Protein AF-A0A8J4EH40-F1 (afdb_monomer)

Foldseek 3Di:
DDPPPDDQVLLVVLQWAWAAAQARQEIEIEHADEDDPSSLVSVLVVLVVSVVLVHLEYEYECQRYQDLPLPCQVSQQVSQVSQCVFVVRYQYAYAYAPPHSNVVVLVVVPPVRPHHYDPDPVVVVVVSVVVRPFADKDKDKDALDLCRLVVLLVSLCVQCPPPVQASVLVSLLSSLVSPCCSPPPRFIKMWMWGDTDFWIKIKIKGQDLDFDDDLVPSPDSSVSQVLQFPDWGKHAHPVSRIIMTMGTGGRCSNVVSLVVLLVQVLVCLLDPDDLVRSCVVSVHDSVVSVVSVVVQCVVLVHDDSVSSNVVSVDDDDDDDDDDDDDDDDDDDDDDDDDDDDDDDDDDDDDDDPPDDDDDDDDDDDDDDDDD

Organism: NCBI:txid65505

Solvent-accessible surface area (backbone atoms only — not comparable to full-atom values): 21618 Å² total; per-residue (Å²): 133,82,85,73,80,78,59,74,69,69,32,57,78,51,38,34,46,64,25,20,46,77,58,54,40,40,36,35,41,40,35,44,46,73,65,45,73,67,37,51,51,48,52,52,51,52,50,54,49,50,57,73,71,59,30,58,26,40,37,39,33,38,60,54,39,51,37,76,82,40,75,61,53,63,59,51,51,50,52,32,53,54,22,60,70,38,65,66,54,24,46,44,37,38,22,40,39,82,92,34,56,37,52,55,48,57,64,72,58,46,86,85,64,80,61,50,74,28,75,40,64,71,60,44,49,58,56,50,64,74,67,57,81,66,50,61,69,48,72,48,79,38,61,51,48,86,64,37,33,61,55,52,33,50,54,37,47,64,50,30,69,92,39,69,82,29,28,60,58,43,29,52,40,52,29,38,57,44,45,48,38,40,76,74,59,59,38,63,28,33,41,24,33,31,46,45,74,62,28,42,38,39,25,40,21,38,57,46,69,77,74,86,69,60,45,86,73,68,45,74,52,41,46,51,34,63,57,48,28,75,46,69,53,71,39,38,27,75,86,60,60,14,25,32,41,36,35,32,24,38,59,68,40,49,59,52,44,52,48,50,51,49,50,54,49,56,68,47,45,69,46,92,64,49,73,62,53,50,13,60,74,70,70,43,58,54,69,58,42,53,52,50,48,56,53,50,28,62,74,70,75,37,91,47,64,68,56,49,26,51,57,70,74,59,80,81,88,74,88,74,89,78,82,89,87,84,83,89,76,90,78,90,84,83,86,82,83,90,80,87,84,84,84,82,91,79,87,78,88,84,81,86,88,84,84,86,89,86,84,80,91,84,87,88,76,90,87,88,85,90,133

Structure (mmCIF, N/CA/C/O backbone):
data_AF-A0A8J4EH40-F1
#
_entry.id   AF-A0A8J4EH40-F1
#
loop_
_atom_site.group_PDB
_atom_site.id
_atom_site.type_symbol
_atom_site.label_atom_id
_atom_site.label_alt_id
_atom_site.label_comp_id
_atom_site.label_asym_id
_atom_site.label_entity_id
_atom_site.label_seq_id
_atom_site.pdbx_PDB_ins_code
_atom_site.Cartn_x
_atom_site.Cartn_y
_atom_site.Cartn_z
_atom_site.occupancy
_atom_site.B_iso_or_equiv
_atom_site.auth_seq_id
_atom_site.auth_comp_id
_atom_site.auth_asym_id
_atom_site.auth_atom_id
_atom_site.pdbx_PDB_model_num
ATOM 1 N N . MET A 1 1 ? -0.091 -20.679 9.225 1.00 25.03 1 MET A N 1
ATOM 2 C CA . MET A 1 1 ? 0.359 -19.834 8.099 1.00 25.03 1 MET A CA 1
ATOM 3 C C . MET A 1 1 ? 0.991 -18.594 8.694 1.00 25.03 1 MET A C 1
ATOM 5 O O . MET A 1 1 ? 0.280 -17.742 9.206 1.00 25.03 1 MET A O 1
ATOM 9 N N . HIS A 1 2 ? 2.320 -18.575 8.760 1.00 21.17 2 HIS A N 1
ATOM 10 C CA . HIS A 1 2 ? 3.074 -17.463 9.323 1.00 21.17 2 HIS A CA 1
ATOM 11 C C . HIS A 1 2 ? 2.819 -16.200 8.497 1.00 21.17 2 HIS A C 1
ATOM 13 O O . HIS A 1 2 ? 3.101 -16.175 7.300 1.00 21.17 2 HIS A O 1
ATOM 19 N N . THR A 1 3 ? 2.305 -15.155 9.137 1.00 27.30 3 THR A N 1
ATOM 20 C CA . THR A 1 3 ? 2.382 -13.775 8.658 1.00 27.30 3 THR A CA 1
ATOM 21 C C . THR A 1 3 ? 3.849 -13.351 8.706 1.00 27.30 3 THR A C 1
ATOM 23 O O . THR A 1 3 ? 4.312 -12.697 9.635 1.00 27.30 3 THR A O 1
ATOM 26 N N . GLY A 1 4 ? 4.622 -13.817 7.723 1.00 26.84 4 GLY A N 1
ATOM 27 C CA . GLY A 1 4 ? 5.998 -13.394 7.505 1.00 26.84 4 GLY A CA 1
ATOM 28 C C . GLY A 1 4 ? 5.996 -11.914 7.160 1.00 26.84 4 GLY A C 1
ATOM 29 O O . GLY A 1 4 ? 5.714 -11.532 6.026 1.00 26.84 4 GLY A O 1
ATOM 30 N N . GLN A 1 5 ? 6.252 -11.082 8.163 1.00 36.56 5 GLN A N 1
ATOM 31 C CA . GLN A 1 5 ? 6.414 -9.646 8.020 1.00 36.56 5 GLN A CA 1
ATOM 32 C C . GLN A 1 5 ? 7.671 -9.397 7.175 1.00 36.56 5 GLN A C 1
ATOM 34 O O . GLN A 1 5 ? 8.796 -9.442 7.666 1.00 36.56 5 GLN A O 1
ATOM 39 N N . TRP A 1 6 ? 7.466 -9.231 5.867 1.00 39.91 6 TRP A N 1
ATOM 40 C CA . TRP A 1 6 ? 8.521 -9.019 4.881 1.00 39.91 6 TRP A CA 1
ATOM 41 C C . TRP A 1 6 ? 9.133 -7.628 5.066 1.00 39.91 6 TRP A C 1
ATOM 43 O O . TRP A 1 6 ? 8.431 -6.613 4.970 1.00 39.91 6 TRP A O 1
ATOM 53 N N . ARG A 1 7 ? 10.433 -7.599 5.371 1.00 45.16 7 ARG A N 1
ATOM 54 C CA . ARG A 1 7 ? 11.225 -6.387 5.596 1.00 45.16 7 ARG A CA 1
ATOM 55 C C . ARG A 1 7 ? 11.507 -5.729 4.244 1.00 45.16 7 ARG A C 1
ATOM 57 O O . ARG A 1 7 ? 11.937 -6.404 3.318 1.00 45.16 7 ARG A O 1
ATOM 64 N N . GLY A 1 8 ? 11.270 -4.420 4.123 1.00 40.84 8 GLY A N 1
ATOM 65 C CA . GLY A 1 8 ? 11.606 -3.664 2.903 1.00 40.84 8 GLY A CA 1
ATOM 66 C C . GLY A 1 8 ? 13.090 -3.758 2.517 1.00 40.84 8 GLY A C 1
ATOM 67 O O . GLY A 1 8 ? 13.416 -3.665 1.337 1.00 40.84 8 GLY A O 1
ATOM 68 N N . ASP A 1 9 ? 13.953 -4.042 3.496 1.00 41.09 9 ASP A N 1
ATOM 69 C CA . ASP A 1 9 ? 15.407 -4.146 3.346 1.00 41.09 9 ASP A CA 1
ATOM 70 C C . ASP A 1 9 ? 15.851 -5.345 2.470 1.00 41.09 9 ASP A C 1
ATOM 72 O O . ASP A 1 9 ? 16.856 -5.249 1.766 1.00 41.09 9 ASP A O 1
ATOM 76 N N . ASP A 1 10 ? 15.088 -6.450 2.427 1.00 41.81 10 ASP A N 1
ATOM 77 C CA . ASP A 1 10 ? 15.443 -7.644 1.627 1.00 41.81 10 ASP A CA 1
ATOM 78 C C . ASP A 1 10 ? 15.234 -7.419 0.109 1.00 41.81 10 ASP A C 1
ATOM 80 O O . ASP A 1 10 ? 15.834 -8.093 -0.737 1.00 41.81 10 ASP A O 1
ATOM 84 N N . ALA A 1 11 ? 14.378 -6.454 -0.250 1.00 50.25 11 ALA A N 1
ATOM 85 C CA . ALA A 1 11 ? 14.052 -6.092 -1.630 1.00 50.25 11 ALA A CA 1
ATOM 86 C C . ALA A 1 11 ? 15.127 -5.202 -2.264 1.00 50.25 11 ALA A C 1
ATOM 88 O O . ALA A 1 11 ? 15.559 -5.456 -3.392 1.00 50.25 11 ALA A O 1
ATOM 89 N N . GLU A 1 12 ? 15.586 -4.192 -1.515 1.00 51.72 12 GLU A N 1
ATOM 90 C CA . GLU A 1 12 ? 16.602 -3.236 -1.971 1.00 51.72 12 GLU A CA 1
ATOM 91 C C . GLU A 1 12 ? 17.937 -3.932 -2.254 1.00 51.72 12 GLU A C 1
ATOM 93 O O . GLU A 1 12 ? 18.564 -3.656 -3.277 1.00 51.72 12 GLU A O 1
ATOM 98 N N . ALA A 1 13 ? 18.312 -4.921 -1.436 1.00 54.06 13 ALA A N 1
ATOM 99 C CA . ALA A 1 13 ? 19.499 -5.749 -1.659 1.00 54.06 13 ALA A CA 1
ATOM 100 C C . ALA A 1 13 ? 19.432 -6.599 -2.947 1.00 54.06 13 ALA A C 1
ATOM 102 O O . ALA A 1 13 ? 20.464 -7.026 -3.462 1.00 54.06 13 ALA A O 1
ATOM 103 N N . SER A 1 14 ? 18.229 -6.832 -3.482 1.00 65.31 14 SER A N 1
ATOM 104 C CA . SER A 1 14 ? 17.983 -7.643 -4.682 1.00 65.31 14 SER A CA 1
ATOM 105 C C . SER A 1 14 ? 17.760 -6.801 -5.950 1.00 65.31 14 SER A C 1
ATOM 107 O O . SER A 1 14 ? 17.337 -7.345 -6.967 1.00 65.31 14 SER A O 1
ATOM 109 N N . GLY A 1 15 ? 17.984 -5.480 -5.903 1.00 80.31 15 GLY A N 1
ATOM 110 C CA . GLY A 1 15 ? 17.746 -4.579 -7.042 1.00 80.31 15 GLY A CA 1
ATOM 111 C C . GLY A 1 15 ? 16.264 -4.299 -7.329 1.00 80.31 15 GLY A C 1
ATOM 112 O O . GLY A 1 15 ? 15.929 -3.815 -8.412 1.00 80.31 15 GLY A O 1
ATOM 113 N N . VAL A 1 16 ? 15.367 -4.596 -6.379 1.00 88.81 16 VAL A N 1
ATOM 114 C CA . VAL A 1 16 ? 13.917 -4.395 -6.510 1.00 88.81 16 VAL A CA 1
ATOM 115 C C . VAL A 1 16 ? 13.450 -3.346 -5.509 1.00 88.81 16 VAL A C 1
ATOM 117 O O . VAL A 1 16 ? 13.620 -3.499 -4.305 1.00 88.81 16 VAL A O 1
ATOM 120 N N . THR A 1 17 ? 12.800 -2.287 -5.986 1.00 90.69 17 THR A N 1
ATOM 121 C CA . THR A 1 17 ? 12.267 -1.231 -5.111 1.00 90.69 17 THR A CA 1
ATOM 122 C C . THR A 1 17 ? 10.789 -0.996 -5.357 1.00 90.69 17 THR A C 1
ATOM 124 O O . THR A 1 17 ? 10.328 -1.031 -6.496 1.00 90.69 17 THR A O 1
ATOM 127 N N . VAL A 1 18 ? 10.034 -0.745 -4.287 1.00 90.38 18 VAL A N 1
ATOM 128 C CA . VAL A 1 18 ? 8.609 -0.413 -4.367 1.00 90.38 18 VAL A CA 1
ATOM 129 C C . VAL A 1 18 ? 8.425 1.036 -3.950 1.00 90.38 18 VAL A C 1
ATOM 131 O O . VAL A 1 18 ? 8.953 1.469 -2.932 1.00 90.38 18 VAL A O 1
ATOM 134 N N . THR A 1 19 ? 7.696 1.793 -4.759 1.00 90.19 19 THR A N 1
ATOM 135 C CA . THR A 1 19 ? 7.309 3.178 -4.468 1.00 90.19 19 THR A CA 1
ATOM 136 C C . THR A 1 19 ? 5.816 3.337 -4.720 1.00 90.19 19 THR A C 1
ATOM 138 O O . THR A 1 19 ? 5.244 2.560 -5.489 1.00 90.19 19 THR A O 1
ATOM 141 N N . SER A 1 20 ? 5.189 4.340 -4.116 1.00 88.00 20 SER A N 1
ATOM 142 C CA . SER A 1 20 ? 3.776 4.656 -4.341 1.00 88.00 20 SER A CA 1
ATOM 143 C C . SER A 1 20 ? 3.562 6.119 -4.709 1.00 88.00 20 SER A C 1
ATOM 145 O O . SER A 1 20 ? 4.426 6.976 -4.483 1.00 88.00 20 SER A O 1
ATOM 147 N N . ASP A 1 21 ? 2.405 6.393 -5.301 1.00 84.50 21 ASP A N 1
ATOM 148 C CA . ASP A 1 21 ? 1.917 7.741 -5.532 1.00 84.50 21 ASP A CA 1
ATOM 149 C C . ASP A 1 21 ? 1.389 8.335 -4.231 1.00 84.50 21 ASP A C 1
ATOM 151 O O . ASP A 1 21 ? 1.428 7.708 -3.168 1.00 84.50 21 ASP A O 1
ATOM 155 N N . ASP A 1 22 ? 0.951 9.586 -4.312 1.00 73.81 22 ASP A N 1
ATOM 156 C CA . ASP A 1 22 ? 0.637 10.373 -3.129 1.00 73.81 22 ASP A CA 1
ATOM 157 C C . ASP A 1 22 ? -0.560 9.831 -2.342 1.00 73.81 22 ASP A C 1
ATOM 159 O O . ASP A 1 22 ? -0.642 10.057 -1.135 1.00 73.81 22 ASP A O 1
ATOM 163 N N . ASP A 1 23 ? -1.476 9.126 -3.008 1.00 73.81 23 ASP A N 1
ATOM 164 C CA . ASP A 1 23 ? -2.658 8.514 -2.403 1.00 73.81 23 ASP A CA 1
ATOM 165 C C . ASP A 1 23 ? -2.515 6.995 -2.176 1.00 73.81 23 ASP A C 1
ATOM 167 O O . ASP A 1 23 ? -3.420 6.379 -1.603 1.00 73.81 23 ASP A O 1
ATOM 171 N N . GLY A 1 24 ? -1.391 6.388 -2.578 1.00 76.38 24 GLY A N 1
ATOM 172 C CA . GLY A 1 24 ? -1.154 4.945 -2.496 1.00 76.38 24 GLY A CA 1
ATOM 173 C C . GLY A 1 24 ? -2.044 4.114 -3.431 1.00 76.38 24 GLY A C 1
ATOM 174 O O . GLY A 1 24 ? -2.232 2.914 -3.197 1.00 76.38 24 GLY A O 1
ATOM 175 N N . SER A 1 25 ? -2.648 4.732 -4.449 1.00 80.56 25 SER A N 1
ATOM 176 C CA . SER A 1 25 ? -3.501 4.066 -5.431 1.00 80.56 25 SER A CA 1
ATOM 177 C C . SER A 1 25 ? -2.708 3.405 -6.558 1.00 80.56 25 SER A C 1
ATOM 179 O O . SER A 1 25 ? -3.196 2.431 -7.136 1.00 80.56 25 SER A O 1
ATOM 181 N N . GLN A 1 26 ? -1.485 3.859 -6.830 1.00 88.31 26 GLN A N 1
ATOM 182 C CA . GLN A 1 26 ? -0.591 3.292 -7.834 1.00 88.31 26 GLN A CA 1
ATOM 183 C C . GLN A 1 26 ? 0.740 2.892 -7.203 1.00 88.31 26 GLN A C 1
ATOM 185 O O . GLN A 1 26 ? 1.521 3.723 -6.738 1.00 88.31 26 GLN A O 1
ATOM 190 N N . LEU A 1 27 ? 1.035 1.594 -7.241 1.00 91.06 27 LEU A N 1
ATOM 191 C CA . LEU A 1 27 ? 2.310 1.050 -6.785 1.00 91.06 27 LEU A CA 1
ATOM 192 C C . LEU A 1 27 ? 3.235 0.823 -7.977 1.00 91.06 27 LEU A C 1
ATOM 194 O O . LEU A 1 27 ? 2.836 0.246 -8.986 1.00 91.06 27 LEU A O 1
ATOM 198 N N . ARG A 1 28 ? 4.494 1.240 -7.854 1.00 94.81 28 ARG A N 1
ATOM 199 C CA . ARG A 1 28 ? 5.547 0.994 -8.844 1.00 94.81 28 ARG A CA 1
ATOM 200 C C . ARG A 1 28 ? 6.586 0.051 -8.259 1.00 94.81 28 ARG A C 1
ATOM 202 O O . ARG A 1 28 ? 7.258 0.414 -7.296 1.00 94.81 28 ARG A O 1
ATOM 209 N N . VAL A 1 29 ? 6.766 -1.100 -8.898 1.00 95.62 29 VAL A N 1
ATOM 210 C CA . VAL A 1 29 ? 7.857 -2.044 -8.636 1.00 95.62 29 VAL A CA 1
ATOM 211 C C . VAL A 1 29 ? 8.950 -1.790 -9.669 1.00 95.62 29 VAL A C 1
ATOM 213 O O . VAL A 1 29 ? 8.765 -2.101 -10.839 1.00 95.62 29 VAL A O 1
ATOM 216 N N . THR A 1 30 ? 10.068 -1.197 -9.261 1.00 95.62 30 THR A N 1
ATOM 217 C CA . THR A 1 30 ? 11.219 -0.934 -10.140 1.00 95.62 30 THR A CA 1
ATOM 218 C C . THR A 1 30 ? 12.231 -2.054 -10.000 1.00 95.62 30 THR A C 1
ATOM 220 O O . THR A 1 30 ? 12.596 -2.403 -8.877 1.00 95.62 30 THR A O 1
ATOM 223 N N . VAL A 1 31 ? 12.693 -2.584 -11.129 1.00 94.88 31 VAL A N 1
ATOM 224 C CA . VAL A 1 31 ? 13.673 -3.668 -11.196 1.00 94.88 31 VAL A CA 1
ATOM 225 C C . VAL A 1 31 ? 14.911 -3.171 -11.930 1.00 94.88 31 VAL A C 1
ATOM 227 O O . VAL A 1 31 ? 14.809 -2.651 -13.042 1.00 94.88 31 VAL A O 1
ATOM 230 N N . GLY A 1 32 ? 16.074 -3.319 -11.301 1.00 91.44 32 GLY A N 1
ATOM 231 C CA . GLY A 1 32 ? 17.364 -2.951 -11.872 1.00 91.44 32 GLY A CA 1
ATOM 232 C C . GLY A 1 32 ? 18.329 -4.131 -11.935 1.00 91.44 32 GLY A C 1
ATOM 233 O O . GLY A 1 32 ? 18.309 -5.007 -11.073 1.00 91.44 32 GLY A O 1
ATOM 234 N N . GLY A 1 33 ? 19.210 -4.119 -12.934 1.00 90.12 33 GLY A N 1
ATOM 235 C CA . GLY A 1 33 ? 20.303 -5.081 -13.063 1.00 90.12 33 GLY A CA 1
ATOM 236 C C . GLY A 1 33 ? 19.921 -6.366 -13.796 1.00 90.12 33 GLY A C 1
ATOM 237 O O . GLY A 1 33 ? 18.904 -6.445 -14.484 1.00 90.12 33 GLY A O 1
ATOM 238 N N . ARG A 1 34 ? 20.784 -7.380 -13.689 1.00 91.94 34 ARG A N 1
ATOM 239 C CA . ARG A 1 34 ? 20.641 -8.644 -14.421 1.00 91.94 34 ARG A CA 1
ATOM 240 C C . ARG A 1 34 ? 19.467 -9.463 -13.897 1.00 91.94 34 ARG A C 1
ATOM 242 O O . ARG A 1 34 ? 19.381 -9.732 -12.702 1.00 91.94 34 ARG A O 1
ATOM 249 N N . TRP A 1 35 ? 18.613 -9.936 -14.800 1.00 91.25 35 TRP A N 1
ATOM 250 C CA . TRP A 1 35 ? 17.513 -10.821 -14.444 1.00 91.25 35 TRP A CA 1
ATOM 251 C C . TRP A 1 35 ? 18.018 -12.239 -14.144 1.00 91.25 35 TRP A C 1
ATOM 253 O O . TRP A 1 35 ? 18.417 -12.986 -15.042 1.00 91.25 35 TRP A O 1
ATOM 263 N N . ASP A 1 36 ? 17.972 -12.626 -12.871 1.00 89.62 36 ASP A N 1
ATOM 264 C CA . ASP A 1 36 ? 18.243 -13.982 -12.396 1.00 89.62 36 ASP A CA 1
ATOM 265 C C . ASP A 1 36 ? 17.085 -14.521 -11.531 1.00 89.62 36 ASP A C 1
ATOM 267 O O . ASP A 1 36 ? 16.033 -13.894 -11.380 1.00 89.62 36 ASP A O 1
ATOM 271 N N . TRP A 1 37 ? 17.248 -15.722 -10.973 1.00 86.88 37 TRP A N 1
ATOM 272 C CA . TRP A 1 37 ? 16.207 -16.347 -10.155 1.00 86.88 37 TRP A CA 1
ATOM 273 C C . TRP A 1 37 ? 15.937 -15.600 -8.836 1.00 86.88 37 TRP A C 1
ATOM 275 O O . TRP A 1 37 ? 14.812 -15.664 -8.332 1.00 86.88 37 TRP A O 1
ATOM 285 N N . ARG A 1 38 ? 16.930 -14.891 -8.275 1.00 88.00 38 ARG A N 1
ATOM 286 C CA . ARG A 1 38 ? 16.782 -14.114 -7.034 1.00 88.00 38 ARG A CA 1
ATOM 287 C C . ARG A 1 38 ? 15.953 -12.870 -7.301 1.00 88.00 38 ARG A C 1
ATOM 289 O O . ARG A 1 38 ? 14.978 -12.635 -6.590 1.00 88.00 38 ARG A O 1
ATOM 296 N N . VAL A 1 39 ? 16.271 -12.150 -8.378 1.00 89.31 39 VAL A N 1
ATOM 297 C CA . VAL A 1 39 ? 15.475 -11.012 -8.853 1.00 89.31 39 VAL A CA 1
ATOM 298 C C . VAL A 1 39 ? 14.053 -11.468 -9.175 1.00 89.31 39 VAL A C 1
ATOM 300 O O . VAL A 1 39 ? 13.097 -10.867 -8.694 1.00 89.31 39 VAL A O 1
ATOM 303 N N . ALA A 1 40 ? 13.877 -12.586 -9.887 1.00 86.38 40 ALA A N 1
ATOM 304 C CA . ALA A 1 40 ? 12.549 -13.121 -10.192 1.00 86.38 40 ALA A CA 1
ATOM 305 C C . ALA A 1 40 ? 11.727 -13.438 -8.925 1.00 86.38 40 ALA A C 1
ATOM 307 O O . ALA A 1 40 ? 10.534 -13.129 -8.862 1.00 86.38 40 ALA A O 1
ATOM 308 N N . LEU A 1 41 ? 12.350 -14.021 -7.893 1.00 85.44 41 LEU A N 1
ATOM 309 C CA . LEU A 1 41 ? 11.697 -14.289 -6.611 1.00 85.44 41 LEU A CA 1
ATOM 310 C C . LEU A 1 41 ? 11.340 -12.995 -5.864 1.00 85.44 41 LEU A C 1
ATOM 312 O O . LEU A 1 41 ? 10.231 -12.889 -5.328 1.00 85.44 41 LEU A O 1
ATOM 316 N N . ALA A 1 42 ? 12.246 -12.015 -5.852 1.00 85.56 42 ALA A N 1
ATOM 317 C CA . ALA A 1 42 ? 12.030 -10.714 -5.229 1.00 85.56 42 ALA A CA 1
ATOM 318 C C . ALA A 1 42 ? 10.886 -9.954 -5.916 1.00 85.56 42 ALA A C 1
ATOM 320 O O . ALA A 1 42 ? 9.961 -9.503 -5.240 1.00 85.56 42 ALA A O 1
ATOM 321 N N . VAL A 1 43 ? 10.867 -9.912 -7.253 1.00 90.69 43 VAL A N 1
ATOM 322 C CA . VAL A 1 43 ? 9.784 -9.302 -8.042 1.00 90.69 43 VAL A CA 1
ATOM 323 C C . VAL A 1 43 ? 8.462 -10.017 -7.792 1.00 90.69 43 VAL A C 1
ATOM 325 O O . VAL A 1 43 ? 7.456 -9.358 -7.543 1.00 90.69 43 VAL A O 1
ATOM 328 N N . ARG A 1 44 ? 8.437 -11.357 -7.783 1.00 87.19 44 ARG A N 1
ATOM 329 C CA . ARG A 1 44 ? 7.209 -12.123 -7.500 1.00 87.19 44 ARG A CA 1
ATOM 330 C C . ARG A 1 44 ? 6.649 -11.775 -6.126 1.00 87.19 44 ARG A C 1
ATOM 332 O O . ARG A 1 44 ? 5.447 -11.573 -5.981 1.00 87.19 44 ARG A O 1
ATOM 339 N N . THR A 1 45 ? 7.520 -11.707 -5.126 1.00 83.06 45 THR A N 1
ATOM 340 C CA . THR A 1 45 ? 7.146 -11.380 -3.747 1.00 83.06 45 THR A CA 1
ATOM 341 C C . THR A 1 45 ? 6.626 -9.948 -3.648 1.00 83.06 45 THR A C 1
ATOM 343 O O . THR A 1 45 ? 5.541 -9.734 -3.108 1.00 83.06 45 THR A O 1
ATOM 346 N N . ALA A 1 46 ? 7.339 -8.985 -4.240 1.00 85.62 46 ALA A N 1
ATOM 347 C CA . ALA A 1 46 ? 6.944 -7.581 -4.266 1.00 85.62 46 ALA A CA 1
ATOM 348 C C . ALA A 1 46 ? 5.599 -7.376 -4.978 1.00 85.62 46 ALA A C 1
ATOM 350 O O . ALA A 1 46 ? 4.718 -6.714 -4.438 1.00 85.62 46 ALA A O 1
ATOM 351 N N . VAL A 1 47 ? 5.403 -7.987 -6.150 1.00 88.44 47 VAL A N 1
ATOM 352 C CA . VAL A 1 47 ? 4.154 -7.890 -6.918 1.00 88.44 47 VAL A CA 1
ATOM 353 C C . VAL A 1 47 ? 2.995 -8.550 -6.176 1.00 88.44 47 VAL A C 1
ATOM 355 O O . VAL A 1 47 ? 1.930 -7.950 -6.080 1.00 88.44 47 VAL A O 1
ATOM 358 N N . ASN A 1 48 ? 3.184 -9.737 -5.594 1.00 84.75 48 ASN A N 1
ATOM 359 C CA . ASN A 1 48 ? 2.137 -10.387 -4.800 1.00 84.75 48 ASN A CA 1
ATOM 360 C C . ASN A 1 48 ? 1.747 -9.555 -3.578 1.00 84.75 48 ASN A C 1
ATOM 362 O O . ASN A 1 48 ? 0.562 -9.450 -3.269 1.00 84.75 48 ASN A O 1
ATOM 366 N N . LYS A 1 49 ? 2.729 -8.938 -2.909 1.00 78.31 49 LYS A N 1
ATOM 367 C CA . LYS A 1 49 ? 2.471 -7.997 -1.820 1.00 78.31 49 LYS A CA 1
ATOM 368 C C . LYS A 1 49 ? 1.650 -6.818 -2.333 1.00 78.31 49 LYS A C 1
ATOM 370 O O . LYS A 1 49 ? 0.560 -6.613 -1.824 1.00 78.31 49 LYS A O 1
ATOM 375 N N . CYS A 1 50 ? 2.105 -6.142 -3.390 1.00 87.62 50 CYS A N 1
ATOM 376 C CA . CYS A 1 50 ? 1.384 -5.027 -4.007 1.00 87.62 50 CYS A CA 1
ATOM 377 C C . CYS A 1 50 ? -0.061 -5.412 -4.358 1.00 87.62 50 CYS A C 1
ATOM 379 O O . CYS A 1 50 ? -0.988 -4.701 -4.003 1.00 87.62 50 CYS A O 1
ATOM 381 N N . LEU A 1 51 ? -0.283 -6.566 -4.989 1.00 83.31 51 LEU A N 1
ATOM 382 C CA . LEU A 1 51 ? -1.626 -7.052 -5.316 1.00 83.31 51 LEU A CA 1
ATOM 383 C C . LEU A 1 51 ? -2.479 -7.309 -4.063 1.00 83.31 51 LEU A C 1
ATOM 385 O O . LEU A 1 51 ? -3.665 -6.993 -4.068 1.00 83.31 51 LEU A O 1
ATOM 389 N N . ALA A 1 52 ? -1.892 -7.830 -2.982 1.00 77.25 52 ALA A N 1
ATOM 390 C CA . ALA A 1 52 ? -2.585 -8.036 -1.708 1.00 77.25 52 ALA A CA 1
ATOM 391 C C . ALA A 1 52 ? -2.978 -6.719 -1.011 1.00 77.25 52 ALA A C 1
ATOM 393 O O . ALA A 1 52 ? -3.952 -6.699 -0.253 1.00 77.25 52 ALA A O 1
ATOM 394 N N . GLU A 1 53 ? -2.264 -5.622 -1.292 1.00 75.31 53 GLU A N 1
ATOM 395 C CA . GLU A 1 53 ? -2.658 -4.269 -0.879 1.00 75.31 53 GLU A CA 1
ATOM 396 C C . GLU A 1 53 ? -3.936 -3.822 -1.611 1.00 75.31 53 GLU A C 1
ATOM 398 O O . GLU A 1 53 ? -4.683 -3.013 -1.070 1.00 75.31 53 GLU A O 1
ATOM 403 N N . HIS A 1 54 ? -4.258 -4.413 -2.772 1.00 75.62 54 HIS A N 1
ATOM 404 C CA . HIS A 1 54 ? -5.374 -4.078 -3.672 1.00 75.62 54 HIS A CA 1
ATOM 405 C C . HIS A 1 54 ? -5.359 -2.639 -4.239 1.00 75.62 54 HIS A C 1
ATOM 407 O O . HIS A 1 54 ? -6.396 -1.974 -4.203 1.00 75.62 54 HIS A O 1
ATOM 413 N N . PRO A 1 55 ? -4.224 -2.110 -4.737 1.00 83.19 55 PRO A N 1
ATOM 414 C CA . PRO A 1 55 ? -4.157 -0.761 -5.298 1.00 83.19 55 PRO A CA 1
ATOM 415 C C . PRO A 1 55 ? -5.055 -0.625 -6.535 1.00 83.19 55 PRO A C 1
ATOM 417 O O . PRO A 1 55 ? -5.490 -1.619 -7.113 1.00 83.19 55 PRO A O 1
ATOM 420 N N . GLY A 1 56 ? -5.305 0.606 -6.980 1.00 82.12 56 GLY A N 1
ATOM 421 C CA . GLY A 1 56 ? -5.932 0.839 -8.283 1.00 82.12 56 GLY A CA 1
ATOM 422 C C . GLY A 1 56 ? -5.060 0.310 -9.425 1.00 82.12 56 GLY A C 1
ATOM 423 O O . GLY A 1 56 ? -5.575 -0.281 -10.375 1.00 82.12 56 GLY A O 1
ATOM 424 N N . ALA A 1 57 ? -3.733 0.438 -9.293 1.00 90.00 57 ALA A N 1
ATOM 425 C CA . ALA A 1 57 ? -2.792 -0.115 -10.255 1.00 90.00 57 ALA A CA 1
ATOM 426 C C . ALA A 1 57 ? -1.449 -0.578 -9.662 1.00 90.00 57 ALA A C 1
ATOM 428 O O . ALA A 1 57 ? -0.963 -0.054 -8.659 1.00 90.00 57 ALA A O 1
ATOM 429 N N . VAL A 1 58 ? -0.819 -1.536 -10.347 1.00 93.31 58 VAL A N 1
ATOM 430 C CA . VAL A 1 58 ? 0.572 -1.962 -10.148 1.00 93.31 58 VAL A CA 1
ATOM 431 C C . VAL A 1 58 ? 1.335 -1.805 -11.463 1.00 93.31 58 VAL A C 1
ATOM 433 O O . VAL A 1 58 ? 1.009 -2.443 -12.464 1.00 93.31 58 VAL A O 1
ATOM 436 N N . ILE A 1 59 ? 2.376 -0.978 -11.458 1.00 95.75 59 ILE A N 1
ATOM 437 C CA . ILE A 1 59 ? 3.285 -0.769 -12.587 1.00 95.75 59 ILE A CA 1
ATOM 438 C C . ILE A 1 59 ? 4.590 -1.508 -12.293 1.00 95.75 59 ILE A C 1
ATOM 440 O O . ILE A 1 59 ? 5.288 -1.180 -11.334 1.00 95.75 59 ILE A O 1
ATOM 444 N N . VAL A 1 60 ? 4.942 -2.488 -13.122 1.00 96.19 60 VAL A N 1
ATOM 445 C CA . VAL A 1 60 ? 6.245 -3.162 -13.056 1.00 96.19 60 VAL A CA 1
ATOM 446 C C . VAL A 1 60 ? 7.190 -2.487 -14.044 1.00 96.19 60 VAL A C 1
ATOM 448 O O . VAL A 1 60 ? 7.016 -2.604 -15.254 1.00 96.19 60 VAL A O 1
ATOM 451 N N . ASP A 1 61 ? 8.166 -1.744 -13.535 1.00 95.81 61 ASP A N 1
ATOM 452 C CA . ASP A 1 61 ? 9.167 -1.048 -14.336 1.00 95.81 61 ASP A CA 1
ATOM 453 C C . ASP A 1 61 ? 10.419 -1.910 -14.513 1.00 95.81 61 ASP A C 1
ATOM 455 O O . ASP A 1 61 ? 11.206 -2.091 -13.581 1.00 95.81 61 ASP A O 1
ATOM 459 N N . LEU A 1 62 ? 10.571 -2.438 -15.728 1.00 94.56 62 LEU A N 1
ATOM 460 C CA . LEU A 1 62 ? 11.699 -3.243 -16.184 1.00 94.56 62 LEU A CA 1
ATOM 461 C C . LEU A 1 62 ? 12.666 -2.440 -17.064 1.00 94.56 62 LEU A C 1
ATOM 463 O O . LEU A 1 62 ? 13.534 -3.030 -17.699 1.00 94.56 62 LEU A O 1
ATOM 467 N N . GLY A 1 63 ? 12.545 -1.108 -17.124 1.00 90.69 63 GLY A N 1
ATOM 468 C CA . GLY A 1 63 ? 13.414 -0.268 -17.953 1.00 90.69 63 GLY A CA 1
ATOM 469 C C . GLY A 1 63 ? 14.903 -0.376 -17.600 1.00 90.69 63 GLY A C 1
ATOM 470 O O . GLY A 1 63 ? 15.746 -0.193 -18.472 1.00 90.69 63 GLY A O 1
ATOM 471 N N . GLY A 1 64 ? 15.225 -0.710 -16.346 1.00 89.62 64 GLY A N 1
ATOM 472 C CA . GLY A 1 64 ? 16.593 -0.940 -15.870 1.00 89.62 64 GLY A CA 1
ATOM 473 C C . GLY A 1 64 ? 16.999 -2.413 -15.750 1.00 89.62 64 GLY A C 1
ATOM 474 O O . GLY A 1 64 ? 18.078 -2.686 -15.221 1.00 89.62 64 GLY A O 1
ATOM 475 N N . ALA A 1 65 ? 16.152 -3.356 -16.175 1.00 91.75 65 ALA A N 1
ATOM 476 C CA . ALA A 1 65 ? 16.393 -4.789 -16.030 1.00 91.75 65 ALA A CA 1
ATOM 477 C C . ALA A 1 65 ? 16.969 -5.405 -17.317 1.00 91.75 65 ALA A C 1
ATOM 479 O O . ALA A 1 65 ? 16.431 -5.218 -18.407 1.00 91.75 65 ALA A O 1
ATOM 480 N N . ASP A 1 66 ? 18.027 -6.204 -17.182 1.00 91.19 66 ASP A N 1
ATOM 481 C CA . ASP A 1 66 ? 18.610 -6.984 -18.277 1.00 91.19 66 ASP A CA 1
ATOM 482 C C . ASP A 1 66 ? 18.028 -8.410 -18.288 1.00 91.19 66 ASP A C 1
ATOM 484 O O . ASP A 1 66 ? 18.506 -9.306 -17.588 1.00 91.19 66 ASP A O 1
ATOM 488 N N . ASP A 1 67 ? 16.956 -8.608 -19.064 1.00 90.69 67 ASP A N 1
ATOM 489 C CA . ASP A 1 67 ? 16.269 -9.895 -19.269 1.00 90.69 67 ASP A CA 1
ATOM 490 C C . ASP A 1 67 ? 16.264 -10.304 -20.757 1.00 90.69 67 ASP A C 1
ATOM 492 O O . ASP A 1 67 ? 15.231 -10.242 -21.434 1.00 90.69 67 ASP A O 1
ATOM 496 N N . PRO A 1 68 ? 17.403 -10.757 -21.314 1.00 87.88 68 PRO A N 1
ATOM 497 C CA . PRO A 1 68 ? 17.504 -11.063 -22.739 1.00 87.88 68 PRO A CA 1
ATOM 498 C C . PRO A 1 68 ? 16.707 -12.305 -23.153 1.00 87.88 68 PRO A C 1
ATOM 500 O O . PRO A 1 68 ? 16.421 -12.513 -24.336 1.00 87.88 68 PRO A O 1
ATOM 503 N N . ARG A 1 69 ? 16.350 -13.148 -22.177 1.00 87.81 69 ARG A N 1
ATOM 504 C CA . ARG A 1 69 ? 15.609 -14.395 -22.387 1.00 87.81 69 ARG A CA 1
ATOM 505 C C . ARG A 1 69 ? 14.097 -14.226 -22.234 1.00 87.81 69 ARG A C 1
ATOM 507 O O . ARG A 1 69 ? 13.374 -15.150 -22.588 1.00 87.81 69 ARG A O 1
ATOM 514 N N . GLY A 1 70 ? 13.615 -13.084 -21.741 1.00 87.38 70 GLY A N 1
ATOM 515 C CA . GLY A 1 70 ? 12.193 -12.886 -21.459 1.00 87.38 70 GLY A CA 1
ATOM 516 C C . GLY A 1 70 ? 11.681 -13.760 -20.311 1.00 87.38 70 GLY A C 1
ATOM 517 O O . GLY A 1 70 ? 10.528 -14.188 -20.322 1.00 87.38 70 GLY A O 1
ATOM 518 N N . SER A 1 71 ? 12.526 -14.061 -19.326 1.00 88.94 71 SER A N 1
ATOM 519 C CA . SER A 1 71 ? 12.165 -14.930 -18.196 1.00 88.94 71 SER A CA 1
ATOM 520 C C . SER A 1 71 ? 11.128 -14.276 -17.271 1.00 88.94 71 SER A C 1
ATOM 522 O O . SER A 1 71 ? 10.391 -14.969 -16.568 1.00 88.94 71 SER A O 1
ATOM 524 N N . SER A 1 72 ? 11.034 -12.944 -17.283 1.00 89.06 72 SER A N 1
ATOM 525 C CA . SER A 1 72 ? 10.041 -12.157 -16.542 1.00 89.06 72 SER A CA 1
ATOM 526 C C . SER A 1 72 ? 8.609 -12.313 -17.069 1.00 89.06 72 SER A C 1
ATOM 528 O O . SER A 1 72 ? 7.644 -12.174 -16.316 1.00 89.06 72 SER A O 1
ATOM 530 N N . VAL A 1 73 ? 8.445 -12.658 -18.348 1.00 89.12 73 VAL A N 1
ATOM 531 C CA . VAL A 1 73 ? 7.168 -12.601 -19.078 1.00 89.12 73 VAL A CA 1
ATOM 532 C C . VAL A 1 73 ? 6.070 -13.453 -18.434 1.00 89.12 73 VAL A C 1
ATOM 534 O O . VAL A 1 73 ? 4.920 -13.011 -18.331 1.00 89.12 73 VAL A O 1
ATOM 537 N N . ALA A 1 74 ? 6.414 -14.656 -17.965 1.00 85.12 74 ALA A N 1
ATOM 538 C CA . ALA A 1 74 ? 5.468 -15.558 -17.309 1.00 85.12 74 ALA A CA 1
ATOM 539 C C . ALA A 1 74 ? 4.955 -14.987 -15.976 1.00 85.12 74 ALA A C 1
ATOM 541 O O . ALA A 1 74 ? 3.755 -15.033 -15.703 1.00 85.12 74 ALA A O 1
ATOM 542 N N . LEU A 1 75 ? 5.844 -14.392 -15.173 1.00 88.44 75 LEU A N 1
ATOM 543 C CA . LEU A 1 75 ? 5.489 -13.735 -13.913 1.00 88.44 75 LEU A CA 1
ATOM 544 C C . LEU A 1 75 ? 4.527 -12.571 -14.163 1.00 88.44 75 LEU A C 1
ATOM 546 O O . LEU A 1 75 ? 3.501 -12.466 -13.490 1.00 88.44 75 LEU A O 1
ATOM 550 N N . LEU A 1 76 ? 4.826 -11.733 -15.158 1.00 90.62 76 LEU A N 1
ATOM 551 C CA . LEU A 1 76 ? 3.997 -10.584 -15.525 1.00 90.62 76 LEU A CA 1
ATOM 552 C C . LEU A 1 76 ? 2.603 -11.014 -15.997 1.00 90.62 76 LEU A C 1
ATOM 554 O O . LEU A 1 76 ? 1.600 -10.430 -15.589 1.00 90.62 76 LEU A O 1
ATOM 558 N N . ALA A 1 77 ? 2.525 -12.070 -16.813 1.00 87.25 77 ALA A N 1
ATOM 559 C CA . ALA A 1 77 ? 1.255 -12.618 -17.281 1.00 87.25 77 ALA A CA 1
ATOM 560 C C . ALA A 1 77 ? 0.391 -13.133 -16.120 1.00 87.25 77 ALA A C 1
ATOM 562 O O . ALA A 1 77 ? -0.817 -12.889 -16.091 1.00 87.25 77 ALA A O 1
ATOM 563 N N . VAL A 1 78 ? 1.002 -13.825 -15.152 1.00 87.31 78 VAL A N 1
ATOM 564 C CA . VAL A 1 78 ? 0.306 -14.295 -13.946 1.00 87.31 78 VAL A CA 1
ATOM 565 C C . VAL A 1 78 ? -0.194 -13.112 -13.120 1.00 87.31 78 VAL A C 1
ATOM 567 O O . VAL A 1 78 ? -1.379 -13.075 -12.794 1.00 87.31 78 VAL A O 1
ATOM 570 N N . ALA A 1 79 ? 0.660 -12.123 -12.842 1.00 90.06 79 ALA A N 1
ATOM 571 C CA . ALA A 1 79 ? 0.282 -10.931 -12.084 1.00 90.06 79 ALA A CA 1
ATOM 572 C C . ALA A 1 79 ? -0.903 -10.190 -12.723 1.00 90.06 79 ALA A C 1
ATOM 574 O O . ALA A 1 79 ? -1.871 -9.860 -12.041 1.00 90.06 79 ALA A O 1
ATOM 575 N N . TYR A 1 80 ? -0.872 -10.006 -14.045 1.00 91.19 80 TYR A N 1
ATOM 576 C CA . TYR A 1 80 ? -1.960 -9.388 -14.799 1.00 91.19 80 TYR A CA 1
ATOM 577 C C . TYR A 1 80 ? -3.274 -10.171 -14.715 1.00 91.19 80 TYR A C 1
ATOM 579 O O . TYR A 1 80 ? -4.330 -9.585 -14.468 1.00 91.19 80 TYR A O 1
ATOM 587 N N . ARG A 1 81 ? -3.234 -11.501 -14.875 1.00 88.44 81 ARG A N 1
ATOM 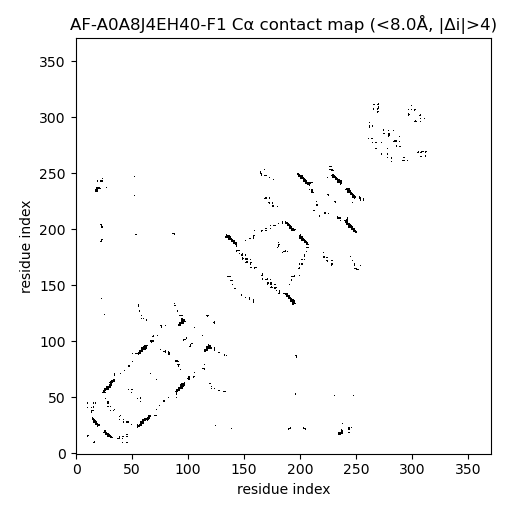588 C CA . ARG A 1 81 ? -4.435 -12.346 -14.745 1.00 88.44 81 ARG A CA 1
ATOM 589 C C . ARG A 1 81 ? -5.021 -12.275 -13.338 1.00 88.44 81 ARG A C 1
ATOM 591 O O . ARG A 1 81 ? -6.234 -12.131 -13.202 1.00 88.44 81 ARG A O 1
ATOM 598 N N . VAL A 1 82 ? -4.168 -12.334 -12.314 1.00 87.00 82 VAL A N 1
ATOM 599 C CA . VAL A 1 82 ? -4.578 -12.204 -10.910 1.00 87.00 82 VAL A CA 1
ATOM 600 C C . VAL A 1 82 ? -5.236 -10.842 -10.677 1.00 87.00 82 VAL A C 1
ATOM 602 O O . VAL A 1 82 ? -6.373 -10.803 -10.214 1.00 87.00 82 VAL A O 1
ATOM 605 N N . GLY A 1 83 ? -4.594 -9.740 -11.076 1.00 87.00 83 GLY A N 1
ATOM 606 C CA . GLY A 1 83 ? -5.148 -8.389 -10.928 1.00 87.00 83 GLY A CA 1
ATOM 607 C C . GLY A 1 83 ? -6.502 -8.205 -11.627 1.00 87.00 83 GLY A C 1
ATOM 608 O O . GLY A 1 83 ? -7.435 -7.645 -11.048 1.00 87.00 83 GLY A O 1
ATOM 609 N N . ARG A 1 84 ? -6.679 -8.773 -12.829 1.00 87.19 84 ARG A N 1
ATOM 610 C CA . ARG A 1 84 ? -7.967 -8.756 -13.552 1.00 87.19 84 ARG A CA 1
ATOM 611 C C . ARG A 1 84 ? -9.067 -9.600 -12.910 1.00 87.19 84 ARG A C 1
ATOM 613 O O . ARG A 1 84 ? -10.252 -9.282 -13.068 1.00 87.19 84 ARG A O 1
ATOM 620 N N . ALA A 1 85 ? -8.693 -10.686 -12.239 1.00 84.94 85 ALA A N 1
ATOM 621 C CA . ALA A 1 85 ? -9.625 -11.546 -11.520 1.00 84.94 85 ALA A CA 1
ATOM 622 C C . ALA A 1 85 ? -10.082 -10.919 -10.192 1.00 84.94 85 ALA A C 1
ATOM 624 O O . ALA A 1 85 ? -11.184 -11.218 -9.732 1.00 84.94 85 ALA A O 1
ATOM 625 N N . MET 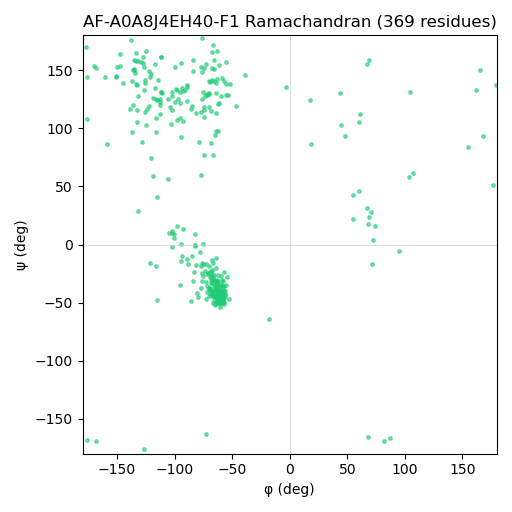A 1 86 ? -9.287 -10.013 -9.610 1.00 80.62 86 MET A N 1
ATOM 626 C CA . MET A 1 86 ? -9.660 -9.288 -8.396 1.00 80.62 86 MET A CA 1
ATOM 627 C C . MET A 1 86 ? -10.915 -8.419 -8.598 1.00 80.62 86 MET A C 1
ATOM 629 O O . MET A 1 86 ? -11.290 -8.013 -9.708 1.00 80.62 86 MET A O 1
ATOM 633 N N . ARG A 1 87 ? -11.615 -8.170 -7.488 1.00 70.31 87 ARG A N 1
ATOM 634 C CA . ARG A 1 87 ? -12.808 -7.322 -7.415 1.00 70.31 87 ARG A CA 1
ATOM 635 C C . ARG A 1 87 ? -12.658 -6.359 -6.235 1.00 70.31 87 ARG A C 1
ATOM 637 O O . ARG A 1 87 ? -12.638 -6.846 -5.114 1.00 70.31 87 ARG A O 1
ATOM 644 N N . PRO A 1 88 ? -12.587 -5.032 -6.439 1.00 74.88 88 PRO A N 1
ATOM 645 C CA . PRO A 1 88 ? -12.378 -4.344 -7.716 1.00 74.88 88 PRO A CA 1
ATOM 646 C C . PRO A 1 88 ? -11.107 -4.826 -8.426 1.00 74.88 88 PRO A C 1
ATOM 648 O O . PRO A 1 88 ? -10.217 -5.403 -7.798 1.00 74.88 88 PRO A O 1
ATOM 651 N N . ARG A 1 89 ? -11.057 -4.639 -9.746 1.00 82.00 89 ARG A N 1
ATOM 652 C CA . ARG A 1 89 ? -9.898 -5.047 -10.549 1.00 82.00 89 ARG A CA 1
ATOM 653 C C . ARG A 1 89 ? -8.686 -4.208 -10.150 1.00 82.00 89 ARG A C 1
ATOM 655 O O . ARG A 1 89 ? -8.829 -3.011 -9.936 1.00 82.00 89 ARG A O 1
ATOM 662 N N . VAL A 1 90 ? -7.519 -4.844 -10.093 1.00 86.31 90 VAL A N 1
ATOM 663 C CA . VAL A 1 90 ? -6.229 -4.158 -9.962 1.00 86.31 90 VAL A CA 1
ATOM 664 C C . VAL A 1 90 ? -5.581 -4.143 -11.339 1.00 86.31 90 VAL A C 1
ATOM 666 O O . VAL A 1 90 ? -5.275 -5.207 -11.888 1.00 86.31 90 VAL A O 1
ATOM 669 N N . SER A 1 91 ? -5.393 -2.958 -11.916 1.00 90.44 91 SER A N 1
ATOM 670 C CA . SER A 1 91 ? -4.765 -2.832 -13.231 1.00 90.44 91 SER A CA 1
ATOM 671 C C . SER A 1 91 ? -3.267 -3.103 -13.123 1.00 90.44 91 SER A C 1
ATOM 673 O O . SER A 1 91 ? -2.581 -2.522 -12.289 1.00 90.44 91 SER A O 1
ATOM 675 N N . VAL A 1 92 ? -2.740 -4.002 -13.951 1.00 92.38 92 VAL A N 1
ATOM 676 C CA . VAL A 1 92 ? -1.307 -4.330 -13.967 1.00 92.38 92 VAL A CA 1
ATOM 677 C C . VAL A 1 92 ? -0.729 -3.928 -15.313 1.00 92.38 92 VAL A C 1
ATOM 679 O O . VAL A 1 92 ? -1.226 -4.373 -16.346 1.00 92.38 92 VAL A O 1
ATOM 682 N N . ALA A 1 93 ? 0.318 -3.110 -15.289 1.00 93.69 93 ALA A N 1
ATOM 683 C CA . ALA A 1 93 ? 1.015 -2.613 -16.470 1.00 93.69 93 ALA A CA 1
ATOM 684 C C . ALA A 1 93 ? 2.524 -2.832 -16.348 1.00 93.69 93 ALA A C 1
ATOM 686 O O . ALA A 1 93 ? 3.060 -2.946 -15.244 1.00 93.69 93 ALA A O 1
ATOM 687 N N . VAL A 1 94 ? 3.216 -2.866 -17.486 1.00 94.62 94 VAL A N 1
ATOM 688 C CA . VAL A 1 94 ? 4.666 -3.088 -17.539 1.00 94.62 94 VAL A CA 1
ATOM 689 C C . VAL A 1 94 ? 5.332 -1.973 -18.331 1.00 94.62 94 VAL A C 1
ATOM 691 O O . VAL A 1 94 ? 4.878 -1.631 -19.422 1.00 94.62 94 VAL A O 1
ATOM 694 N N . CYS A 1 95 ? 6.410 -1.411 -17.787 1.00 94.75 95 CYS A N 1
ATOM 695 C CA . CYS A 1 95 ? 7.275 -0.478 -18.504 1.00 94.75 95 CYS A CA 1
ATOM 696 C C . CYS A 1 95 ? 8.540 -1.198 -18.958 1.00 94.75 95 CYS A C 1
ATOM 698 O O . CYS A 1 95 ? 9.163 -1.906 -18.167 1.00 94.75 95 CYS A O 1
ATOM 700 N N . ILE A 1 96 ? 8.896 -1.043 -20.230 1.00 92.38 96 ILE A N 1
ATOM 701 C CA . ILE A 1 96 ? 10.034 -1.727 -20.850 1.00 92.38 96 ILE A CA 1
ATOM 702 C C . ILE A 1 96 ? 10.781 -0.718 -21.715 1.00 92.38 96 ILE A C 1
ATOM 704 O O . ILE A 1 96 ? 10.158 0.101 -22.391 1.00 92.38 96 ILE A O 1
ATOM 708 N N . ALA A 1 97 ? 12.113 -0.787 -21.703 1.00 90.06 97 ALA A N 1
ATOM 709 C CA . ALA A 1 97 ? 12.942 0.055 -22.553 1.00 90.06 97 ALA A CA 1
ATOM 710 C C . ALA A 1 97 ? 12.707 -0.267 -24.049 1.00 90.06 97 ALA A C 1
ATOM 712 O O . ALA A 1 97 ? 12.777 -1.449 -24.426 1.00 90.06 97 ALA A O 1
ATOM 713 N N . PRO A 1 98 ? 12.470 0.750 -24.903 1.00 88.25 98 PRO A N 1
ATOM 714 C CA . PRO A 1 98 ? 12.359 0.566 -26.349 1.00 88.25 98 PRO A CA 1
ATOM 715 C C . PRO A 1 98 ? 13.619 -0.075 -26.939 1.00 88.25 98 PRO A C 1
ATOM 717 O O . PRO A 1 98 ? 14.738 0.233 -26.532 1.00 88.25 98 PRO A O 1
ATOM 720 N N . GLY A 1 99 ? 13.452 -0.975 -27.902 1.00 86.44 99 GLY A N 1
ATOM 721 C CA . GLY A 1 99 ? 14.537 -1.697 -28.560 1.00 86.44 99 GLY A CA 1
ATOM 722 C C . GLY A 1 99 ? 15.214 -2.763 -27.693 1.00 86.44 99 GLY A C 1
ATOM 723 O O . GLY A 1 99 ? 16.174 -3.395 -28.148 1.00 86.44 99 GLY A O 1
ATOM 724 N N . SER A 1 100 ? 14.738 -3.012 -26.470 1.00 88.94 100 SER A N 1
ATOM 725 C CA . SER A 1 100 ? 15.305 -4.054 -25.613 1.00 88.94 100 SER A CA 1
ATOM 726 C C . SER A 1 100 ? 15.042 -5.462 -26.177 1.00 88.94 100 SER A C 1
ATOM 728 O O . SER A 1 100 ? 14.034 -5.701 -26.855 1.00 88.94 100 SER A O 1
ATOM 730 N N . PRO A 1 101 ? 15.918 -6.446 -25.895 1.00 87.88 101 PRO A N 1
ATOM 731 C CA . PRO A 1 101 ? 15.645 -7.841 -26.240 1.00 87.88 101 PRO A CA 1
ATOM 732 C C . PRO A 1 101 ? 14.317 -8.348 -25.657 1.00 87.88 101 PRO A C 1
ATOM 734 O O . PRO A 1 101 ? 13.619 -9.121 -26.314 1.00 87.88 101 PRO A O 1
ATOM 737 N N . LEU A 1 102 ? 13.955 -7.873 -24.459 1.00 87.75 102 LEU A N 1
ATOM 738 C CA . LEU A 1 102 ? 12.696 -8.180 -23.791 1.00 87.75 102 LEU A CA 1
ATOM 739 C C . LEU A 1 102 ? 11.490 -7.689 -24.607 1.00 87.75 102 LEU A C 1
ATOM 741 O O . LEU A 1 102 ? 10.577 -8.473 -24.858 1.00 87.75 102 LEU A O 1
ATOM 745 N N . GLU A 1 103 ? 11.510 -6.444 -25.098 1.00 87.50 103 GLU A N 1
ATOM 746 C CA . GLU A 1 103 ? 10.437 -5.908 -25.948 1.00 87.50 103 GLU A CA 1
ATOM 747 C C . GLU A 1 103 ? 10.239 -6.758 -27.214 1.00 87.50 103 GLU A C 1
ATOM 749 O O . GLU A 1 103 ? 9.116 -7.173 -27.514 1.00 87.50 103 GLU A O 1
ATOM 754 N N . ARG A 1 104 ? 11.329 -7.099 -27.920 1.00 86.38 104 ARG A N 1
ATOM 755 C CA . ARG A 1 104 ? 11.268 -7.951 -29.123 1.00 86.38 104 ARG A CA 1
ATOM 756 C C . ARG A 1 104 ? 10.688 -9.331 -28.822 1.00 86.38 104 ARG A C 1
ATOM 758 O O . ARG A 1 104 ? 9.827 -9.818 -29.556 1.00 86.38 104 ARG A O 1
ATOM 765 N N . ARG A 1 105 ? 11.134 -9.959 -27.730 1.00 83.06 105 ARG A N 1
ATOM 766 C CA . ARG A 1 105 ? 10.621 -11.263 -27.286 1.00 83.06 105 ARG A CA 1
ATOM 767 C C . ARG A 1 105 ? 9.131 -11.194 -26.994 1.00 83.06 105 ARG A C 1
ATOM 769 O O . ARG A 1 105 ? 8.385 -12.060 -27.438 1.00 83.06 105 ARG A O 1
ATOM 776 N N . MET A 1 106 ? 8.684 -10.149 -26.316 1.00 81.25 106 MET A N 1
ATOM 777 C CA . MET A 1 106 ? 7.278 -9.979 -25.965 1.00 81.25 106 MET A CA 1
ATOM 778 C C . MET A 1 106 ? 6.402 -9.709 -27.188 1.00 81.25 106 MET A C 1
ATOM 780 O O . MET A 1 106 ? 5.287 -10.218 -27.247 1.00 81.25 106 MET A O 1
ATOM 784 N N . GLY A 1 107 ? 6.927 -9.017 -28.203 1.00 78.31 107 GLY A N 1
ATOM 785 C CA . GLY A 1 107 ? 6.280 -8.898 -29.511 1.00 78.31 107 GLY A CA 1
ATOM 786 C C . GLY A 1 107 ? 6.131 -10.241 -30.242 1.00 78.31 107 GLY A C 1
ATOM 787 O O . GLY A 1 107 ? 5.105 -10.484 -30.870 1.00 78.31 107 GLY A O 1
ATOM 788 N N . SER A 1 108 ? 7.114 -11.141 -30.111 1.00 77.25 108 SER A N 1
ATOM 789 C CA . SER A 1 108 ? 7.103 -12.462 -30.767 1.00 77.25 108 SER A CA 1
ATOM 790 C C . SER A 1 108 ? 6.162 -13.495 -30.132 1.00 77.25 108 SER A C 1
ATOM 792 O O . SER A 1 108 ? 5.825 -14.488 -30.769 1.00 77.25 108 SER A O 1
ATOM 794 N N . LEU A 1 109 ? 5.710 -13.269 -28.893 1.00 72.19 109 LEU A N 1
ATOM 795 C CA . LEU A 1 109 ? 4.837 -14.197 -28.156 1.00 72.19 109 LEU A CA 1
ATOM 796 C C . LEU A 1 109 ? 3.342 -14.056 -28.519 1.00 72.19 109 LEU A C 1
ATOM 798 O O . LEU A 1 109 ? 2.507 -14.804 -28.007 1.00 72.19 109 LEU A O 1
ATOM 802 N N . GLY A 1 110 ? 3.008 -13.136 -29.433 1.00 63.66 110 GLY A N 1
ATOM 803 C CA . GLY A 1 110 ? 1.680 -12.990 -30.034 1.00 63.66 110 GLY A CA 1
ATOM 804 C C . GLY A 1 110 ? 0.581 -12.511 -29.076 1.00 63.66 110 GLY A C 1
ATOM 805 O O . GLY A 1 110 ? 0.837 -12.041 -27.968 1.00 63.66 110 GLY A O 1
ATOM 806 N N . ALA A 1 111 ? -0.680 -12.650 -29.506 1.00 50.47 111 ALA A N 1
ATOM 807 C CA . ALA A 1 111 ? -1.863 -12.216 -28.752 1.00 50.47 111 ALA A CA 1
ATOM 808 C C . ALA A 1 111 ? -2.070 -12.968 -27.420 1.00 50.47 111 ALA A C 1
ATOM 810 O O . ALA A 1 111 ? -2.867 -12.540 -26.600 1.00 50.47 111 ALA A O 1
ATOM 811 N N . ALA A 1 112 ? -1.350 -14.065 -27.160 1.00 48.38 112 ALA A N 1
ATOM 812 C CA . ALA A 1 112 ? -1.451 -14.831 -25.914 1.00 48.38 112 ALA A CA 1
ATOM 813 C C . ALA A 1 112 ? -0.925 -14.071 -24.674 1.00 48.38 112 ALA A C 1
ATOM 815 O O . ALA A 1 112 ? -1.186 -14.477 -23.534 1.00 48.38 112 ALA A O 1
ATOM 816 N N . TRP A 1 113 ? -0.205 -12.964 -24.879 1.00 61.03 113 TRP A N 1
ATOM 817 C CA . TRP A 1 113 ? 0.365 -12.136 -23.824 1.00 61.03 113 TRP A CA 1
ATOM 818 C C . TRP A 1 113 ? -0.264 -10.726 -23.832 1.00 61.03 113 TRP A C 1
ATOM 820 O O . TRP A 1 113 ? 0.123 -9.849 -24.596 1.00 61.03 113 TRP A O 1
ATOM 830 N N . PHE A 1 114 ? -1.277 -10.522 -22.979 1.00 71.88 114 PHE A N 1
ATOM 831 C CA . PHE A 1 114 ? -2.159 -9.338 -22.961 1.00 71.88 114 PHE A CA 1
ATOM 832 C C . PHE A 1 114 ? -1.789 -8.257 -21.930 1.00 71.88 114 PHE A C 1
ATOM 834 O O . PHE A 1 114 ? -2.634 -7.423 -21.601 1.00 71.88 114 PHE A O 1
ATOM 841 N N . VAL A 1 115 ? -0.582 -8.264 -21.359 1.00 84.31 115 VAL A N 1
ATOM 842 C CA . VAL A 1 115 ? -0.260 -7.252 -20.339 1.00 84.31 115 VAL A CA 1
ATOM 843 C C . VAL A 1 115 ? 0.010 -5.903 -21.026 1.00 84.31 115 VAL A C 1
ATOM 845 O O . VAL A 1 115 ? 0.859 -5.849 -21.920 1.00 84.31 115 VAL A O 1
ATOM 848 N N . PRO A 1 116 ? -0.687 -4.814 -20.643 1.00 89.31 116 PRO A N 1
ATOM 849 C CA . PRO A 1 116 ? -0.432 -3.477 -21.168 1.00 89.31 116 PRO A CA 1
ATOM 850 C C . PRO A 1 116 ? 1.036 -3.083 -21.004 1.00 89.31 116 PRO A C 1
ATOM 852 O O . PRO A 1 116 ? 1.597 -3.185 -19.908 1.00 89.31 116 PRO A O 1
ATOM 855 N N . ARG A 1 117 ? 1.647 -2.632 -22.103 1.00 90.00 117 ARG A N 1
ATOM 856 C CA . ARG A 1 117 ? 3.054 -2.233 -22.162 1.00 90.00 117 ARG A CA 1
ATOM 857 C C . ARG A 1 117 ? 3.182 -0.745 -22.435 1.00 90.00 117 ARG A C 1
ATOM 859 O O . ARG A 1 117 ? 2.453 -0.202 -23.261 1.00 90.00 117 ARG A O 1
ATOM 866 N N . PHE A 1 118 ? 4.148 -0.122 -21.783 1.00 92.62 118 PHE A N 1
ATOM 867 C CA . PHE A 1 118 ? 4.453 1.290 -21.945 1.00 92.62 118 PHE A CA 1
ATOM 868 C C . PHE A 1 118 ? 5.960 1.486 -22.074 1.00 92.62 118 PHE A C 1
ATOM 870 O O . PHE A 1 118 ? 6.753 0.726 -21.521 1.00 92.62 118 PHE A O 1
ATOM 877 N N . THR A 1 119 ? 6.355 2.524 -22.801 1.00 92.06 119 THR A N 1
ATOM 878 C CA . THR A 1 119 ? 7.767 2.891 -22.982 1.00 92.06 119 THR A CA 1
ATOM 879 C C . THR A 1 119 ? 8.312 3.693 -21.804 1.00 92.06 119 THR A C 1
ATOM 881 O O . THR A 1 119 ? 9.523 3.805 -21.636 1.00 92.06 119 THR A O 1
ATOM 884 N N . SER A 1 120 ? 7.433 4.259 -20.971 1.00 92.75 120 SER A N 1
ATOM 885 C CA . SER A 1 120 ? 7.815 5.015 -19.784 1.00 92.75 120 SER A CA 1
ATOM 886 C C . SER A 1 120 ? 6.760 4.922 -18.684 1.00 92.75 120 SER A C 1
ATOM 888 O O . SER A 1 120 ? 5.561 4.774 -18.938 1.00 92.75 120 SER A O 1
ATOM 890 N N . VAL A 1 121 ? 7.214 5.059 -17.437 1.00 92.38 121 VAL A N 1
ATOM 891 C CA . VAL A 1 121 ? 6.334 5.082 -16.263 1.00 92.38 121 VAL A CA 1
ATOM 892 C C . VAL A 1 121 ? 5.333 6.246 -16.301 1.00 92.38 121 VAL A C 1
ATOM 894 O O . VAL A 1 121 ? 4.170 5.995 -15.997 1.00 92.38 121 VAL A O 1
ATOM 897 N N . PRO A 1 122 ? 5.702 7.491 -16.672 1.00 91.88 122 PRO A N 1
ATOM 898 C CA . PRO A 1 122 ? 4.728 8.579 -16.784 1.00 91.88 122 PRO A CA 1
ATOM 899 C C . PRO A 1 122 ? 3.570 8.272 -17.743 1.00 91.88 122 PRO A C 1
ATOM 901 O O . PRO A 1 122 ? 2.421 8.551 -17.408 1.00 91.88 122 PRO A O 1
ATOM 904 N N . LEU A 1 123 ? 3.846 7.634 -18.888 1.00 91.69 123 LEU A N 1
ATOM 905 C CA . LEU A 1 123 ? 2.804 7.224 -19.835 1.00 91.69 123 LEU A CA 1
ATOM 906 C C . LEU A 1 123 ? 1.905 6.126 -19.259 1.00 91.69 123 LEU A C 1
ATOM 908 O O . LEU A 1 123 ? 0.685 6.210 -19.387 1.00 91.69 123 LEU A O 1
ATOM 912 N N . ALA A 1 124 ? 2.494 5.131 -18.586 1.00 91.88 124 ALA A N 1
ATOM 913 C CA . ALA A 1 124 ? 1.728 4.082 -17.916 1.00 91.88 124 ALA A CA 1
ATOM 914 C C . ALA A 1 124 ? 0.766 4.664 -16.873 1.00 91.88 124 ALA A C 1
ATOM 916 O O . ALA A 1 124 ? -0.405 4.302 -16.852 1.00 91.88 124 ALA A O 1
ATOM 917 N N . ARG A 1 125 ? 1.232 5.605 -16.042 1.00 89.75 125 ARG A N 1
ATOM 918 C CA . ARG A 1 125 ? 0.384 6.277 -15.045 1.00 89.75 125 ARG A CA 1
ATOM 919 C C . ARG A 1 125 ? -0.782 7.004 -15.683 1.00 89.75 125 ARG A C 1
ATOM 921 O O . ARG A 1 125 ? -1.911 6.790 -15.271 1.00 89.75 125 ARG A O 1
ATOM 928 N N . ALA A 1 126 ? -0.509 7.832 -16.693 1.00 88.44 126 ALA A N 1
ATOM 929 C CA . ALA A 1 126 ? -1.541 8.618 -17.359 1.00 88.44 126 ALA A CA 1
ATOM 930 C C . ALA A 1 126 ? -2.641 7.724 -17.955 1.00 88.44 126 ALA A C 1
ATOM 932 O O . ALA A 1 126 ? -3.822 8.021 -17.803 1.00 88.44 126 ALA A O 1
ATOM 933 N N . ALA A 1 127 ? -2.264 6.597 -18.568 1.00 87.81 127 ALA A N 1
ATOM 934 C CA . ALA A 1 127 ? -3.221 5.634 -19.107 1.00 87.81 127 ALA A CA 1
ATOM 935 C C . ALA A 1 127 ? -4.033 4.920 -18.010 1.00 87.81 127 ALA A C 1
ATOM 937 O O . ALA A 1 127 ? -5.232 4.700 -18.165 1.00 87.81 127 ALA A O 1
ATOM 938 N N . LEU A 1 128 ? -3.400 4.570 -16.886 1.00 85.44 128 LEU A N 1
ATOM 939 C CA . LEU A 1 128 ? -4.063 3.886 -15.769 1.00 85.44 128 LEU A CA 1
ATOM 940 C C . LEU A 1 128 ? -4.957 4.822 -14.942 1.00 85.44 128 LEU A C 1
ATOM 942 O O . LEU A 1 128 ? -5.943 4.365 -14.371 1.00 85.44 128 LEU A O 1
ATOM 946 N N . GLU A 1 129 ? -4.653 6.120 -14.912 1.00 78.69 129 GLU A N 1
ATOM 947 C CA . GLU A 1 129 ? -5.507 7.153 -14.313 1.00 78.69 129 GLU A CA 1
ATOM 948 C C . GLU A 1 129 ? -6.837 7.300 -15.069 1.00 78.69 129 GLU A C 1
ATOM 950 O O . GLU A 1 129 ? -7.867 7.597 -14.471 1.00 78.69 129 GLU A O 1
ATOM 955 N N . GLN A 1 130 ? -6.838 7.066 -16.385 1.00 70.81 130 GLN A N 1
ATOM 956 C CA . GLN A 1 130 ? -8.051 7.114 -17.209 1.00 70.81 130 GLN A CA 1
ATOM 957 C C . GLN A 1 130 ? -8.937 5.876 -17.022 1.00 70.81 130 GLN A C 1
ATOM 959 O O . GLN A 1 130 ? -10.158 5.978 -17.094 1.00 70.81 130 GLN A O 1
ATOM 964 N N . ASP A 1 131 ? -8.334 4.718 -16.740 1.00 64.12 131 ASP A N 1
ATOM 965 C CA . ASP A 1 131 ? -9.029 3.439 -16.515 1.00 64.12 131 ASP A CA 1
ATOM 966 C C . ASP A 1 131 ? -9.340 3.192 -15.022 1.00 64.12 131 ASP A C 1
ATOM 968 O O . ASP A 1 131 ? -9.660 2.079 -14.590 1.00 64.12 131 ASP A O 1
ATOM 972 N N . ARG A 1 132 ? -9.211 4.239 -14.196 1.00 64.00 132 ARG A N 1
ATOM 973 C CA . ARG A 1 132 ? -9.403 4.201 -12.744 1.00 64.00 132 ARG A CA 1
ATOM 974 C C . ARG A 1 132 ? -10.887 3.958 -12.442 1.00 64.00 132 ARG A C 1
ATOM 976 O O . ARG A 1 132 ? -11.664 4.880 -12.211 1.00 64.00 132 ARG A O 1
ATOM 983 N N . VAL A 1 133 ? -11.296 2.690 -12.389 1.00 56.53 133 VAL A N 1
ATOM 984 C CA . VAL A 1 133 ? -12.586 2.287 -11.805 1.00 56.53 133 VAL A CA 1
ATOM 985 C C . VAL A 1 133 ? -12.449 2.390 -10.292 1.00 56.53 133 VAL A C 1
ATOM 987 O O . VAL A 1 133 ? -12.207 1.401 -9.601 1.00 56.53 133 VAL A O 1
ATOM 990 N N . VAL A 1 134 ? -12.513 3.611 -9.769 1.00 55.81 134 VAL A N 1
ATOM 991 C CA . VAL A 1 134 ? -12.353 3.847 -8.338 1.00 55.81 134 VAL A CA 1
ATOM 992 C C . VAL A 1 134 ? -13.692 3.658 -7.643 1.00 55.81 134 VAL A C 1
ATOM 994 O O . VAL A 1 134 ? -14.622 4.423 -7.898 1.00 55.81 134 VAL A O 1
ATOM 997 N N . PRO A 1 135 ? -13.822 2.716 -6.703 1.00 54.88 135 PRO A N 1
ATOM 998 C CA . PRO A 1 135 ? -14.887 2.806 -5.723 1.00 54.88 135 PRO A CA 1
ATOM 999 C C . PRO A 1 135 ? -14.566 4.013 -4.829 1.00 54.88 135 PRO A C 1
ATOM 1001 O O . PRO A 1 135 ? -13.532 4.006 -4.165 1.00 54.88 135 PRO A O 1
ATOM 1004 N N . SER A 1 136 ? -15.405 5.056 -4.870 1.00 66.56 136 SER A N 1
ATOM 1005 C CA . SER A 1 136 ? -15.406 6.247 -3.991 1.00 66.56 136 SER A CA 1
ATOM 1006 C C . SER A 1 136 ? -14.084 6.497 -3.238 1.00 66.56 136 SER A C 1
ATOM 1008 O O . SER A 1 136 ? -13.904 6.025 -2.110 1.00 66.56 136 SER A O 1
ATOM 1010 N N . HIS A 1 137 ? -13.151 7.199 -3.886 1.00 77.25 137 HIS A N 1
ATOM 1011 C CA . HIS A 1 137 ? -11.889 7.633 -3.289 1.00 77.25 137 HIS A CA 1
ATOM 1012 C C . HIS A 1 137 ? -11.996 9.085 -2.859 1.00 77.25 137 HIS A C 1
ATOM 1014 O O . HIS A 1 137 ? -12.276 9.955 -3.681 1.00 77.25 137 HIS A O 1
ATOM 1020 N N . LEU A 1 138 ? -11.750 9.326 -1.577 1.00 86.69 138 LEU A N 1
ATOM 1021 C CA . LEU A 1 138 ? -11.740 10.656 -0.992 1.00 86.69 138 LEU A CA 1
ATOM 1022 C C . LEU A 1 138 ? -10.339 10.948 -0.468 1.00 86.69 138 LEU A C 1
ATOM 1024 O O . LEU A 1 138 ? -9.737 10.109 0.203 1.00 86.69 138 LEU A O 1
ATOM 1028 N N . SER A 1 139 ? -9.830 12.142 -0.749 1.00 89.88 139 SER A N 1
ATOM 1029 C CA . SER A 1 139 ? -8.518 12.588 -0.282 1.00 89.88 139 SER A CA 1
ATOM 1030 C C . SER A 1 139 ? -8.571 14.003 0.272 1.00 89.88 139 SER A C 1
ATOM 1032 O O . SER A 1 139 ? -9.326 14.836 -0.226 1.00 89.88 139 SER A O 1
ATOM 1034 N N . MET A 1 140 ? -7.734 14.293 1.263 1.00 92.62 140 MET A N 1
ATOM 1035 C CA . MET A 1 140 ? -7.642 15.599 1.908 1.00 92.62 140 MET A CA 1
ATOM 1036 C C . MET A 1 140 ? -6.197 15.906 2.298 1.00 92.62 140 MET A C 1
ATOM 1038 O O . MET A 1 140 ? -5.501 15.042 2.826 1.00 92.62 140 MET A O 1
ATOM 1042 N N . ARG A 1 141 ? -5.767 17.156 2.097 1.00 95.56 141 ARG A N 1
ATOM 1043 C CA . ARG A 1 141 ? -4.504 17.667 2.649 1.00 95.56 141 ARG A CA 1
ATOM 1044 C C . ARG A 1 141 ? -4.734 18.261 4.032 1.00 95.56 141 ARG A C 1
ATOM 1046 O O . ARG A 1 141 ? -5.723 18.959 4.247 1.00 95.56 141 ARG A O 1
ATOM 1053 N N . LEU A 1 142 ? -3.830 17.972 4.961 1.00 95.69 142 LEU A N 1
ATOM 1054 C CA . LEU A 1 142 ? -3.919 18.364 6.362 1.00 95.69 142 LEU A CA 1
ATOM 1055 C C . LEU A 1 142 ? -2.589 18.947 6.841 1.00 95.69 142 LEU A C 1
ATOM 1057 O O . LEU A 1 142 ? -1.519 18.403 6.580 1.00 95.69 142 LEU A O 1
ATOM 1061 N N . GLN A 1 143 ? -2.673 20.029 7.607 1.00 96.94 143 GLN A N 1
ATOM 1062 C CA . GLN A 1 143 ? -1.535 20.580 8.340 1.00 96.94 143 GLN A CA 1
ATOM 1063 C C . GLN A 1 143 ? -1.253 19.733 9.598 1.00 96.94 143 GLN A C 1
ATOM 1065 O O . GLN A 1 143 ? -2.189 19.128 10.133 1.00 96.94 143 GLN A O 1
ATOM 1070 N N . PRO A 1 144 ? -0.007 19.681 10.110 1.00 94.94 144 PRO A N 1
ATOM 1071 C CA . PRO A 1 144 ? 0.381 18.856 11.259 1.00 94.94 144 PRO A CA 1
ATOM 1072 C C . PRO A 1 144 ? -0.076 19.461 12.596 1.00 94.94 144 PRO A C 1
ATOM 1074 O O . PRO A 1 144 ? 0.715 19.758 13.485 1.00 94.94 144 PRO A O 1
ATOM 1077 N N . VAL A 1 145 ? -1.385 19.643 12.748 1.00 95.31 145 VAL A N 1
ATOM 1078 C CA . VAL A 1 145 ? -2.023 20.243 13.924 1.00 95.31 145 VAL A CA 1
ATOM 1079 C C . VAL A 1 145 ? -2.940 19.235 14.625 1.00 95.31 145 VAL A C 1
ATOM 1081 O O . VAL A 1 145 ? -3.467 18.331 13.973 1.00 95.31 145 VAL A O 1
ATOM 1084 N N . PRO A 1 146 ? -3.219 19.383 15.937 1.00 89.69 146 PRO A N 1
ATOM 1085 C CA . PRO A 1 146 ? -4.028 18.417 16.691 1.00 89.69 146 PRO A CA 1
ATOM 1086 C C . PRO A 1 146 ? -5.419 18.119 16.098 1.00 89.69 146 PRO A C 1
ATOM 1088 O O . PRO A 1 146 ? -5.949 17.019 16.263 1.00 89.69 146 PRO A O 1
ATOM 1091 N N . VAL A 1 147 ? -6.022 19.074 15.377 1.00 94.19 147 VAL A N 1
ATOM 1092 C CA . VAL A 1 147 ? -7.338 18.900 14.736 1.00 94.19 147 VAL A CA 1
ATOM 1093 C C . VAL A 1 147 ? -7.307 17.984 13.499 1.00 94.19 147 VAL A C 1
ATOM 1095 O O . VAL A 1 147 ? -8.354 17.446 13.126 1.00 94.19 147 VAL A O 1
ATOM 1098 N N . ALA A 1 148 ? -6.132 17.717 12.916 1.00 95.06 148 ALA A N 1
ATOM 1099 C CA . ALA A 1 148 ? -5.979 16.903 11.708 1.00 95.06 148 ALA A CA 1
ATOM 1100 C C . ALA A 1 148 ? -6.594 15.501 11.861 1.00 95.06 148 ALA A C 1
ATOM 1102 O O . ALA A 1 148 ? -7.334 15.041 10.991 1.00 95.06 148 ALA A O 1
ATOM 1103 N N . ALA A 1 149 ? -6.400 14.844 13.011 1.00 93.75 149 ALA A N 1
ATOM 1104 C CA . ALA A 1 149 ? -6.963 13.513 13.257 1.00 93.75 149 ALA A CA 1
ATOM 1105 C C . ALA A 1 149 ? -8.503 13.514 13.219 1.00 93.75 149 ALA A C 1
ATOM 1107 O O . ALA A 1 149 ? -9.128 12.568 12.741 1.00 93.75 149 ALA A O 1
ATOM 1108 N N . ARG A 1 150 ? -9.146 14.595 13.684 1.00 95.44 150 ARG A N 1
ATOM 1109 C CA . ARG A 1 150 ? -10.608 14.744 13.615 1.00 95.44 150 ARG A CA 1
ATOM 1110 C C . ARG A 1 150 ? -11.086 14.922 12.173 1.00 95.44 150 ARG A C 1
ATOM 1112 O O . ARG A 1 150 ? -12.125 14.363 11.827 1.00 95.44 150 ARG A O 1
ATOM 1119 N N . GLN A 1 151 ? -10.357 15.676 11.352 1.00 96.88 151 GLN A N 1
ATOM 1120 C CA . GLN A 1 151 ? -10.675 15.850 9.930 1.00 96.88 151 GLN A CA 1
ATOM 1121 C C . GLN A 1 151 ? -10.525 14.525 9.168 1.00 96.88 151 GLN A C 1
ATOM 1123 O O . GLN A 1 151 ? -11.449 14.118 8.468 1.00 96.88 151 GLN A O 1
ATOM 1128 N N . ALA A 1 152 ? -9.446 13.781 9.416 1.00 96.06 152 ALA A N 1
ATOM 1129 C CA . ALA A 1 152 ? -9.235 12.457 8.834 1.00 96.06 152 ALA A CA 1
ATOM 1130 C C . ALA A 1 152 ? -10.341 11.449 9.208 1.00 96.06 152 ALA A C 1
ATOM 1132 O O . ALA A 1 152 ? -10.825 10.707 8.356 1.00 96.06 152 ALA A O 1
ATOM 1133 N N . ARG A 1 153 ? -10.826 11.452 10.459 1.00 96.62 153 ARG A N 1
ATOM 1134 C CA . ARG A 1 153 ? -11.963 10.599 10.862 1.00 96.62 153 ARG A CA 1
ATOM 1135 C C . ARG A 1 153 ? -13.265 10.925 10.129 1.00 96.62 153 ARG A C 1
ATOM 1137 O O . ARG A 1 153 ? -14.061 10.013 9.902 1.00 96.62 153 ARG A O 1
ATOM 1144 N N . ARG A 1 154 ? -13.500 12.198 9.791 1.00 95.88 154 ARG A N 1
ATOM 1145 C CA . ARG A 1 154 ? -14.669 12.614 8.996 1.00 95.88 154 ARG A CA 1
ATOM 1146 C C . ARG A 1 154 ? -14.569 12.085 7.570 1.00 95.88 154 ARG A C 1
ATOM 1148 O O . ARG A 1 154 ? -15.536 11.497 7.102 1.00 95.88 154 ARG A O 1
ATOM 1155 N N . LEU A 1 155 ? -13.386 12.184 6.959 1.00 94.50 155 LEU A N 1
ATOM 1156 C CA . LEU A 1 155 ? -13.107 11.606 5.641 1.00 94.50 155 LEU A CA 1
ATOM 1157 C C . LEU A 1 155 ? -13.390 10.094 5.614 1.00 94.50 155 LEU A C 1
ATOM 1159 O O . LEU A 1 155 ? -14.033 9.600 4.695 1.00 94.50 155 LEU A O 1
ATOM 1163 N N . VAL A 1 156 ? -12.977 9.362 6.656 1.00 94.75 156 VAL A N 1
ATOM 1164 C CA . VAL A 1 156 ? -13.275 7.924 6.797 1.00 94.75 156 VAL A CA 1
ATOM 1165 C C . VAL A 1 156 ? -14.773 7.650 6.955 1.00 94.75 156 VAL A C 1
ATOM 1167 O O . VAL A 1 156 ? -15.267 6.684 6.381 1.00 94.75 156 VAL A O 1
ATOM 1170 N N . ALA A 1 157 ? -15.503 8.466 7.722 1.00 92.38 157 ALA A N 1
ATOM 1171 C CA . ALA A 1 157 ? -16.948 8.292 7.894 1.00 92.38 157 ALA A CA 1
ATOM 1172 C C . ALA A 1 157 ? -17.703 8.476 6.572 1.00 92.38 157 ALA A C 1
ATOM 1174 O O . ALA A 1 157 ? -18.577 7.680 6.243 1.00 92.38 157 ALA A O 1
ATOM 1175 N N . GLU A 1 158 ? -17.328 9.496 5.804 1.00 91.94 158 GLU A N 1
ATOM 1176 C CA . GLU A 1 158 ? -17.897 9.773 4.487 1.00 91.94 158 GLU A CA 1
ATOM 1177 C C . GLU A 1 158 ? -17.559 8.648 3.500 1.00 91.94 158 GLU A C 1
ATOM 1179 O O . GLU A 1 158 ? -18.446 8.014 2.921 1.00 91.94 158 GLU A O 1
ATOM 1184 N N . ALA A 1 159 ? -16.273 8.302 3.398 1.00 89.25 159 ALA A N 1
ATOM 1185 C CA . ALA A 1 159 ? -15.811 7.232 2.527 1.00 89.25 159 ALA A CA 1
ATOM 1186 C C . ALA A 1 159 ? -16.380 5.867 2.917 1.00 89.25 159 ALA A C 1
ATOM 1188 O O . ALA A 1 159 ? -16.491 5.015 2.051 1.00 89.25 159 ALA A O 1
ATOM 1189 N N . GLY A 1 160 ? -16.748 5.633 4.176 1.00 88.75 160 GLY A N 1
ATOM 1190 C CA . GLY A 1 160 ? -17.298 4.370 4.667 1.00 88.75 160 GLY A CA 1
ATOM 1191 C C . GLY A 1 160 ? -18.811 4.355 4.880 1.00 88.75 160 GLY A C 1
ATOM 1192 O O . GLY A 1 160 ? -19.307 3.396 5.460 1.00 88.75 160 GLY A O 1
ATOM 1193 N N . TYR A 1 161 ? -19.552 5.374 4.430 1.00 87.06 161 TYR A N 1
ATOM 1194 C CA . TYR A 1 161 ? -21.015 5.426 4.544 1.00 87.06 161 TYR A CA 1
ATOM 1195 C C . TYR A 1 161 ? -21.693 4.105 4.118 1.00 87.06 161 TYR A C 1
ATOM 1197 O O . TYR A 1 161 ? -21.561 3.669 2.969 1.00 87.06 161 TYR A O 1
ATOM 1205 N N . GLY A 1 162 ? -22.409 3.468 5.047 1.00 83.94 162 GLY A N 1
ATOM 1206 C CA . GLY A 1 162 ? -23.052 2.163 4.857 1.00 83.94 162 GLY A CA 1
ATOM 1207 C C . GLY A 1 162 ? -22.237 0.949 5.327 1.00 83.94 162 GLY A C 1
ATOM 1208 O O . GLY A 1 162 ? -22.770 -0.156 5.300 1.00 83.94 162 GLY A O 1
ATOM 1209 N N . TRP A 1 163 ? -20.982 1.120 5.769 1.00 87.00 163 TRP A N 1
ATOM 1210 C CA . TRP A 1 163 ? -20.098 0.072 6.320 1.00 87.00 163 TRP A CA 1
ATOM 1211 C C . TRP A 1 163 ? -19.709 0.376 7.778 1.00 87.00 163 TRP A C 1
ATOM 1213 O O . TRP A 1 163 ? -18.531 0.539 8.114 1.00 87.00 163 TRP A O 1
ATOM 1223 N N . ASP A 1 164 ? -20.706 0.489 8.659 1.00 81.69 164 ASP A N 1
ATOM 1224 C CA . ASP A 1 164 ? -20.523 0.940 10.050 1.00 81.69 164 ASP A CA 1
ATOM 1225 C C . ASP A 1 164 ? -19.533 0.085 10.860 1.00 81.69 164 ASP A C 1
ATOM 1227 O O . ASP A 1 164 ? -18.818 0.596 11.730 1.00 81.69 164 ASP A O 1
ATOM 1231 N N . ASP A 1 165 ? -19.455 -1.210 10.552 1.00 83.19 165 ASP A N 1
ATOM 1232 C CA . ASP A 1 165 ? -18.546 -2.171 11.175 1.00 83.19 165 ASP A CA 1
ATOM 1233 C C . ASP A 1 165 ? -17.070 -1.936 10.804 1.00 83.19 165 ASP A C 1
ATOM 1235 O O . ASP A 1 165 ? -16.178 -2.275 11.584 1.00 83.19 165 ASP A O 1
ATOM 1239 N N . VAL A 1 166 ? -16.805 -1.291 9.663 1.00 89.19 166 VAL A N 1
ATOM 1240 C CA . VAL A 1 166 ? -15.461 -0.913 9.191 1.00 89.19 166 VAL A CA 1
ATOM 1241 C C . VAL A 1 166 ? -15.103 0.519 9.572 1.00 89.19 166 VAL A C 1
ATOM 1243 O O . VAL A 1 166 ? -13.943 0.795 9.883 1.00 89.19 166 VAL A O 1
ATOM 1246 N N . VAL A 1 167 ? -16.080 1.434 9.581 1.00 91.50 167 VAL A N 1
ATOM 1247 C CA . VAL A 1 167 ? -15.847 2.867 9.822 1.00 91.50 167 VAL A CA 1
ATOM 1248 C C . VAL A 1 167 ? -15.189 3.107 11.175 1.00 91.50 167 VAL A C 1
ATOM 1250 O O . VAL A 1 167 ? -14.169 3.791 11.238 1.00 91.50 167 VAL A O 1
ATOM 1253 N N . ARG A 1 168 ? -15.723 2.537 12.265 1.00 89.38 168 ARG A N 1
ATOM 1254 C CA . ARG A 1 168 ? -15.165 2.783 13.607 1.00 89.38 168 ARG A CA 1
ATOM 1255 C C . ARG A 1 168 ? -13.719 2.279 13.743 1.00 89.38 168 ARG A C 1
ATOM 1257 O O . ARG A 1 168 ? -12.874 3.068 14.169 1.00 89.38 168 ARG A O 1
ATOM 1264 N N . PRO A 1 169 ? -13.379 1.028 13.367 1.00 91.25 169 PRO A N 1
ATOM 1265 C CA . PRO A 1 169 ? -11.988 0.584 13.397 1.00 91.25 169 PRO A CA 1
ATOM 1266 C C . PRO A 1 169 ? -11.077 1.387 12.451 1.00 91.25 169 PRO A C 1
ATOM 1268 O O . PRO A 1 169 ? -9.964 1.743 12.834 1.00 91.25 169 PRO A O 1
ATOM 1271 N N . ALA A 1 170 ? -11.551 1.756 11.257 1.00 92.81 170 ALA A N 1
ATOM 1272 C CA . ALA A 1 170 ? -10.792 2.587 10.321 1.00 92.81 170 ALA A CA 1
ATOM 1273 C C . ALA A 1 170 ? -10.516 4.001 10.860 1.00 92.81 170 ALA A C 1
ATOM 1275 O O . ALA A 1 170 ? -9.425 4.536 10.670 1.00 92.81 170 ALA A O 1
ATOM 1276 N N . GLN A 1 171 ? -11.463 4.594 11.590 1.00 94.88 171 GLN A N 1
ATOM 1277 C CA . GLN A 1 171 ? -11.280 5.884 12.255 1.00 94.88 171 GLN A CA 1
ATOM 1278 C C . GLN A 1 171 ? -10.200 5.838 13.341 1.00 94.88 171 GLN A C 1
ATOM 1280 O O . GLN A 1 171 ? -9.486 6.827 13.526 1.00 94.88 171 GLN A O 1
ATOM 1285 N N . LEU A 1 172 ? -10.069 4.715 14.053 1.00 91.75 172 LEU A N 1
ATOM 1286 C CA . LEU A 1 172 ? -8.980 4.515 15.011 1.00 91.75 172 LEU A CA 1
ATOM 1287 C C . LEU A 1 172 ? -7.639 4.438 14.283 1.00 91.75 172 LEU A C 1
ATOM 1289 O O . LEU A 1 172 ? -6.735 5.204 14.602 1.00 91.75 172 LEU A O 1
ATOM 1293 N N . VAL A 1 173 ? -7.546 3.595 13.251 1.00 92.44 173 VAL A N 1
ATOM 1294 C CA . VAL A 1 173 ? -6.321 3.440 12.454 1.00 92.44 173 VAL A CA 1
ATOM 1295 C C . VAL A 1 173 ? -5.874 4.777 11.863 1.00 92.44 173 VAL A C 1
ATOM 1297 O O . VAL A 1 173 ? -4.737 5.183 12.083 1.00 92.44 173 VAL A O 1
ATOM 1300 N N . VAL A 1 174 ? -6.762 5.510 11.180 1.00 94.81 174 VAL A N 1
ATOM 1301 C CA . VAL A 1 174 ? -6.387 6.796 10.568 1.00 94.81 174 VAL A CA 1
ATOM 1302 C C . VAL A 1 174 ? -5.977 7.833 11.618 1.00 94.81 174 VAL A C 1
ATOM 1304 O O . VAL A 1 174 ? -5.096 8.649 11.359 1.00 94.81 174 VAL A O 1
ATOM 1307 N N . SER A 1 175 ? -6.577 7.796 12.815 1.00 92.75 175 SER A N 1
ATOM 1308 C CA . SER A 1 175 ? -6.218 8.716 13.899 1.00 92.75 175 SER A CA 1
ATOM 1309 C C . SER A 1 175 ? -4.800 8.469 14.390 1.00 92.75 175 SER A C 1
ATOM 1311 O O . SER A 1 175 ? -4.067 9.436 14.578 1.00 92.75 175 SER A O 1
ATOM 1313 N N . GLU A 1 176 ? -4.400 7.209 14.562 1.00 92.12 176 GLU A N 1
ATOM 1314 C CA . GLU A 1 176 ? -3.031 6.867 14.957 1.00 92.12 176 GLU A CA 1
ATOM 1315 C C . GLU A 1 176 ? -2.027 7.247 13.869 1.00 92.12 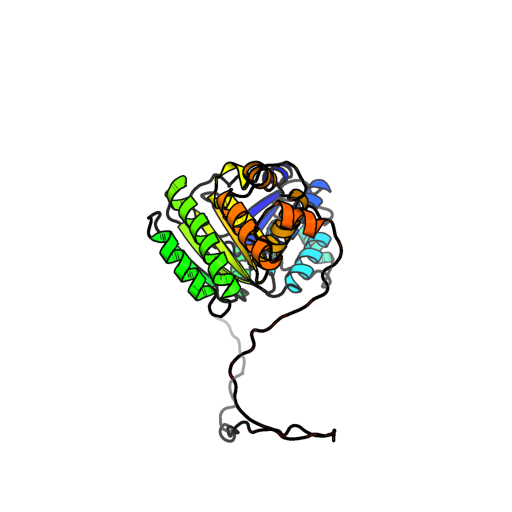176 GLU A C 1
ATOM 1317 O O . GLU A 1 176 ? -1.012 7.872 14.166 1.00 92.12 176 GLU A O 1
ATOM 1322 N N . LEU A 1 177 ? -2.328 6.951 12.600 1.00 92.19 177 LEU A N 1
ATOM 1323 C CA . LEU A 1 177 ? -1.442 7.305 11.488 1.00 92.19 177 LEU A CA 1
ATOM 1324 C C . LEU A 1 177 ? -1.230 8.823 11.390 1.00 92.19 177 LEU A C 1
ATOM 1326 O O . LEU A 1 177 ? -0.092 9.280 11.337 1.00 92.19 177 LEU A O 1
ATOM 1330 N N . VAL A 1 178 ? -2.305 9.613 11.444 1.00 93.88 178 VAL A N 1
ATOM 1331 C CA . VAL A 1 178 ? -2.220 11.084 11.425 1.00 93.88 178 VAL A CA 1
ATOM 1332 C C . VAL A 1 178 ? -1.526 11.620 12.675 1.00 93.88 178 VAL A C 1
ATOM 1334 O O . VAL A 1 178 ? -0.698 12.522 12.583 1.00 93.88 178 VAL A O 1
ATOM 1337 N N . THR A 1 179 ? -1.807 11.052 13.849 1.00 89.88 179 THR A N 1
ATOM 1338 C CA . THR A 1 179 ? -1.152 11.463 15.099 1.00 89.88 179 THR A CA 1
ATOM 1339 C C . THR A 1 179 ? 0.347 11.186 15.058 1.00 89.88 179 THR A C 1
ATOM 1341 O O . THR A 1 179 ? 1.120 12.011 15.542 1.00 89.88 179 THR A O 1
ATOM 1344 N N . ASN A 1 180 ? 0.775 10.089 14.430 1.00 89.88 180 ASN A N 1
ATOM 1345 C CA . ASN A 1 180 ? 2.191 9.808 14.221 1.00 89.88 180 ASN A CA 1
ATOM 1346 C C . ASN A 1 180 ? 2.853 10.883 13.355 1.00 89.88 180 ASN A C 1
ATOM 1348 O O . ASN A 1 180 ? 3.949 11.328 13.685 1.00 89.88 180 ASN A O 1
ATOM 1352 N N . VAL A 1 181 ? 2.183 11.353 12.298 1.00 90.56 181 VAL A N 1
ATOM 1353 C CA . VAL A 1 181 ? 2.700 12.466 11.489 1.00 90.56 181 VAL A CA 1
ATOM 1354 C C . VAL A 1 181 ? 2.797 13.744 12.320 1.00 90.56 181 VAL A C 1
ATOM 1356 O O . VAL A 1 181 ? 3.860 14.357 12.357 1.00 90.56 181 VAL A O 1
ATOM 1359 N N . VAL A 1 182 ? 1.736 14.114 13.046 1.00 90.81 182 VAL A N 1
ATOM 1360 C CA . VAL A 1 182 ? 1.711 15.321 13.896 1.00 90.81 182 VAL A CA 1
ATOM 1361 C C . VAL A 1 182 ? 2.812 15.291 14.963 1.00 90.81 182 VAL A C 1
ATOM 1363 O O . VAL A 1 182 ? 3.474 16.298 15.181 1.00 90.81 182 VAL A O 1
ATOM 1366 N N . ARG A 1 183 ? 3.019 14.151 15.634 1.00 86.94 183 ARG A N 1
ATOM 1367 C CA . ARG A 1 183 ? 3.952 14.037 16.769 1.00 86.94 183 ARG A CA 1
ATOM 1368 C C . ARG A 1 183 ? 5.402 13.793 16.372 1.00 86.94 183 ARG A C 1
ATOM 1370 O O . ARG A 1 183 ? 6.290 14.178 17.124 1.00 86.94 183 ARG A O 1
ATOM 1377 N N . HIS A 1 184 ? 5.642 13.100 15.261 1.00 84.06 184 HIS A N 1
ATOM 1378 C CA . HIS A 1 184 ? 6.973 12.576 14.939 1.00 84.06 184 HIS A CA 1
ATOM 1379 C C . HIS A 1 184 ? 7.538 13.072 13.609 1.00 84.06 184 HIS A C 1
ATOM 1381 O O . HIS A 1 184 ? 8.735 12.916 13.390 1.00 84.06 184 HIS A O 1
ATOM 1387 N N . VAL A 1 185 ? 6.717 13.644 12.723 1.00 88.69 185 VAL A N 1
ATOM 1388 C CA . VAL A 1 185 ? 7.176 14.124 11.409 1.00 88.69 185 VAL A CA 1
ATOM 1389 C C . VAL A 1 185 ? 7.035 15.640 11.279 1.00 88.69 185 VAL A C 1
ATOM 1391 O O . VAL A 1 185 ? 7.979 16.294 10.856 1.00 88.69 185 VAL A O 1
ATOM 1394 N N . GLY A 1 186 ? 5.879 16.208 11.631 1.00 90.06 186 GLY A N 1
ATOM 1395 C CA . GLY A 1 186 ? 5.660 17.658 11.618 1.00 90.06 186 GLY A CA 1
ATOM 1396 C C . GLY A 1 186 ? 5.572 18.292 10.223 1.00 90.06 186 GLY A C 1
ATOM 1397 O O . GLY A 1 186 ? 5.897 19.465 10.076 1.00 90.06 186 GLY A O 1
ATOM 1398 N N . THR A 1 187 ? 5.142 17.546 9.199 1.00 92.38 187 THR A N 1
ATOM 1399 C CA . THR A 1 187 ? 4.983 18.051 7.817 1.00 92.38 187 THR A CA 1
ATOM 1400 C C . THR A 1 187 ? 3.514 18.111 7.394 1.00 92.38 187 THR A C 1
ATOM 1402 O O . THR A 1 187 ? 2.662 17.462 8.006 1.00 92.38 187 THR A O 1
ATOM 1405 N N . GLU A 1 188 ? 3.207 18.887 6.345 1.00 93.75 188 GLU A N 1
ATOM 1406 C CA . GLU A 1 188 ? 1.921 18.753 5.649 1.00 93.75 188 GLU A CA 1
ATOM 1407 C C . GLU A 1 188 ? 1.745 17.299 5.188 1.00 93.75 188 GLU A C 1
ATOM 1409 O O . GLU A 1 188 ? 2.686 16.661 4.709 1.00 93.75 188 GLU A O 1
ATOM 1414 N N . MET A 1 189 ? 0.533 16.777 5.348 1.00 94.25 189 MET A N 1
ATOM 1415 C CA . MET A 1 189 ? 0.207 15.394 5.033 1.00 94.25 189 MET A CA 1
ATOM 1416 C C . MET A 1 189 ? -0.985 15.301 4.089 1.00 94.25 189 MET A C 1
ATOM 1418 O O . MET A 1 189 ? -1.869 16.157 4.091 1.00 94.25 189 MET A O 1
ATOM 1422 N N . SER A 1 190 ? -1.036 14.225 3.312 1.00 93.62 190 SER A N 1
ATOM 1423 C CA . SER A 1 190 ? -2.215 13.855 2.526 1.00 93.62 190 SER A CA 1
ATOM 1424 C C . SER A 1 190 ? -2.828 12.598 3.123 1.00 93.62 190 SER A C 1
ATOM 1426 O O . SER A 1 190 ? -2.115 11.628 3.368 1.00 93.62 190 SER A O 1
ATOM 1428 N N . VAL A 1 191 ? -4.136 12.609 3.360 1.00 94.12 191 VAL A N 1
ATOM 1429 C CA . VAL A 1 191 ? -4.899 11.443 3.811 1.00 94.12 191 VAL A CA 1
ATOM 1430 C C . VAL A 1 191 ? -5.841 11.032 2.695 1.00 94.12 191 VAL A C 1
ATOM 1432 O O . VAL A 1 191 ? -6.644 11.848 2.246 1.00 94.12 191 VAL A O 1
ATOM 1435 N N . SER A 1 192 ? -5.774 9.773 2.277 1.00 91.44 192 SER A N 1
ATOM 1436 C CA . SER A 1 192 ? -6.675 9.175 1.296 1.00 91.44 192 SER A CA 1
ATOM 1437 C C . SER A 1 192 ? -7.413 7.974 1.880 1.00 91.44 192 SER A C 1
ATOM 1439 O O . SER A 1 192 ? -6.885 7.199 2.684 1.00 91.44 192 SER A O 1
ATOM 1441 N N . VAL A 1 193 ? -8.670 7.823 1.469 1.00 90.88 193 VAL A N 1
ATOM 1442 C CA . VAL A 1 193 ? -9.526 6.691 1.812 1.00 90.88 193 VAL A CA 1
ATOM 1443 C C . VAL A 1 193 ? -10.174 6.181 0.536 1.00 90.88 193 VAL A C 1
ATOM 1445 O O . VAL A 1 193 ? -10.790 6.947 -0.200 1.00 90.88 193 VAL A O 1
ATOM 1448 N N . SER A 1 194 ? -10.061 4.882 0.277 1.00 85.94 194 SER A N 1
ATOM 1449 C CA . SER A 1 194 ? -10.771 4.218 -0.822 1.00 85.94 194 SER A CA 1
ATOM 1450 C C . SER A 1 194 ? -11.572 3.035 -0.303 1.00 85.94 194 SER A C 1
ATOM 1452 O O . SER A 1 194 ? -11.090 2.264 0.534 1.00 85.94 194 SER A O 1
ATOM 1454 N N . ARG A 1 195 ? -12.793 2.863 -0.818 1.00 82.69 195 ARG A N 1
ATOM 1455 C CA . ARG A 1 195 ? -13.519 1.602 -0.637 1.00 82.69 195 ARG A CA 1
ATOM 1456 C C . ARG A 1 195 ? -12.850 0.539 -1.498 1.00 82.69 195 ARG A C 1
ATOM 1458 O O . ARG A 1 195 ? -12.634 0.732 -2.688 1.00 82.69 195 ARG A O 1
ATOM 1465 N N . ARG A 1 196 ? -12.523 -0.600 -0.902 1.00 76.94 196 ARG A N 1
ATOM 1466 C CA . ARG A 1 196 ? -12.034 -1.802 -1.591 1.00 76.94 196 ARG A CA 1
ATOM 1467 C C . ARG A 1 196 ? -12.934 -2.977 -1.214 1.00 76.94 196 ARG A C 1
ATOM 1469 O O . ARG A 1 196 ? -13.729 -2.858 -0.292 1.00 76.94 196 ARG A O 1
ATOM 1476 N N . HIS A 1 197 ? -12.821 -4.091 -1.938 1.00 70.38 197 HIS A N 1
ATOM 1477 C CA . HIS A 1 197 ? -13.716 -5.265 -1.911 1.00 70.38 197 HIS A CA 1
ATOM 1478 C C . HIS A 1 197 ? -14.645 -5.411 -0.688 1.00 70.38 197 HIS A C 1
ATOM 1480 O O . HIS A 1 197 ? -15.859 -5.345 -0.839 1.00 70.38 197 HIS A O 1
ATOM 1486 N N . SER A 1 198 ? -14.067 -5.593 0.501 1.00 74.06 198 SER A N 1
ATOM 1487 C CA . SER A 1 198 ? -14.770 -5.790 1.773 1.00 74.06 198 SER A CA 1
ATOM 1488 C C . SER A 1 198 ? -14.224 -4.889 2.888 1.00 74.06 198 SER A C 1
ATOM 1490 O O . SER A 1 198 ? -14.213 -5.272 4.057 1.00 74.06 198 SER A O 1
ATOM 1492 N N . GLY A 1 199 ? -13.679 -3.717 2.548 1.00 86.50 199 GLY A N 1
ATOM 1493 C CA . GLY A 1 199 ? -12.993 -2.886 3.531 1.00 86.50 199 GLY A CA 1
ATOM 1494 C C . GLY A 1 199 ? -12.481 -1.545 3.027 1.00 86.50 199 GLY A C 1
ATOM 1495 O O . GLY A 1 199 ? -12.454 -1.269 1.831 1.00 86.50 199 GLY A O 1
ATOM 1496 N N . LEU A 1 200 ? -12.045 -0.703 3.956 1.00 89.31 200 LEU A N 1
ATOM 1497 C CA . LEU A 1 200 ? -11.446 0.590 3.649 1.00 89.31 200 LEU A CA 1
ATOM 1498 C C . LEU A 1 200 ? -9.929 0.451 3.551 1.00 89.31 200 LEU A C 1
ATOM 1500 O O . LEU A 1 200 ? -9.295 -0.129 4.433 1.00 89.31 200 LEU A O 1
ATOM 1504 N N . PHE A 1 201 ? -9.353 1.005 2.490 1.00 88.38 201 PHE A N 1
ATOM 1505 C CA . PHE A 1 201 ? -7.920 1.255 2.409 1.00 88.38 201 PHE A CA 1
ATOM 1506 C C . PHE A 1 201 ? -7.651 2.701 2.787 1.00 88.38 201 PHE A C 1
ATOM 1508 O O . PHE A 1 201 ? -8.235 3.620 2.210 1.00 88.38 201 PHE A O 1
ATOM 1515 N N . LEU A 1 202 ? -6.771 2.867 3.761 1.00 90.81 202 LEU A N 1
ATOM 1516 C CA . LEU A 1 202 ? -6.350 4.132 4.332 1.00 90.81 202 LEU A CA 1
ATOM 1517 C C . LEU A 1 202 ? -4.899 4.353 3.932 1.00 90.81 202 LEU A C 1
ATOM 1519 O O . LEU A 1 202 ? -4.085 3.454 4.136 1.00 90.81 202 LEU A O 1
ATOM 1523 N N . ALA A 1 203 ? -4.565 5.531 3.425 1.00 91.38 203 ALA A N 1
ATOM 1524 C CA . ALA A 1 203 ? -3.184 5.929 3.192 1.00 91.38 203 ALA A CA 1
ATOM 1525 C C . ALA A 1 203 ? -2.936 7.337 3.736 1.00 91.38 203 ALA A C 1
ATOM 1527 O O . ALA A 1 203 ? -3.767 8.235 3.615 1.00 91.38 203 ALA A O 1
ATOM 1528 N N . VAL A 1 204 ? -1.788 7.500 4.388 1.00 92.56 204 VAL A N 1
ATOM 1529 C CA . VAL A 1 204 ? -1.302 8.770 4.921 1.00 92.56 204 VAL A CA 1
ATOM 1530 C C . VAL A 1 204 ? 0.091 9.003 4.362 1.00 92.56 204 VAL A C 1
ATOM 1532 O O . VAL A 1 204 ? 1.020 8.249 4.661 1.00 92.56 204 VAL A O 1
ATOM 1535 N N . ARG A 1 205 ? 0.223 10.040 3.538 1.00 92.56 205 ARG A N 1
ATOM 1536 C CA . ARG A 1 205 ? 1.501 10.520 3.018 1.00 92.56 205 ARG A CA 1
ATOM 1537 C C . ARG A 1 205 ? 2.037 11.632 3.901 1.00 92.56 205 ARG A C 1
ATOM 1539 O O . ARG A 1 205 ? 1.306 12.577 4.184 1.00 92.56 205 ARG A O 1
ATOM 1546 N N . ASP A 1 206 ? 3.320 11.570 4.227 1.00 90.88 206 ASP A N 1
ATOM 1547 C CA . ASP A 1 206 ? 4.054 12.637 4.905 1.00 90.88 206 ASP A CA 1
ATOM 1548 C C . ASP A 1 206 ? 5.410 12.915 4.228 1.00 90.88 206 ASP A C 1
ATOM 1550 O O . ASP A 1 206 ? 5.882 12.123 3.407 1.00 90.88 206 ASP A O 1
ATOM 1554 N N . GLY A 1 207 ? 6.031 14.052 4.556 1.00 87.81 207 GLY A N 1
ATOM 1555 C CA . GLY A 1 207 ? 7.334 14.478 4.022 1.00 87.81 207 GLY A CA 1
ATOM 1556 C C . GLY A 1 207 ? 8.555 13.868 4.726 1.00 87.81 207 GLY A C 1
ATOM 1557 O O . GLY A 1 207 ? 9.677 14.316 4.514 1.00 87.81 207 GLY A O 1
ATOM 1558 N N . GLY A 1 208 ? 8.367 12.884 5.606 1.00 82.56 208 GLY A N 1
ATOM 1559 C CA . GLY A 1 208 ? 9.442 12.239 6.352 1.00 82.56 208 GLY A CA 1
ATOM 1560 C C . GLY A 1 208 ? 10.019 11.030 5.603 1.00 82.56 208 GLY A C 1
ATOM 1561 O O . GLY A 1 208 ? 9.280 10.078 5.346 1.00 82.56 208 GLY A O 1
ATOM 1562 N N . PRO A 1 209 ? 11.336 10.976 5.331 1.00 72.69 209 PRO A N 1
ATOM 1563 C CA . PRO A 1 209 ? 11.939 9.912 4.521 1.00 72.69 209 PRO A CA 1
ATOM 1564 C C . PRO A 1 209 ? 12.098 8.577 5.268 1.00 72.69 209 PRO A C 1
ATOM 1566 O O . PRO A 1 209 ? 12.324 7.536 4.655 1.00 72.69 209 PRO A O 1
ATOM 1569 N N . VAL A 1 210 ? 11.997 8.583 6.601 1.00 77.50 210 VAL A N 1
ATOM 1570 C CA . VAL A 1 210 ? 12.226 7.391 7.427 1.00 77.50 210 VAL A CA 1
ATOM 1571 C C . VAL A 1 210 ? 10.982 6.507 7.446 1.00 77.50 210 VAL A C 1
ATOM 1573 O O . VAL A 1 210 ? 9.953 6.882 8.017 1.00 77.50 210 VAL A O 1
ATOM 1576 N N . LEU A 1 211 ? 11.092 5.314 6.857 1.00 69.25 211 LEU A N 1
ATOM 1577 C CA . LEU A 1 211 ? 10.041 4.298 6.891 1.00 69.25 211 LEU A CA 1
ATOM 1578 C C . LEU A 1 211 ? 9.892 3.689 8.295 1.00 69.25 211 LEU A C 1
ATOM 1580 O O . LEU A 1 211 ? 10.901 3.418 8.955 1.00 69.25 211 LEU A O 1
ATOM 1584 N N . PRO A 1 212 ? 8.655 3.425 8.757 1.00 65.44 212 PRO A N 1
ATOM 1585 C CA . PRO A 1 212 ? 8.428 2.756 10.025 1.00 65.44 212 PRO A CA 1
ATOM 1586 C C . PRO A 1 212 ? 8.972 1.317 10.035 1.00 65.44 212 PRO A C 1
ATOM 1588 O O . PRO A 1 212 ? 8.467 0.426 9.356 1.00 65.44 212 PRO A O 1
ATOM 1591 N N . ARG A 1 213 ? 9.999 1.068 10.851 1.00 58.69 213 ARG A N 1
ATOM 1592 C CA . ARG A 1 213 ? 10.543 -0.269 11.154 1.00 58.69 213 ARG A CA 1
ATOM 1593 C C . ARG A 1 213 ? 9.698 -1.026 12.188 1.00 58.69 213 ARG A C 1
ATOM 1595 O O . ARG A 1 213 ? 10.015 -0.995 13.374 1.00 58.69 213 ARG A O 1
ATOM 1602 N N . GLY A 1 214 ? 8.688 -1.763 11.724 1.00 53.38 214 GLY A N 1
ATOM 1603 C CA . GLY A 1 214 ? 7.900 -2.709 12.534 1.00 53.38 214 GLY A CA 1
ATOM 1604 C C . GLY A 1 214 ? 7.028 -2.060 13.623 1.00 53.38 214 GLY A C 1
ATOM 1605 O O . GLY A 1 214 ? 7.310 -0.966 14.105 1.00 53.38 214 GLY A O 1
ATOM 1606 N N . ALA A 1 215 ? 5.953 -2.737 14.042 1.00 50.59 215 ALA A N 1
ATOM 1607 C CA . ALA A 1 215 ? 5.044 -2.207 15.072 1.00 50.59 215 ALA A CA 1
ATOM 1608 C C . ALA A 1 215 ? 5.736 -2.010 16.437 1.00 50.59 215 ALA A C 1
ATOM 1610 O O . ALA A 1 215 ? 5.389 -1.098 17.182 1.00 50.59 215 ALA A O 1
ATOM 1611 N N . GLU A 1 216 ? 6.737 -2.841 16.750 1.00 43.53 216 GLU A N 1
ATOM 1612 C CA . GLU A 1 216 ? 7.396 -2.897 18.064 1.00 43.53 216 GLU A CA 1
ATOM 1613 C C . GLU A 1 216 ? 8.245 -1.656 18.395 1.00 43.53 216 GLU A C 1
ATOM 1615 O O . GLU A 1 216 ? 8.395 -1.323 19.568 1.00 43.53 216 GLU A O 1
ATOM 1620 N N . ARG A 1 217 ? 8.794 -0.946 17.395 1.00 48.44 217 ARG A N 1
ATOM 1621 C CA . ARG A 1 217 ? 9.714 0.190 17.625 1.00 48.44 217 ARG A CA 1
ATOM 1622 C C . ARG A 1 217 ? 9.056 1.571 17.641 1.00 48.44 217 ARG A C 1
ATOM 1624 O O . ARG A 1 217 ? 9.699 2.520 18.072 1.00 48.44 217 ARG A O 1
ATOM 1631 N N . TYR A 1 218 ? 7.810 1.702 17.186 1.00 52.56 218 TYR A N 1
ATOM 1632 C CA . TYR A 1 218 ? 7.141 3.007 17.018 1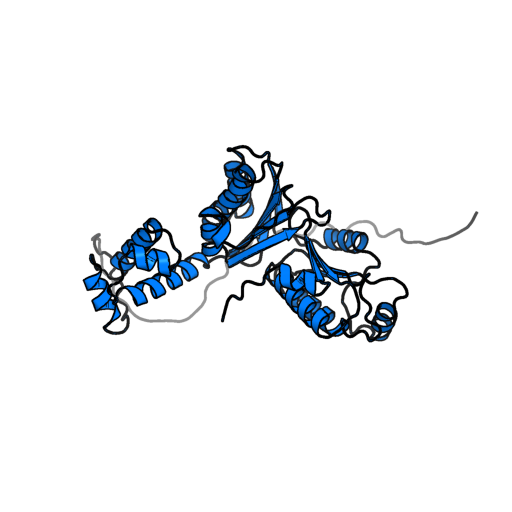.00 52.56 218 TYR A CA 1
ATOM 1633 C C . TYR A 1 218 ? 6.101 3.301 18.107 1.00 52.56 218 TYR A C 1
ATOM 1635 O O . TYR A 1 218 ? 5.354 4.273 18.017 1.00 52.56 218 TYR A O 1
ATOM 1643 N N . GLY A 1 219 ? 6.066 2.480 19.159 1.00 56.72 219 GLY A N 1
ATOM 1644 C CA . GLY A 1 219 ? 5.203 2.682 20.318 1.00 56.72 219 GLY A CA 1
ATOM 1645 C C . GLY A 1 219 ? 3.765 2.193 20.126 1.00 56.72 219 GLY A C 1
ATOM 1646 O O . GLY A 1 219 ? 3.425 1.478 19.182 1.00 56.72 219 GLY A O 1
ATOM 1647 N N . LEU A 1 220 ? 2.904 2.569 21.076 1.00 60.31 220 LEU A N 1
ATOM 1648 C CA . LEU A 1 220 ? 1.541 2.042 21.224 1.00 60.31 220 LEU A CA 1
ATOM 1649 C C . LEU A 1 220 ? 0.652 2.259 19.983 1.00 60.31 220 LEU A C 1
ATOM 1651 O O . LEU A 1 220 ? -0.199 1.413 19.706 1.00 60.31 220 LEU A O 1
ATOM 1655 N N . GLY A 1 221 ? 0.871 3.332 19.215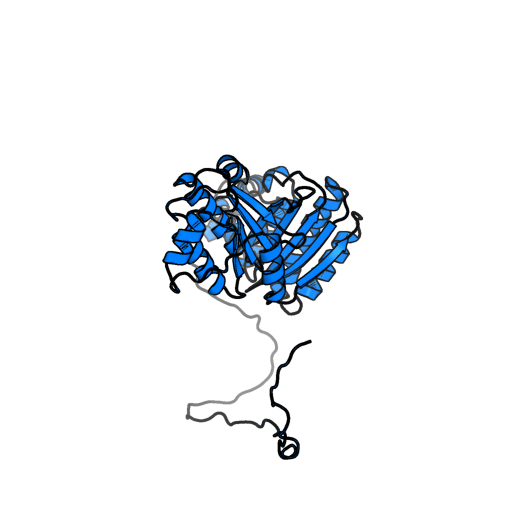 1.00 66.56 221 GLY A N 1
ATOM 1656 C CA . GLY A 1 221 ? 0.047 3.683 18.052 1.00 66.56 221 GLY A CA 1
ATOM 1657 C C . GLY A 1 221 ? 0.085 2.643 16.927 1.00 66.56 221 GLY A C 1
ATOM 1658 O O . GLY A 1 221 ? -0.963 2.161 16.500 1.00 66.56 221 GLY A O 1
ATOM 1659 N N . LEU A 1 222 ? 1.273 2.203 16.483 1.00 70.56 222 LEU A N 1
ATOM 1660 C CA . LEU A 1 222 ? 1.357 1.180 15.425 1.00 70.56 222 LEU A CA 1
ATOM 1661 C C . LEU A 1 222 ? 0.934 -0.213 15.909 1.00 70.56 222 LEU A C 1
ATOM 1663 O O . LEU A 1 222 ? 0.436 -0.994 15.106 1.00 70.56 222 LEU A O 1
ATOM 1667 N N . SER A 1 223 ? 1.033 -0.513 17.210 1.00 69.00 223 SER A N 1
ATOM 1668 C CA . SER A 1 223 ? 0.463 -1.755 17.761 1.00 69.00 223 SER A CA 1
ATOM 1669 C C . SER A 1 223 ? -1.069 -1.805 17.679 1.00 69.00 223 SER A C 1
ATOM 1671 O O . SER A 1 223 ? -1.650 -2.881 17.524 1.00 69.00 223 SER A O 1
ATOM 1673 N N . LEU A 1 224 ? -1.742 -0.647 17.753 1.00 75.94 224 LEU A N 1
ATOM 1674 C CA . LEU A 1 224 ? -3.187 -0.566 17.545 1.00 75.94 224 LEU A CA 1
ATOM 1675 C C . LEU A 1 224 ? -3.523 -0.815 16.072 1.00 75.94 224 LEU A C 1
ATOM 1677 O O . LEU A 1 224 ? -4.441 -1.579 15.775 1.00 75.94 224 LEU A O 1
ATOM 1681 N N . VAL A 1 225 ? -2.755 -0.202 15.165 1.00 80.62 225 VAL A N 1
ATOM 1682 C CA . VAL A 1 225 ? -2.893 -0.413 13.718 1.00 80.62 225 VAL A CA 1
ATOM 1683 C C . VAL A 1 225 ? -2.714 -1.888 13.371 1.00 80.62 225 VAL A C 1
ATOM 1685 O O . VAL A 1 225 ? -3.575 -2.443 12.698 1.00 80.62 225 VAL A O 1
ATOM 1688 N N . ASP A 1 226 ? -1.673 -2.536 13.894 1.00 76.56 226 ASP A N 1
ATOM 1689 C CA . ASP A 1 226 ? -1.371 -3.953 13.661 1.00 76.56 226 ASP A CA 1
ATOM 1690 C C . ASP A 1 226 ? -2.505 -4.894 14.099 1.00 76.56 226 ASP A C 1
ATOM 1692 O O . ASP A 1 226 ? -2.799 -5.879 13.430 1.00 76.56 226 ASP A O 1
ATOM 1696 N N . ARG A 1 227 ? -3.203 -4.558 15.190 1.00 76.00 227 ARG A N 1
ATOM 1697 C CA . ARG A 1 227 ? -4.334 -5.353 15.690 1.00 76.00 227 ARG A CA 1
ATOM 1698 C C . ARG A 1 227 ? -5.616 -5.147 14.887 1.00 76.00 227 ARG A C 1
ATOM 1700 O O . ARG A 1 227 ? -6.417 -6.072 14.757 1.00 76.00 227 ARG A O 1
ATOM 1707 N N . ILE A 1 228 ? -5.869 -3.918 14.440 1.00 82.62 228 ILE A N 1
ATOM 1708 C CA . ILE A 1 228 ? -7.129 -3.555 13.783 1.00 82.62 228 ILE A CA 1
ATOM 1709 C C . ILE A 1 228 ? -7.074 -3.865 12.287 1.00 82.62 228 ILE A C 1
ATOM 1711 O O . ILE A 1 228 ? -8.015 -4.449 11.737 1.00 82.62 228 ILE A O 1
ATOM 1715 N N . ALA A 1 229 ? -5.998 -3.446 11.628 1.00 81.12 229 ALA A N 1
ATOM 1716 C CA . ALA A 1 229 ? -5.835 -3.600 10.197 1.00 81.12 229 ALA A CA 1
ATOM 1717 C C . ALA A 1 229 ? -5.652 -5.077 9.835 1.00 81.12 229 ALA A C 1
ATOM 1719 O O . ALA A 1 229 ? -4.948 -5.820 10.508 1.00 81.12 229 ALA A O 1
ATOM 1720 N N . SER A 1 230 ? -6.268 -5.498 8.734 1.00 80.31 230 SER A N 1
ATOM 1721 C CA . SER A 1 230 ? -6.024 -6.819 8.147 1.00 80.31 230 SER A CA 1
ATOM 1722 C C . SER A 1 230 ? -4.619 -6.952 7.591 1.00 80.31 230 SER A C 1
ATOM 1724 O O . SER A 1 230 ? -4.043 -8.034 7.572 1.00 80.31 230 SER A O 1
ATOM 1726 N N . VAL A 1 231 ? -4.097 -5.847 7.077 1.00 76.69 231 VAL A N 1
ATOM 1727 C CA . VAL A 1 231 ? -2.736 -5.725 6.582 1.00 76.69 231 VAL A CA 1
ATOM 1728 C C . VAL A 1 231 ? -2.400 -4.241 6.547 1.00 76.69 231 VAL A C 1
ATOM 1730 O O . VAL A 1 231 ? -3.268 -3.411 6.272 1.00 76.69 231 VAL A O 1
ATOM 1733 N N . TRP A 1 232 ? -1.156 -3.900 6.843 1.00 83.00 232 TRP A N 1
ATOM 1734 C CA . TRP A 1 232 ? -0.660 -2.534 6.788 1.00 83.00 232 TRP A CA 1
ATOM 1735 C C . TRP A 1 232 ? 0.811 -2.536 6.378 1.00 83.00 232 TRP A C 1
ATOM 1737 O O . TRP A 1 232 ? 1.484 -3.572 6.410 1.00 83.00 232 TRP A O 1
ATOM 1747 N N . GLY A 1 233 ? 1.313 -1.377 5.975 1.00 79.38 233 GLY A N 1
ATOM 1748 C CA . GLY A 1 233 ? 2.700 -1.233 5.572 1.00 79.38 233 GLY A CA 1
ATOM 1749 C C . GLY A 1 233 ? 3.066 0.202 5.243 1.00 79.38 233 GLY A C 1
ATOM 1750 O O . GLY A 1 233 ? 2.332 1.145 5.536 1.00 79.38 233 GLY A O 1
ATOM 1751 N N . SER A 1 234 ? 4.237 0.360 4.640 1.00 83.81 234 SER A N 1
ATOM 1752 C CA . SER A 1 234 ? 4.727 1.657 4.200 1.00 83.81 234 SER A CA 1
ATOM 1753 C C . SER A 1 234 ? 5.635 1.521 2.993 1.00 83.81 234 SER A C 1
ATOM 1755 O O . SER A 1 234 ? 6.431 0.581 2.946 1.00 83.81 234 SER A O 1
ATOM 1757 N N . HIS A 1 235 ? 5.572 2.496 2.091 1.00 82.62 235 HIS A N 1
ATOM 1758 C CA . HIS A 1 235 ? 6.458 2.613 0.933 1.00 82.62 235 HIS A CA 1
ATOM 1759 C C . HIS A 1 235 ? 6.915 4.071 0.769 1.00 82.62 235 HIS A C 1
ATOM 1761 O O . HIS A 1 235 ? 6.182 4.984 1.156 1.00 82.62 235 HIS A O 1
ATOM 1767 N N . PRO A 1 236 ? 8.112 4.328 0.221 1.00 86.94 236 PRO A N 1
ATOM 1768 C CA . PRO A 1 236 ? 8.526 5.678 -0.142 1.00 86.94 236 PRO A CA 1
ATOM 1769 C C . PRO A 1 236 ? 7.663 6.229 -1.286 1.00 86.94 236 PRO A C 1
ATOM 1771 O O . PRO A 1 236 ? 7.185 5.479 -2.145 1.00 86.94 236 PRO A O 1
ATOM 1774 N N . THR A 1 237 ? 7.501 7.552 -1.333 1.00 86.69 237 THR A N 1
ATOM 1775 C CA . THR A 1 237 ? 6.869 8.217 -2.482 1.00 86.69 237 THR A CA 1
ATOM 1776 C C . THR A 1 237 ? 7.731 8.058 -3.734 1.00 86.69 237 THR A C 1
ATOM 1778 O O . THR A 1 237 ? 8.943 7.838 -3.650 1.00 86.69 237 THR A O 1
ATOM 1781 N N . HIS A 1 238 ? 7.141 8.202 -4.922 1.00 81.81 238 HIS A N 1
ATOM 1782 C CA . HIS A 1 238 ? 7.895 8.118 -6.181 1.00 81.81 238 HIS A CA 1
ATOM 1783 C C . HIS A 1 238 ? 9.045 9.123 -6.286 1.00 81.81 238 HIS A C 1
ATOM 1785 O O . HIS A 1 238 ? 10.091 8.782 -6.831 1.00 81.81 238 HIS A O 1
ATOM 1791 N N . GLN A 1 239 ? 8.878 10.331 -5.743 1.00 80.81 239 GLN A N 1
ATOM 1792 C CA . GLN A 1 239 ? 9.928 11.352 -5.694 1.00 80.81 239 GLN A CA 1
ATOM 1793 C C . GLN A 1 239 ? 10.959 11.083 -4.588 1.00 80.81 239 GLN A C 1
ATOM 1795 O O . GLN A 1 239 ? 11.944 11.805 -4.493 1.00 80.81 239 GLN A O 1
ATOM 1800 N N . ARG A 1 240 ? 10.736 10.070 -3.736 1.00 79.81 240 ARG A N 1
ATOM 1801 C CA . ARG A 1 240 ? 11.565 9.718 -2.570 1.00 79.81 240 ARG A CA 1
ATOM 1802 C C . ARG A 1 240 ? 11.784 10.867 -1.576 1.00 79.81 240 ARG A C 1
ATOM 1804 O O . ARG A 1 240 ? 12.708 10.829 -0.774 1.00 79.81 240 ARG A O 1
ATOM 1811 N N . THR A 1 241 ? 10.901 11.860 -1.594 1.00 84.06 241 THR A N 1
ATOM 1812 C CA . THR A 1 241 ? 10.893 13.004 -0.668 1.00 84.06 241 THR A CA 1
ATOM 1813 C C . THR A 1 241 ? 9.982 12.791 0.538 1.00 84.06 241 THR A C 1
ATOM 1815 O O . THR A 1 241 ? 9.847 13.671 1.378 1.00 84.06 241 THR A O 1
ATOM 1818 N N . GLY A 1 242 ? 9.332 11.633 0.628 1.00 87.75 242 GLY A N 1
ATOM 1819 C CA . GLY A 1 242 ? 8.425 11.302 1.712 1.00 87.75 242 GLY A CA 1
ATOM 1820 C C . GLY A 1 242 ? 8.061 9.827 1.703 1.00 87.75 242 GLY A C 1
ATOM 1821 O O . GLY A 1 242 ? 8.636 9.023 0.959 1.00 87.75 242 GLY A O 1
ATOM 1822 N N . LYS A 1 243 ? 7.067 9.477 2.509 1.00 86.44 243 LYS A N 1
ATOM 1823 C CA . LYS A 1 243 ? 6.542 8.115 2.593 1.00 86.44 243 LYS A CA 1
ATOM 1824 C C . LYS A 1 243 ? 5.029 8.103 2.602 1.00 86.44 243 LYS A C 1
ATOM 1826 O O . LYS A 1 243 ? 4.399 9.082 2.988 1.00 86.44 243 LYS A O 1
ATOM 1831 N N . VAL A 1 244 ? 4.476 6.957 2.236 1.00 88.56 244 VAL A N 1
ATOM 1832 C CA . VAL A 1 244 ? 3.077 6.604 2.446 1.00 88.56 244 VAL A CA 1
ATOM 1833 C C . VAL A 1 244 ? 3.031 5.474 3.459 1.00 88.56 244 VAL A C 1
ATOM 1835 O O . VAL A 1 244 ? 3.631 4.421 3.242 1.00 88.56 244 VAL A O 1
ATOM 1838 N N . VAL A 1 245 ? 2.315 5.685 4.561 1.00 88.50 245 VAL A N 1
ATOM 1839 C CA . VAL A 1 245 ? 1.926 4.629 5.500 1.00 88.50 245 VAL A CA 1
ATOM 1840 C C . VAL A 1 245 ? 0.468 4.292 5.237 1.00 88.50 245 VAL A C 1
ATOM 1842 O O . VAL A 1 245 ? -0.381 5.180 5.200 1.00 88.50 245 VAL A O 1
ATOM 1845 N N . TRP A 1 246 ? 0.171 3.015 5.040 1.00 88.56 246 TRP A N 1
ATOM 1846 C CA . TRP A 1 246 ? -1.147 2.566 4.613 1.00 88.56 246 TRP A CA 1
ATOM 1847 C C . TRP A 1 246 ? -1.642 1.380 5.435 1.00 88.56 246 TRP A C 1
ATOM 1849 O O . TRP A 1 246 ? -0.857 0.643 6.033 1.00 88.56 246 TRP A O 1
ATOM 1859 N N . ALA A 1 247 ? -2.959 1.190 5.456 1.00 86.25 247 ALA A N 1
ATOM 1860 C CA . ALA A 1 247 ? -3.620 0.097 6.152 1.00 86.25 247 ALA A CA 1
ATOM 1861 C C . ALA A 1 247 ? -4.935 -0.295 5.467 1.00 86.25 247 ALA A C 1
ATOM 1863 O O . ALA A 1 247 ? -5.684 0.556 4.991 1.00 86.25 247 ALA A O 1
ATOM 1864 N N . VAL A 1 248 ? -5.246 -1.589 5.470 1.00 85.00 248 VAL A N 1
ATOM 1865 C CA . VAL A 1 248 ? -6.533 -2.141 5.033 1.00 85.00 248 VAL A CA 1
ATOM 1866 C C . VAL A 1 248 ? -7.327 -2.561 6.260 1.00 85.00 248 VAL A C 1
ATOM 1868 O O . VAL A 1 248 ? -6.871 -3.397 7.038 1.00 85.00 248 VAL A O 1
ATOM 1871 N N . VAL A 1 249 ? -8.547 -2.053 6.404 1.00 88.81 249 VAL A N 1
ATOM 1872 C CA . VAL A 1 249 ? -9.493 -2.470 7.444 1.00 88.81 249 VAL A CA 1
ATOM 1873 C C . VAL A 1 249 ? -10.662 -3.178 6.774 1.00 88.81 249 VAL A C 1
ATOM 1875 O O . VAL A 1 249 ? -11.410 -2.547 6.033 1.00 88.81 249 VAL A O 1
ATOM 1878 N N . ARG A 1 250 ? -10.809 -4.489 7.003 1.00 86.69 250 ARG A N 1
ATOM 1879 C CA . ARG A 1 250 ? -11.889 -5.307 6.423 1.00 86.69 250 ARG A CA 1
ATOM 1880 C C . ARG A 1 250 ? -13.031 -5.546 7.407 1.00 86.69 250 ARG A C 1
ATOM 1882 O O . ARG A 1 250 ? -12.810 -5.610 8.618 1.00 86.69 250 ARG A O 1
ATOM 1889 N N . GLN A 1 251 ? -14.228 -5.752 6.864 1.00 77.75 251 GLN A N 1
ATOM 1890 C CA . GLN A 1 251 ? -15.384 -6.284 7.588 1.00 77.75 251 GLN A CA 1
ATOM 1891 C C . GLN A 1 251 ? -15.002 -7.585 8.305 1.00 77.75 251 GLN A C 1
ATOM 1893 O O . GLN A 1 251 ? -14.253 -8.402 7.769 1.00 77.75 251 GLN A O 1
ATOM 1898 N N . GLY A 1 252 ? -15.466 -7.761 9.542 1.00 67.06 252 GLY A N 1
ATOM 1899 C CA . GLY A 1 252 ? -15.228 -8.975 10.337 1.00 67.06 252 GLY A CA 1
ATOM 1900 C C . GLY A 1 252 ? -13.799 -9.193 10.867 1.00 67.06 252 GLY A C 1
ATOM 1901 O O . GLY A 1 252 ? -13.640 -9.920 11.844 1.00 67.06 252 GLY A O 1
ATOM 1902 N N . HIS A 1 253 ? -12.766 -8.518 10.344 1.00 67.62 253 HIS A N 1
ATOM 1903 C CA . HIS A 1 253 ? -11.369 -8.778 10.735 1.00 67.62 253 HIS A CA 1
ATOM 1904 C C . HIS A 1 253 ? -11.095 -8.549 12.230 1.00 67.62 253 HIS A C 1
ATOM 1906 O O . HIS A 1 253 ? -10.398 -9.329 12.873 1.00 67.62 253 HIS A O 1
ATOM 1912 N N . HIS A 1 254 ? -11.682 -7.506 12.824 1.00 59.72 254 HIS A N 1
ATOM 1913 C CA . HIS A 1 254 ? -11.520 -7.252 14.257 1.00 59.72 254 HIS A CA 1
ATOM 1914 C C . HIS A 1 254 ? -12.208 -8.325 15.122 1.00 59.72 254 HIS A C 1
ATOM 1916 O O . HIS A 1 254 ? -11.775 -8.579 16.246 1.00 59.72 254 HIS A O 1
ATOM 1922 N N . LEU A 1 255 ? -13.270 -8.973 14.624 1.00 56.47 255 LEU A N 1
ATOM 1923 C CA . LEU A 1 255 ? -13.897 -10.098 15.323 1.00 56.47 255 LEU A CA 1
ATOM 1924 C C . LEU A 1 255 ? -12.986 -11.327 15.292 1.00 56.47 255 LEU A C 1
ATOM 1926 O O . LEU A 1 255 ? -12.862 -11.988 16.319 1.00 56.47 255 LEU A O 1
ATOM 1930 N N . ASP A 1 256 ? -12.289 -11.571 14.181 1.00 54.28 256 ASP A N 1
ATOM 1931 C CA . ASP A 1 256 ? -11.311 -12.657 14.059 1.00 54.28 256 ASP A CA 1
ATOM 1932 C C . ASP A 1 256 ? -10.061 -12.404 14.901 1.00 54.28 256 ASP A C 1
ATOM 1934 O O . ASP A 1 256 ? -9.610 -13.299 15.614 1.00 54.28 256 ASP A O 1
ATOM 1938 N N . ALA A 1 257 ? -9.541 -11.175 14.899 1.00 58.31 257 ALA A N 1
ATOM 1939 C CA . ALA A 1 257 ? -8.424 -10.779 15.749 1.00 58.31 257 ALA A CA 1
ATOM 1940 C C . ALA A 1 257 ? -8.798 -10.899 17.233 1.00 58.31 257 ALA A C 1
ATOM 1942 O O . ALA A 1 257 ? -8.090 -11.551 17.995 1.00 58.31 257 ALA A O 1
ATOM 1943 N N . ALA A 1 258 ? -9.952 -10.364 17.648 1.00 58.97 258 ALA A N 1
ATOM 1944 C CA . ALA A 1 258 ? -10.417 -10.477 19.028 1.00 58.97 258 ALA A CA 1
ATOM 1945 C C . ALA A 1 258 ? -10.747 -11.925 19.426 1.00 58.97 258 ALA A C 1
ATOM 1947 O O . ALA A 1 258 ? -10.502 -12.301 20.570 1.00 58.97 258 ALA A O 1
ATOM 1948 N N . ALA A 1 259 ? -11.282 -12.747 18.519 1.00 60.56 259 ALA A N 1
ATOM 1949 C CA . ALA A 1 259 ? -11.519 -14.169 18.759 1.00 60.56 259 ALA A CA 1
ATOM 1950 C C . ALA A 1 259 ? -10.207 -14.964 18.832 1.00 60.56 259 ALA A C 1
ATOM 1952 O O . ALA A 1 259 ? -10.093 -15.865 19.661 1.00 60.56 259 ALA A O 1
ATOM 1953 N N . SER A 1 260 ? -9.215 -14.620 18.011 1.00 61.50 260 SER A N 1
ATOM 1954 C CA . SER A 1 260 ? -7.864 -15.183 18.047 1.00 61.50 260 SER A CA 1
ATOM 1955 C C . SER A 1 260 ? -7.164 -14.825 19.357 1.00 61.50 260 SER A C 1
ATOM 1957 O O . SER A 1 260 ? -6.740 -15.716 20.089 1.00 61.50 260 SER A O 1
ATOM 1959 N N . THR A 1 261 ? -7.161 -13.545 19.739 1.00 69.38 261 THR A N 1
ATOM 1960 C CA . THR A 1 261 ? -6.630 -13.089 21.029 1.00 69.38 261 THR A CA 1
ATOM 1961 C C . THR A 1 261 ? -7.384 -13.728 22.192 1.00 69.38 261 THR A C 1
ATOM 1963 O O . THR A 1 261 ? -6.758 -14.176 23.142 1.00 69.38 261 THR A O 1
ATOM 1966 N N . ALA A 1 262 ? -8.714 -13.842 22.132 1.00 70.62 262 ALA A N 1
ATOM 1967 C CA . ALA A 1 262 ? -9.484 -14.507 23.181 1.00 70.62 262 ALA A CA 1
ATOM 1968 C C . ALA A 1 262 ? -9.151 -16.002 23.299 1.00 70.62 262 ALA A C 1
ATOM 1970 O O . ALA A 1 262 ? -9.035 -16.494 24.418 1.00 70.62 262 ALA A O 1
ATOM 1971 N N . ARG A 1 263 ? -8.952 -16.717 22.182 1.00 74.06 263 ARG A N 1
ATOM 1972 C CA . ARG A 1 263 ? -8.473 -18.111 22.192 1.00 74.06 263 ARG A CA 1
ATOM 1973 C C . ARG A 1 263 ? -7.085 -18.227 22.811 1.00 74.06 263 ARG A C 1
ATOM 1975 O O . ARG A 1 263 ? -6.902 -19.037 23.708 1.00 74.06 263 ARG A O 1
ATOM 1982 N N . GLN A 1 264 ? -6.153 -17.369 22.412 1.00 76.12 264 GLN A N 1
ATOM 1983 C CA . GLN A 1 264 ? -4.813 -17.339 22.998 1.00 76.12 264 GLN A CA 1
ATOM 1984 C C . GLN A 1 264 ? -4.860 -17.024 24.501 1.00 76.12 264 GLN A C 1
ATOM 1986 O O . GLN A 1 264 ? -4.184 -17.667 25.295 1.00 76.12 264 GLN A O 1
ATOM 1991 N N . ILE A 1 265 ? -5.707 -16.083 24.934 1.00 83.31 265 ILE A N 1
ATOM 1992 C CA . ILE A 1 265 ? -5.922 -15.810 26.362 1.00 83.31 265 ILE A CA 1
ATOM 1993 C C . ILE A 1 265 ? -6.435 -17.066 27.073 1.00 83.31 265 ILE A C 1
ATOM 1995 O O . ILE A 1 265 ? -5.908 -17.398 28.132 1.00 83.31 265 ILE A O 1
ATOM 1999 N N . LEU A 1 266 ? -7.419 -17.773 26.500 1.00 80.44 266 LEU A N 1
ATOM 2000 C CA . LEU A 1 266 ? -7.967 -19.019 27.052 1.00 80.44 266 LEU A CA 1
ATOM 2001 C C . LEU A 1 266 ? -6.904 -20.118 27.204 1.00 80.44 266 LEU A C 1
ATOM 2003 O O . LEU A 1 266 ? -6.970 -20.863 28.180 1.00 80.44 266 LEU A O 1
ATOM 2007 N N . GLU A 1 267 ? -5.911 -20.186 26.312 1.00 82.00 267 GLU A N 1
ATOM 2008 C CA . GLU A 1 267 ? -4.756 -21.094 26.427 1.00 82.00 267 GLU A CA 1
ATOM 2009 C C . GLU A 1 267 ? -3.839 -20.731 27.605 1.00 82.00 267 GLU A C 1
ATOM 2011 O O . GLU A 1 267 ? -3.267 -21.612 28.245 1.00 82.00 267 GLU A O 1
ATOM 2016 N N . TYR A 1 268 ? -3.733 -19.443 27.944 1.00 82.69 268 TYR A N 1
ATOM 2017 C CA . TYR A 1 268 ? -2.922 -18.971 29.068 1.00 82.69 268 TYR A CA 1
ATOM 2018 C C . TYR A 1 268 ? -3.664 -18.930 30.411 1.00 82.69 268 TYR A C 1
ATOM 2020 O O . TYR A 1 268 ? -3.001 -18.870 31.449 1.00 82.69 268 TYR A O 1
ATOM 2028 N N . LEU A 1 269 ? -5.003 -18.971 30.451 1.00 83.12 269 LEU A N 1
ATOM 2029 C CA . LEU A 1 269 ? -5.769 -18.972 31.713 1.00 83.12 269 LEU A CA 1
ATOM 2030 C C . LEU A 1 269 ? -5.396 -20.124 32.670 1.00 83.12 269 LEU A C 1
ATOM 2032 O O . LEU A 1 269 ? -5.313 -19.866 33.871 1.00 83.12 269 LEU A O 1
ATOM 2036 N N . PRO A 1 270 ? -5.126 -21.356 32.191 1.00 83.31 270 PRO A N 1
ATOM 2037 C CA . PRO A 1 270 ? -4.673 -22.470 33.024 1.00 83.31 270 PRO A CA 1
ATOM 2038 C C . PRO A 1 270 ? -3.279 -22.307 33.640 1.00 83.31 270 PRO A C 1
ATOM 2040 O O . PRO A 1 270 ? -2.938 -23.069 34.545 1.00 83.31 270 PRO A O 1
ATOM 2043 N N . THR A 1 271 ? -2.471 -21.366 33.145 1.00 82.31 271 THR A N 1
ATOM 2044 C CA . THR A 1 271 ? -1.089 -21.150 33.601 1.00 82.31 271 THR A CA 1
ATOM 2045 C C . THR A 1 271 ? -1.026 -20.260 34.847 1.00 82.31 271 THR A C 1
ATOM 2047 O O . THR A 1 271 ? -1.942 -19.473 35.114 1.00 82.31 271 THR A O 1
ATOM 2050 N N . THR A 1 272 ? 0.085 -20.347 35.585 1.00 82.44 272 THR A N 1
ATOM 2051 C CA . THR A 1 272 ? 0.398 -19.508 36.759 1.00 82.44 272 THR A CA 1
ATOM 2052 C C . THR A 1 272 ? 0.820 -18.079 36.398 1.00 82.44 272 THR A C 1
ATOM 2054 O O . THR A 1 272 ? 1.098 -17.287 37.294 1.00 82.44 272 THR A O 1
ATOM 2057 N N . LEU A 1 273 ? 0.862 -17.733 35.105 1.00 82.62 273 LEU A N 1
ATOM 2058 C CA . LEU A 1 273 ? 1.249 -16.402 34.641 1.00 82.62 273 LEU A CA 1
ATOM 2059 C C . LEU A 1 273 ? 0.251 -15.336 35.109 1.00 82.62 273 LEU A C 1
ATOM 2061 O O . LEU A 1 273 ? -0.970 -15.536 35.052 1.00 82.62 273 LEU A O 1
ATOM 2065 N N . SER A 1 274 ? 0.779 -14.183 35.527 1.00 86.06 274 SER A N 1
ATOM 2066 C CA . SER A 1 274 ? -0.043 -13.036 35.905 1.00 86.06 274 SER A CA 1
ATOM 2067 C C . SER A 1 274 ? -0.765 -12.442 34.690 1.00 86.06 274 SER A C 1
ATOM 2069 O O . SER A 1 274 ? -0.449 -12.722 33.530 1.00 86.06 274 SER A O 1
ATOM 2071 N N . THR A 1 275 ? -1.767 -11.597 34.939 1.00 79.75 275 THR A N 1
ATOM 2072 C CA . THR A 1 275 ? -2.475 -10.914 33.844 1.00 79.75 275 THR A CA 1
ATOM 2073 C C . THR A 1 275 ? -1.533 -9.975 33.089 1.00 79.75 275 THR A C 1
ATOM 2075 O O . THR A 1 275 ? -1.620 -9.892 31.862 1.00 79.75 275 THR A O 1
ATOM 2078 N N . GLU A 1 276 ? -0.617 -9.310 33.799 1.00 79.88 276 GLU A N 1
ATOM 2079 C CA . GLU A 1 276 ? 0.451 -8.506 33.207 1.00 79.88 276 GLU A CA 1
ATOM 2080 C C . GLU A 1 276 ? 1.407 -9.353 32.347 1.00 79.88 276 GLU A C 1
ATOM 2082 O O . GLU A 1 276 ? 1.735 -8.954 31.226 1.00 79.88 276 GLU A O 1
ATOM 2087 N N . ASP A 1 277 ? 1.795 -10.547 32.802 1.00 79.12 277 ASP A N 1
ATOM 2088 C CA . ASP A 1 277 ? 2.700 -11.430 32.050 1.00 79.12 277 ASP A CA 1
ATOM 2089 C C . ASP A 1 277 ? 2.052 -11.962 30.774 1.00 79.12 277 ASP A C 1
ATOM 2091 O O . ASP A 1 277 ? 2.681 -11.999 29.716 1.00 79.12 277 ASP A O 1
ATOM 2095 N N . ILE A 1 278 ? 0.772 -12.335 30.833 1.00 78.88 278 ILE A N 1
ATOM 2096 C CA . ILE A 1 278 ? 0.034 -12.799 29.650 1.00 78.88 278 ILE A CA 1
ATOM 2097 C C . ILE A 1 278 ? -0.174 -11.638 28.680 1.00 78.88 278 ILE A C 1
ATOM 2099 O O . ILE A 1 278 ? -0.035 -11.823 27.474 1.00 78.88 278 ILE A O 1
ATOM 2103 N N . ALA A 1 279 ? -0.463 -10.435 29.182 1.00 73.12 279 ALA A N 1
ATOM 2104 C CA . ALA A 1 279 ? -0.558 -9.235 28.356 1.00 73.12 279 ALA A CA 1
ATOM 2105 C C . ALA A 1 279 ? 0.766 -8.968 27.626 1.00 73.12 279 ALA A C 1
ATOM 2107 O O . ALA A 1 279 ? 0.774 -8.773 26.412 1.00 73.12 279 ALA A O 1
ATOM 2108 N N . THR A 1 280 ? 1.886 -9.082 28.339 1.00 74.62 280 THR A N 1
ATOM 2109 C CA . THR A 1 280 ? 3.237 -8.958 27.778 1.00 74.62 280 THR A CA 1
ATOM 2110 C C . THR A 1 280 ? 3.511 -10.035 26.724 1.00 74.62 280 THR A C 1
ATOM 2112 O O . THR A 1 280 ? 3.994 -9.733 25.633 1.00 74.62 280 THR A O 1
ATOM 2115 N N . ARG A 1 281 ? 3.141 -11.291 26.997 1.00 76.31 281 ARG A N 1
ATOM 2116 C CA . ARG A 1 281 ? 3.399 -12.443 26.118 1.00 76.31 281 ARG A CA 1
ATOM 2117 C C . ARG A 1 281 ? 2.541 -12.446 24.853 1.00 76.31 281 ARG A C 1
ATOM 2119 O O . ARG A 1 281 ? 3.034 -12.803 23.788 1.00 76.31 281 ARG A O 1
ATOM 2126 N N . LEU A 1 282 ? 1.297 -11.984 24.961 1.00 72.31 282 LEU A N 1
ATOM 2127 C CA . LEU A 1 282 ? 0.403 -11.736 23.826 1.00 72.31 282 LEU A CA 1
ATOM 2128 C C . LEU A 1 282 ? 0.641 -10.381 23.157 1.00 72.31 282 LEU A C 1
ATOM 2130 O O . LEU A 1 282 ? -0.028 -10.062 22.177 1.00 72.31 282 LEU A O 1
ATOM 2134 N N . ARG A 1 283 ? 1.583 -9.583 23.677 1.00 69.56 283 ARG A N 1
ATOM 2135 C CA . ARG A 1 283 ? 1.940 -8.256 23.163 1.00 69.56 283 ARG A CA 1
ATOM 2136 C C . ARG A 1 283 ? 0.728 -7.320 23.071 1.00 69.56 283 ARG A C 1
ATOM 2138 O O . ARG A 1 283 ? 0.552 -6.589 22.097 1.00 69.56 283 ARG A O 1
ATOM 2145 N N . ILE A 1 284 ? -0.122 -7.331 24.099 1.00 64.56 284 ILE A N 1
ATOM 2146 C CA . ILE A 1 284 ? -1.273 -6.430 24.226 1.00 64.56 284 ILE A CA 1
ATOM 2147 C C . ILE A 1 284 ? -1.180 -5.586 25.508 1.00 64.56 284 ILE A C 1
ATOM 2149 O O . ILE A 1 284 ? -0.693 -6.077 26.522 1.00 64.56 284 ILE A O 1
ATOM 2153 N N . PRO A 1 285 ? -1.672 -4.330 25.523 1.00 65.06 285 PRO A N 1
ATOM 2154 C CA . PRO A 1 285 ? -1.718 -3.529 26.744 1.00 65.06 285 PRO A CA 1
ATOM 2155 C C . PRO A 1 285 ? -2.544 -4.201 27.845 1.00 65.06 285 PRO A C 1
ATOM 2157 O O . PRO A 1 285 ? -3.611 -4.760 27.573 1.00 65.06 285 PRO A O 1
ATOM 2160 N N . VAL A 1 286 ? -2.113 -4.065 29.103 1.00 67.19 286 VAL A N 1
ATOM 2161 C CA . VAL A 1 286 ? -2.778 -4.674 30.274 1.00 67.19 286 VAL A CA 1
ATOM 2162 C C . VAL A 1 286 ? -4.249 -4.248 30.384 1.00 67.19 286 VAL A C 1
ATOM 2164 O O . VAL A 1 286 ? -5.114 -5.057 30.709 1.00 67.19 286 VAL A O 1
ATOM 2167 N N . ASN A 1 287 ? -4.581 -3.006 30.023 1.00 64.81 287 ASN A N 1
ATOM 2168 C CA . ASN A 1 287 ? -5.972 -2.536 30.001 1.00 64.81 287 ASN A CA 1
ATOM 2169 C C . ASN A 1 287 ? -6.818 -3.249 28.939 1.00 64.81 287 ASN A C 1
ATOM 2171 O O . ASN A 1 287 ? -7.965 -3.614 29.199 1.00 64.81 287 ASN A O 1
ATOM 2175 N N . THR A 1 288 ? -6.250 -3.500 27.757 1.00 62.09 288 THR A N 1
ATOM 2176 C CA . THR A 1 288 ? -6.914 -4.291 26.717 1.00 62.09 288 THR A CA 1
ATOM 2177 C C . THR A 1 288 ? -7.065 -5.744 27.165 1.00 62.09 288 THR A C 1
ATOM 2179 O O . THR A 1 288 ? -8.138 -6.315 26.996 1.00 62.09 288 THR A O 1
ATOM 2182 N N . MET A 1 289 ? -6.050 -6.322 27.815 1.00 77.88 289 MET A N 1
ATOM 2183 C CA . MET A 1 289 ? -6.139 -7.654 28.423 1.00 77.88 289 MET A CA 1
ATOM 2184 C C . MET A 1 289 ? -7.288 -7.739 29.436 1.00 77.88 289 MET A C 1
ATOM 2186 O O . MET A 1 289 ? -8.127 -8.631 29.342 1.00 77.88 289 MET A O 1
ATOM 2190 N N . ARG A 1 290 ? -7.391 -6.779 30.363 1.00 74.44 290 ARG A N 1
ATOM 2191 C CA . ARG A 1 290 ? -8.489 -6.713 31.344 1.00 74.44 290 ARG A CA 1
ATOM 2192 C C . ARG A 1 290 ? -9.858 -6.600 30.661 1.00 74.44 290 ARG A C 1
ATOM 2194 O O . ARG A 1 290 ? -10.805 -7.265 31.080 1.00 74.44 290 ARG A O 1
ATOM 2201 N N . ALA A 1 291 ? -9.965 -5.822 29.581 1.00 68.31 291 ALA A N 1
ATOM 2202 C CA . ALA A 1 291 ? -11.187 -5.731 28.782 1.00 68.31 291 ALA A CA 1
ATOM 2203 C C . ALA A 1 291 ? -11.540 -7.064 28.089 1.00 68.31 291 ALA A C 1
ATOM 2205 O O . ALA A 1 291 ? -12.699 -7.485 28.130 1.00 68.31 291 ALA A O 1
ATOM 2206 N N . HIS A 1 292 ? -10.551 -7.758 27.513 1.00 71.50 292 HIS A N 1
ATOM 2207 C CA . HIS A 1 292 ? -10.736 -9.081 26.913 1.00 71.50 292 HIS A CA 1
ATOM 2208 C C . HIS A 1 292 ? -11.145 -10.128 27.953 1.00 71.50 292 HIS A C 1
ATOM 2210 O O . HIS A 1 292 ? -12.113 -10.847 27.722 1.00 71.50 292 HIS A O 1
ATOM 2216 N N . LEU A 1 293 ? -10.496 -10.165 29.120 1.00 80.50 293 LEU A N 1
ATOM 2217 C CA . LEU A 1 293 ? -10.872 -11.048 30.226 1.00 80.50 293 LEU A CA 1
ATOM 2218 C C . LEU A 1 293 ? -12.312 -10.798 30.674 1.00 80.50 293 LEU A C 1
ATOM 2220 O O . LEU A 1 293 ? -13.088 -11.740 30.761 1.00 80.50 293 LEU A O 1
ATOM 2224 N N . LYS A 1 294 ? -12.724 -9.535 30.844 1.00 74.81 294 LYS A N 1
ATOM 2225 C CA . LYS A 1 294 ? -14.113 -9.191 31.197 1.00 74.81 294 LYS A CA 1
ATOM 2226 C C . LYS A 1 294 ? -15.123 -9.665 30.146 1.00 74.81 294 LYS A C 1
ATOM 2228 O O . LYS A 1 294 ? -16.237 -10.059 30.486 1.00 74.81 294 LYS A O 1
ATOM 2233 N N . ALA A 1 295 ? -14.768 -9.612 28.863 1.00 69.69 295 ALA A N 1
ATOM 2234 C CA . ALA A 1 295 ? -15.614 -10.121 27.786 1.00 69.69 295 ALA A CA 1
ATOM 2235 C C . ALA A 1 295 ? -15.675 -11.659 27.771 1.00 69.69 295 ALA A C 1
ATOM 2237 O O . ALA A 1 295 ? -16.757 -12.215 27.588 1.00 69.69 295 ALA A O 1
ATOM 2238 N N . ILE A 1 296 ? -14.544 -12.335 27.997 1.00 76.00 296 ILE A N 1
ATOM 2239 C CA . ILE A 1 296 ? -14.449 -13.798 28.097 1.00 76.00 296 ILE A CA 1
ATOM 2240 C C . ILE A 1 296 ? -15.259 -14.299 29.293 1.00 76.00 296 ILE A C 1
ATOM 2242 O O . ILE A 1 296 ? -16.108 -15.167 29.131 1.00 76.00 296 ILE A O 1
ATOM 2246 N N . TYR A 1 297 ? -15.067 -13.698 30.465 1.00 81.19 297 TYR A N 1
ATOM 2247 C CA . TYR A 1 297 ? -15.766 -14.049 31.700 1.00 81.19 297 TYR A CA 1
ATOM 2248 C C . TYR A 1 297 ? -17.279 -13.930 31.544 1.00 81.19 297 TYR A C 1
ATOM 2250 O O . TYR A 1 297 ? -18.011 -14.872 31.826 1.00 81.19 297 TYR A O 1
ATOM 2258 N N . ARG A 1 298 ? -17.745 -12.834 30.938 1.00 76.50 298 ARG A N 1
ATOM 2259 C CA . ARG A 1 298 ? -19.163 -12.648 30.612 1.00 76.50 298 ARG A CA 1
ATOM 2260 C C . ARG A 1 298 ? -19.710 -13.727 29.675 1.00 76.50 298 ARG A C 1
ATOM 2262 O O . ARG A 1 298 ? -20.838 -14.161 29.862 1.00 76.50 298 ARG A O 1
ATOM 2269 N N . LYS A 1 299 ? -18.938 -14.147 28.666 1.00 74.88 299 LYS A N 1
ATOM 2270 C CA . LYS A 1 299 ? -19.346 -15.196 27.714 1.00 74.88 299 LYS A CA 1
ATOM 2271 C C . LYS A 1 299 ? -19.345 -16.593 28.332 1.00 74.88 299 LYS A C 1
ATOM 2273 O O . LYS A 1 299 ? -20.154 -17.419 27.933 1.00 74.88 299 LYS A O 1
ATOM 2278 N N . LEU A 1 300 ? -18.443 -16.845 29.276 1.00 77.69 300 LEU A N 1
ATOM 2279 C CA . LEU A 1 300 ? -18.358 -18.103 30.018 1.00 77.69 300 LEU A CA 1
ATOM 2280 C C . LEU A 1 300 ? -19.306 -18.144 31.229 1.00 77.69 300 LEU A C 1
ATOM 2282 O O . LEU A 1 300 ? -19.471 -19.203 31.820 1.00 77.69 300 LEU A O 1
ATOM 2286 N N . GLY A 1 301 ? -19.923 -17.015 31.600 1.00 77.69 301 GLY A N 1
ATOM 2287 C CA . GLY A 1 301 ? -20.768 -16.912 32.794 1.00 77.69 301 GLY A CA 1
ATOM 2288 C C . GLY A 1 301 ? -19.986 -17.013 34.107 1.00 77.69 301 GLY A C 1
ATOM 2289 O O . GLY A 1 301 ? -20.554 -17.385 35.125 1.00 77.69 301 GLY A O 1
ATOM 2290 N N . VAL A 1 302 ? -18.691 -16.699 34.078 1.00 83.25 302 VAL A N 1
ATOM 2291 C CA . VAL A 1 302 ? -17.775 -16.787 35.225 1.00 83.25 302 VAL A CA 1
ATOM 2292 C C . VAL A 1 302 ? -17.352 -15.395 35.670 1.00 83.25 302 VAL A C 1
ATOM 2294 O O . VAL A 1 302 ? -17.463 -14.429 34.914 1.00 83.25 302 VAL A O 1
ATOM 2297 N N . SER A 1 303 ? -16.856 -15.278 36.896 1.00 80.12 303 SER A N 1
ATOM 2298 C CA . SER A 1 303 ? -16.418 -14.002 37.472 1.00 80.12 303 SER A CA 1
ATOM 2299 C C . SER A 1 303 ? -14.923 -13.975 37.788 1.00 80.12 303 SER A C 1
ATOM 2301 O O . SER A 1 303 ? -14.337 -12.893 37.881 1.00 80.12 303 SER A O 1
ATOM 2303 N N . GLN A 1 304 ? -14.287 -15.149 37.883 1.00 83.06 304 GLN A N 1
ATOM 2304 C CA . GLN A 1 304 ? -12.889 -15.279 38.289 1.00 83.06 304 GLN A CA 1
ATOM 2305 C C . GLN A 1 304 ? -12.038 -16.093 37.309 1.00 83.06 304 GLN A C 1
ATOM 2307 O O . GLN A 1 304 ? -12.510 -16.961 36.572 1.00 83.06 304 GLN A O 1
ATOM 2312 N N . ARG A 1 305 ? -10.724 -15.837 37.345 1.00 80.31 305 ARG A N 1
ATOM 2313 C CA . ARG A 1 305 ? -9.726 -16.505 36.497 1.00 80.31 305 ARG A CA 1
ATOM 2314 C C . ARG A 1 305 ? -9.712 -18.023 36.691 1.00 80.31 305 ARG A C 1
ATOM 2316 O O . ARG A 1 305 ? -9.586 -18.745 35.708 1.00 80.31 305 ARG A O 1
ATOM 2323 N N . GLN A 1 306 ? -9.844 -18.502 37.930 1.00 78.06 306 GLN A N 1
ATOM 2324 C CA . GLN A 1 306 ? -9.809 -19.939 38.234 1.00 78.06 306 GLN A CA 1
ATOM 2325 C C . GLN A 1 306 ? -11.039 -20.684 37.700 1.00 78.06 306 GLN A C 1
ATOM 2327 O O . GLN A 1 306 ? -10.905 -21.786 37.169 1.00 78.06 306 GLN A O 1
ATOM 2332 N N . GLU A 1 307 ? -12.216 -20.058 37.753 1.00 79.94 307 GLU A N 1
ATOM 2333 C CA . GLU A 1 307 ? -13.450 -20.588 37.160 1.00 79.94 307 GLU A CA 1
ATOM 2334 C C . GLU A 1 307 ? -13.310 -20.694 35.636 1.00 79.94 307 GLU A C 1
ATOM 2336 O O . GLU A 1 307 ? -13.584 -21.738 35.047 1.00 79.94 307 GLU A O 1
ATOM 2341 N N . ALA A 1 308 ? -12.784 -19.644 34.999 1.00 77.75 308 ALA A N 1
ATOM 2342 C CA . ALA A 1 308 ? -12.523 -19.629 33.563 1.00 77.75 308 ALA A CA 1
ATOM 2343 C C . ALA A 1 308 ? -11.462 -20.667 33.138 1.00 77.75 308 ALA A C 1
ATOM 2345 O O . ALA A 1 308 ? -11.604 -21.306 32.097 1.00 77.75 308 ALA A O 1
ATOM 2346 N N . ALA A 1 309 ? -10.419 -20.861 33.952 1.00 79.31 309 ALA A N 1
ATOM 2347 C CA . ALA A 1 309 ? -9.366 -21.855 33.737 1.00 79.31 309 ALA A CA 1
ATOM 2348 C C . ALA A 1 309 ? -9.838 -23.301 33.956 1.00 79.31 309 ALA A C 1
ATOM 2350 O O . ALA A 1 309 ? -9.235 -24.230 33.421 1.00 79.31 309 ALA A O 1
ATOM 2351 N N . SER A 1 310 ? -10.884 -23.497 34.757 1.00 73.38 310 SER A N 1
ATOM 2352 C CA . SER A 1 310 ? -11.530 -24.798 34.954 1.00 73.38 3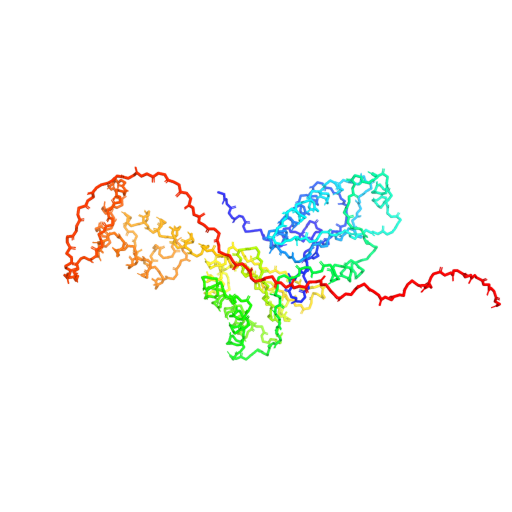10 SER A CA 1
ATOM 2353 C C . SER A 1 310 ? -12.490 -25.093 33.800 1.00 73.38 310 SER A C 1
ATOM 2355 O O . SER A 1 310 ? -12.469 -26.190 33.244 1.00 73.38 310 SER A O 1
ATOM 2357 N N . ALA A 1 311 ? -13.244 -24.081 33.355 1.00 69.94 311 ALA A N 1
ATOM 2358 C CA . ALA A 1 311 ? -14.122 -24.159 32.190 1.00 69.94 311 ALA A CA 1
ATOM 2359 C C . ALA A 1 311 ? -13.360 -24.435 30.879 1.00 69.94 311 ALA A C 1
ATOM 2361 O O . ALA A 1 311 ? -13.884 -25.114 30.001 1.00 69.94 311 ALA A O 1
ATOM 2362 N N . SER A 1 312 ? -12.112 -23.970 30.741 1.00 63.97 312 SER A N 1
ATOM 2363 C CA . SER A 1 312 ? -11.285 -24.257 29.560 1.00 63.97 312 SER A CA 1
ATOM 2364 C C . SER A 1 312 ? -10.674 -25.667 29.541 1.00 63.97 312 SER A C 1
ATOM 2366 O O . SER A 1 312 ? -10.299 -26.140 28.470 1.00 63.97 312 SER A O 1
ATOM 2368 N N . ARG A 1 313 ? -10.599 -26.366 30.688 1.00 64.62 313 ARG A N 1
ATOM 2369 C CA . ARG A 1 313 ? -10.058 -27.739 30.795 1.00 64.62 313 ARG A CA 1
ATOM 2370 C C . ARG A 1 313 ? -11.108 -28.842 30.578 1.00 64.62 313 ARG A C 1
ATOM 2372 O O . ARG A 1 313 ? -10.726 -29.993 30.388 1.00 64.62 313 ARG A O 1
ATOM 2379 N N . GLY A 1 314 ? -12.408 -28.521 30.578 1.00 47.56 314 GLY A N 1
ATOM 2380 C CA . GLY A 1 314 ? -13.499 -29.506 30.557 1.00 47.56 314 GLY A CA 1
ATOM 2381 C C . GLY A 1 314 ? -14.571 -29.301 29.471 1.00 47.56 314 GLY A C 1
ATOM 2382 O O . GLY A 1 314 ? -15.630 -28.768 29.766 1.00 47.56 314 GLY A O 1
ATOM 2383 N N . ARG A 1 315 ? -14.336 -29.870 28.273 1.00 43.94 315 ARG A N 1
ATOM 2384 C CA . ARG A 1 315 ? -15.310 -30.306 27.226 1.00 43.94 315 ARG A CA 1
ATOM 2385 C C . ARG A 1 315 ? -16.148 -29.258 26.421 1.00 43.94 315 ARG A C 1
ATOM 2387 O O . ARG A 1 315 ? -16.255 -28.101 26.806 1.00 43.94 315 ARG A O 1
ATOM 2394 N N . PRO A 1 316 ? -16.671 -29.650 25.223 1.00 36.66 316 PRO A N 1
ATOM 2395 C CA . PRO A 1 316 ? -17.089 -28.755 24.137 1.00 36.66 316 PRO A CA 1
ATOM 2396 C C . PRO A 1 316 ? -18.427 -28.054 24.384 1.00 36.66 316 PRO A C 1
ATOM 2398 O O . PRO A 1 316 ? -19.348 -28.605 24.982 1.00 36.66 316 PRO A O 1
ATOM 2401 N N . VAL A 1 317 ? -18.528 -26.842 23.836 1.00 35.16 317 VAL A N 1
ATOM 2402 C CA . VAL A 1 317 ? -19.685 -25.945 23.911 1.00 35.16 317 VAL A CA 1
ATOM 2403 C C . VAL A 1 317 ? -20.909 -26.583 23.240 1.00 35.16 317 VAL A C 1
ATOM 2405 O O . VAL A 1 317 ? -21.078 -26.506 22.025 1.00 35.16 317 VAL A O 1
ATOM 2408 N N . GLN A 1 318 ? -21.793 -27.187 24.036 1.00 34.72 318 GLN A N 1
ATOM 2409 C CA . GLN A 1 318 ? -23.198 -27.340 23.668 1.00 34.72 318 GLN A CA 1
ATOM 2410 C C . GLN A 1 318 ? -23.876 -25.979 23.829 1.00 34.72 318 GLN A C 1
ATOM 2412 O O . GLN A 1 318 ? -23.912 -25.403 24.917 1.00 34.72 318 GLN A O 1
ATOM 2417 N N . GLY A 1 319 ? -24.392 -25.452 22.721 1.00 41.81 319 GLY A N 1
ATOM 2418 C CA . GLY A 1 319 ? -25.175 -24.229 22.717 1.00 41.81 319 GLY A CA 1
ATOM 2419 C C . GLY A 1 319 ? -26.414 -24.361 23.598 1.00 41.81 319 GLY A C 1
ATOM 2420 O O . GLY A 1 319 ? -27.228 -25.262 23.413 1.00 41.81 319 GLY A O 1
ATOM 2421 N N . ARG A 1 320 ? -26.588 -23.410 24.514 1.00 31.83 320 ARG A N 1
ATOM 2422 C CA . ARG A 1 320 ? -27.900 -23.023 25.029 1.00 31.83 320 ARG A CA 1
ATOM 2423 C C . ARG A 1 320 ? -27.966 -21.508 25.120 1.00 31.83 320 ARG A C 1
ATOM 2425 O O . ARG A 1 320 ? -27.517 -20.894 26.081 1.00 31.83 320 ARG A O 1
ATOM 2432 N N . SER A 1 321 ? -28.551 -20.928 24.082 1.00 31.53 321 SER A N 1
ATOM 2433 C CA . SER A 1 321 ? -29.222 -19.638 24.142 1.00 31.53 321 SER A CA 1
ATOM 2434 C C . SER A 1 321 ? -30.285 -19.699 25.240 1.00 31.53 321 SER A C 1
ATOM 2436 O O . SER A 1 321 ? -31.116 -20.606 25.242 1.00 31.53 321 SER A O 1
ATOM 2438 N N . ARG A 1 322 ? -30.281 -18.733 26.157 1.00 27.77 322 ARG A N 1
ATOM 2439 C CA . ARG A 1 322 ? -31.426 -18.439 27.023 1.00 27.77 322 ARG A CA 1
ATOM 2440 C C . ARG A 1 322 ? -31.880 -17.018 26.670 1.00 27.77 322 ARG A C 1
ATOM 2442 O O . ARG A 1 322 ? -31.115 -16.090 26.934 1.00 27.77 322 ARG A O 1
ATOM 2449 N N . PRO A 1 323 ? -33.031 -16.819 26.007 1.00 30.52 323 PRO A N 1
ATOM 2450 C CA . PRO A 1 323 ? -33.613 -15.488 25.891 1.00 30.52 323 PRO A CA 1
ATOM 2451 C C . PRO A 1 323 ? -34.234 -15.094 27.246 1.00 30.52 323 PRO A C 1
ATOM 2453 O O . PRO A 1 323 ? -34.638 -15.981 28.003 1.00 30.52 323 PRO A O 1
ATOM 2456 N N . PRO A 1 324 ? -34.312 -13.798 27.587 1.00 30.98 324 PRO A N 1
ATOM 2457 C CA . PRO A 1 324 ? -35.081 -13.357 28.741 1.00 30.98 324 PRO A CA 1
ATOM 2458 C C . PRO A 1 324 ? -36.578 -13.355 28.394 1.00 30.98 324 PRO A C 1
ATOM 2460 O O . PRO A 1 324 ? -37.028 -12.580 27.553 1.00 30.98 324 PRO A O 1
ATOM 2463 N N . GLU A 1 325 ? -37.351 -14.221 29.049 1.00 30.80 325 GLU A N 1
ATOM 2464 C CA . GLU A 1 325 ? -38.811 -14.120 29.124 1.00 30.80 325 GLU A CA 1
ATOM 2465 C C . GLU A 1 325 ? -39.194 -13.204 30.287 1.00 30.80 325 GLU A C 1
ATOM 2467 O O . GLU A 1 325 ? -38.929 -13.532 31.442 1.00 30.80 325 GLU A O 1
ATOM 2472 N N . THR A 1 326 ? -39.837 -12.072 29.993 1.00 30.45 326 THR A N 1
ATOM 2473 C CA . THR A 1 326 ? -41.195 -11.760 30.485 1.00 30.45 326 THR A CA 1
ATOM 2474 C C . THR A 1 326 ? -41.684 -10.432 29.901 1.00 30.45 326 THR A C 1
ATOM 2476 O O . THR A 1 326 ? -41.254 -9.361 30.307 1.00 30.45 326 THR A O 1
ATOM 2479 N N . TYR A 1 327 ? -42.642 -10.511 28.979 1.00 28.92 327 TYR A N 1
ATOM 2480 C CA . TYR A 1 327 ? -43.840 -9.674 29.013 1.00 28.92 327 TYR A CA 1
ATOM 2481 C C . TYR A 1 327 ? -45.009 -10.579 28.635 1.00 28.92 327 TYR A C 1
ATOM 2483 O O . TYR A 1 327 ? -45.037 -11.190 27.568 1.00 28.92 327 TYR A O 1
ATOM 2491 N N . ALA A 1 328 ? -45.915 -10.733 29.590 1.00 30.05 328 ALA A N 1
ATOM 2492 C CA . ALA A 1 328 ? -47.154 -11.466 29.453 1.00 30.05 328 ALA A CA 1
ATOM 2493 C C . ALA A 1 328 ? -48.092 -10.746 28.475 1.00 30.05 328 ALA A C 1
ATOM 2495 O O . ALA A 1 328 ? -48.209 -9.522 28.508 1.00 30.05 328 ALA A O 1
ATOM 2496 N N . GLY A 1 329 ? -48.803 -11.520 27.658 1.00 28.20 329 GLY A N 1
ATOM 2497 C CA . GLY A 1 329 ? -49.923 -11.026 26.868 1.00 28.20 329 GLY A CA 1
ATOM 2498 C C . GLY A 1 329 ? -50.378 -12.029 25.815 1.00 28.20 329 GLY A C 1
ATOM 2499 O O . GLY A 1 329 ? -49.808 -12.049 24.738 1.00 28.20 329 GLY A O 1
ATOM 2500 N N . LEU A 1 330 ? -51.373 -12.853 26.180 1.00 29.94 330 LEU A N 1
ATOM 2501 C CA . LEU A 1 330 ? -52.579 -13.212 25.399 1.00 29.94 330 LEU A CA 1
ATOM 2502 C C . LEU A 1 330 ? -52.380 -13.532 23.895 1.00 29.94 330 LEU A C 1
ATOM 2504 O O . LEU A 1 330 ? -51.898 -12.712 23.138 1.00 29.94 330 LEU A O 1
ATOM 2508 N N . SER A 1 331 ? -52.861 -14.605 23.274 1.00 29.55 331 SER A N 1
ATOM 2509 C CA . SER A 1 331 ? -53.758 -15.701 23.612 1.00 29.55 331 SER A CA 1
ATOM 2510 C C . SER A 1 331 ? -53.773 -16.637 22.389 1.00 29.55 331 SER A C 1
ATOM 2512 O O . SER A 1 331 ? -53.723 -16.178 21.255 1.00 29.55 331 SER A O 1
ATOM 2514 N N . ARG A 1 332 ? -53.864 -17.946 22.650 1.00 29.97 332 ARG A N 1
ATOM 2515 C CA . ARG A 1 332 ? -54.497 -19.023 21.855 1.00 29.97 332 ARG A CA 1
ATOM 2516 C C . ARG A 1 332 ? -54.814 -18.770 20.362 1.00 29.97 332 ARG A C 1
ATOM 2518 O O . ARG A 1 332 ? -55.732 -18.019 20.066 1.00 29.97 332 ARG A O 1
ATOM 2525 N N . ALA A 1 333 ? -54.294 -19.634 19.482 1.00 30.27 333 ALA A N 1
ATOM 2526 C CA . ALA A 1 333 ? -55.117 -20.525 18.642 1.00 30.27 333 ALA A CA 1
ATOM 2527 C C . ALA A 1 333 ? -54.267 -21.610 17.945 1.00 30.27 333 ALA A C 1
ATOM 2529 O O . ALA A 1 333 ? -53.072 -21.455 17.723 1.00 30.27 333 ALA A O 1
ATOM 2530 N N . ARG A 1 334 ? -54.923 -22.743 17.687 1.00 30.50 334 ARG A N 1
ATOM 2531 C CA . ARG A 1 334 ? -54.428 -24.065 17.268 1.00 30.50 334 ARG A CA 1
ATOM 2532 C C . ARG A 1 334 ? -53.941 -24.100 15.803 1.00 30.50 334 ARG A C 1
ATOM 2534 O O . ARG A 1 334 ? -54.424 -23.331 14.984 1.00 30.50 334 ARG A O 1
ATOM 2541 N N . GLY A 1 335 ? -53.040 -25.040 15.479 1.00 23.72 335 GLY A N 1
ATOM 2542 C CA . GLY A 1 335 ? -52.706 -25.447 14.095 1.00 23.72 335 GLY A CA 1
ATOM 2543 C C . GLY A 1 335 ? -53.819 -26.284 13.418 1.00 23.72 335 GLY A C 1
ATOM 2544 O O . GLY A 1 335 ? -54.916 -26.319 13.979 1.00 23.72 335 GLY A O 1
ATOM 2545 N N . PRO A 1 336 ? -53.573 -27.023 12.301 1.00 35.88 336 PRO A N 1
ATOM 2546 C CA . PRO A 1 336 ? -52.271 -27.401 11.724 1.00 35.88 336 PRO A CA 1
ATOM 2547 C C . PRO A 1 336 ? -52.127 -27.302 10.173 1.00 35.88 336 PRO A C 1
ATOM 2549 O O . PRO A 1 336 ? -53.070 -27.047 9.441 1.00 35.88 336 PRO A O 1
ATOM 2552 N N . ALA A 1 337 ? -50.896 -27.586 9.718 1.00 27.20 337 ALA A N 1
ATOM 2553 C CA . ALA A 1 337 ? -50.486 -28.253 8.467 1.00 27.20 337 ALA A CA 1
ATOM 2554 C C . ALA A 1 337 ? -50.840 -27.676 7.068 1.00 27.20 337 ALA A C 1
ATOM 2556 O O . ALA A 1 337 ? -51.897 -27.914 6.505 1.00 27.20 337 ALA A O 1
ATOM 2557 N N . ARG A 1 338 ? -49.793 -27.103 6.450 1.00 29.58 338 ARG A N 1
ATOM 2558 C CA . ARG A 1 338 ? -49.233 -27.424 5.115 1.00 29.58 338 ARG A CA 1
ATOM 2559 C C . ARG A 1 338 ? -50.199 -27.644 3.935 1.00 29.58 338 ARG A C 1
ATOM 2561 O O . ARG A 1 338 ? -50.601 -28.768 3.656 1.00 29.58 338 ARG A O 1
ATOM 2568 N N . THR A 1 339 ? -50.288 -26.618 3.089 1.00 26.39 339 THR A N 1
ATOM 2569 C CA . THR A 1 339 ? -50.481 -26.740 1.634 1.00 26.39 339 THR A CA 1
ATOM 2570 C C . THR A 1 339 ? -49.549 -25.789 0.884 1.00 26.39 339 THR A C 1
ATOM 2572 O O . THR A 1 339 ? -49.119 -24.760 1.402 1.00 26.39 339 THR A O 1
ATOM 2575 N N . ALA A 1 340 ? -49.192 -26.210 -0.325 1.00 29.81 340 ALA A N 1
ATOM 2576 C CA . ALA A 1 340 ? -48.294 -25.565 -1.266 1.00 29.81 340 ALA A CA 1
ATOM 2577 C C . ALA A 1 340 ? -48.819 -24.232 -1.843 1.00 29.81 340 ALA A C 1
ATOM 2579 O O . ALA A 1 340 ? -50.003 -23.928 -1.752 1.00 29.81 340 ALA A O 1
ATOM 2580 N N . ALA A 1 341 ? -47.907 -23.565 -2.564 1.00 26.08 341 ALA A N 1
ATOM 2581 C CA . ALA A 1 341 ? -48.110 -22.618 -3.669 1.00 26.08 341 ALA A CA 1
ATOM 2582 C C . ALA A 1 341 ? -47.919 -21.109 -3.406 1.00 26.08 341 ALA A C 1
ATOM 2584 O O . ALA A 1 341 ? -48.514 -20.510 -2.521 1.00 2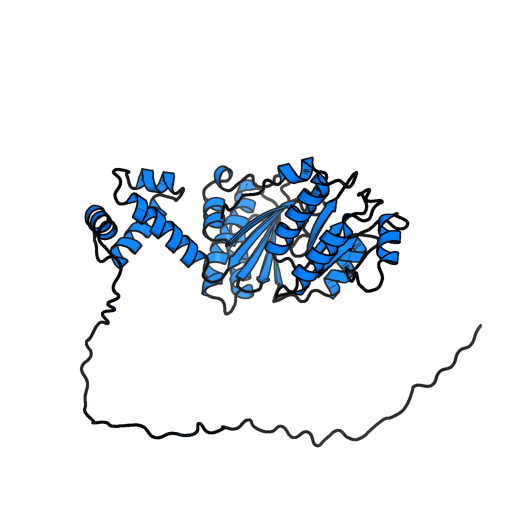6.08 341 ALA A O 1
ATOM 2585 N N . ARG A 1 342 ? -47.137 -20.536 -4.338 1.00 25.34 342 ARG A N 1
ATOM 2586 C CA . ARG A 1 342 ? -47.214 -19.191 -4.939 1.00 25.34 342 ARG A CA 1
ATOM 2587 C C . ARG A 1 342 ? -47.065 -17.967 -4.030 1.00 25.34 342 ARG A C 1
ATOM 2589 O O . ARG A 1 342 ? -47.977 -17.578 -3.315 1.00 25.34 342 ARG A O 1
ATOM 2596 N N . TRP A 1 343 ? -45.958 -17.253 -4.237 1.00 25.62 343 TRP A N 1
ATOM 2597 C CA . TRP A 1 343 ? -45.868 -15.821 -3.951 1.00 25.62 343 TRP A CA 1
ATOM 2598 C C . TRP A 1 343 ? -46.250 -15.014 -5.207 1.00 25.62 343 TRP A C 1
ATOM 2600 O O . TRP A 1 343 ? -45.783 -15.360 -6.295 1.00 25.62 343 TRP A O 1
ATOM 2610 N N . PRO A 1 344 ? -47.109 -13.982 -5.088 1.00 29.19 344 PRO A N 1
ATOM 2611 C CA . PRO A 1 344 ? -47.559 -13.166 -6.208 1.00 29.19 344 PRO A CA 1
ATOM 2612 C C . PRO A 1 344 ? -46.565 -12.047 -6.541 1.00 29.19 344 PRO A C 1
ATOM 2614 O O . PRO A 1 344 ? -45.889 -11.503 -5.668 1.00 29.19 344 PRO A O 1
ATOM 2617 N N . ALA A 1 345 ? -46.530 -11.693 -7.825 1.00 31.67 345 ALA A N 1
ATOM 2618 C CA . ALA A 1 345 ? -45.923 -10.474 -8.334 1.00 31.67 345 ALA A CA 1
ATOM 2619 C C . ALA A 1 345 ? -46.652 -9.236 -7.780 1.00 31.67 345 ALA A C 1
ATOM 2621 O O . ALA A 1 345 ? -47.877 -9.239 -7.664 1.00 31.67 345 ALA A O 1
ATOM 2622 N N . ARG A 1 346 ? -45.894 -8.180 -7.476 1.00 29.67 346 ARG A N 1
ATOM 2623 C CA . ARG A 1 346 ? -46.406 -6.814 -7.330 1.00 29.67 346 ARG A CA 1
ATOM 2624 C C . ARG A 1 346 ? -45.513 -5.854 -8.114 1.00 29.67 346 ARG A C 1
ATOM 2626 O O . ARG A 1 346 ? -44.375 -5.610 -7.731 1.00 29.67 346 ARG A O 1
ATOM 2633 N N . ASP A 1 347 ? -46.064 -5.417 -9.241 1.00 28.84 347 ASP A N 1
ATOM 2634 C CA . ASP A 1 347 ? -46.223 -4.027 -9.682 1.00 28.84 347 ASP A CA 1
ATOM 2635 C C . ASP A 1 347 ? -45.012 -3.082 -9.591 1.00 28.84 347 ASP A C 1
ATOM 2637 O O . ASP A 1 347 ? -44.809 -2.365 -8.612 1.00 28.84 347 ASP A O 1
ATOM 2641 N N . CYS A 1 348 ? -44.276 -3.007 -10.705 1.00 28.09 348 CYS A N 1
ATOM 2642 C CA . CYS A 1 348 ? -43.530 -1.820 -11.126 1.00 28.09 348 CYS A CA 1
ATOM 2643 C C . CYS A 1 348 ? -44.447 -0.935 -11.998 1.00 28.09 348 CYS A C 1
ATOM 2645 O O . CYS A 1 348 ? -45.094 -1.475 -12.898 1.00 28.09 348 CYS A O 1
ATOM 2647 N N . PRO A 1 349 ? -44.493 0.397 -11.816 1.00 30.17 349 PRO A N 1
ATOM 2648 C CA . PRO A 1 349 ? -45.188 1.274 -12.751 1.00 30.17 349 PRO A CA 1
ATOM 2649 C C . PRO A 1 349 ? -44.400 1.386 -14.066 1.00 30.17 349 PRO A C 1
ATOM 2651 O O . PRO A 1 349 ? -43.194 1.640 -14.069 1.00 30.17 349 PRO A O 1
ATOM 2654 N N . ALA A 1 350 ? -45.103 1.167 -15.177 1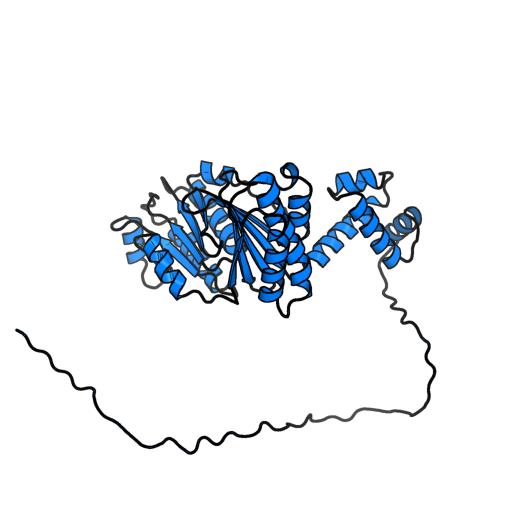.00 29.55 350 ALA A N 1
ATOM 2655 C CA . ALA A 1 350 ? -44.597 1.293 -16.536 1.00 29.55 350 ALA A CA 1
ATOM 2656 C C . ALA A 1 350 ? -44.336 2.767 -16.883 1.00 29.55 350 ALA A C 1
ATOM 2658 O O . ALA A 1 350 ? -45.208 3.615 -16.702 1.00 29.55 350 ALA A O 1
ATOM 2659 N N . VAL A 1 351 ? -43.141 3.055 -17.399 1.00 33.50 351 VAL A N 1
ATOM 2660 C CA . VAL A 1 351 ? -42.840 4.306 -18.100 1.00 33.50 351 VAL A CA 1
ATOM 2661 C C . VAL A 1 351 ? -43.018 4.034 -19.589 1.00 33.50 351 VAL A C 1
ATOM 2663 O O . VAL A 1 351 ? -42.408 3.114 -20.135 1.00 33.50 351 VAL A O 1
ATOM 2666 N N . ASP A 1 352 ? -43.904 4.807 -20.203 1.00 29.03 352 ASP A N 1
ATOM 2667 C CA . ASP A 1 352 ? -44.279 4.752 -21.611 1.00 29.03 352 ASP A CA 1
ATOM 2668 C C . ASP A 1 352 ? -43.164 5.358 -22.484 1.00 29.03 352 ASP A C 1
ATOM 2670 O O . ASP A 1 352 ? -42.831 6.536 -22.361 1.00 29.03 352 ASP A O 1
ATOM 2674 N N . CYS A 1 353 ? -42.553 4.533 -23.339 1.00 30.91 353 CYS A N 1
ATOM 2675 C CA . CYS A 1 353 ? -41.519 4.920 -24.305 1.00 30.91 353 CYS A CA 1
ATOM 2676 C C . CYS A 1 353 ? -42.102 4.944 -25.725 1.00 30.91 353 CYS A C 1
ATOM 2678 O O . CYS A 1 353 ? -41.600 4.265 -26.624 1.00 30.91 353 CYS A O 1
ATOM 2680 N N . SER A 1 354 ? -43.160 5.729 -25.918 1.00 30.50 354 SER A N 1
ATOM 2681 C CA . SER A 1 354 ? -43.838 5.909 -27.207 1.00 30.50 354 SER A CA 1
ATOM 2682 C C . SER A 1 354 ? -43.728 7.342 -27.722 1.00 30.50 354 SER A C 1
ATOM 2684 O O . SER A 1 354 ? -44.698 7.882 -28.223 1.00 30.50 354 SER A O 1
ATOM 2686 N N . ASP A 1 355 ? -42.569 7.987 -27.596 1.00 35.25 355 ASP A N 1
ATOM 2687 C CA . ASP A 1 355 ? -42.336 9.288 -28.231 1.00 35.25 355 ASP A CA 1
ATOM 2688 C C . ASP A 1 355 ? -40.837 9.524 -28.377 1.00 35.25 355 ASP A C 1
ATOM 2690 O O . ASP A 1 355 ? -40.212 10.057 -27.471 1.00 35.25 355 ASP A O 1
ATOM 2694 N N . LEU A 1 356 ? -40.249 9.039 -29.480 1.00 33.62 356 LEU A N 1
ATOM 2695 C CA . LEU A 1 356 ? -39.023 9.555 -30.124 1.00 33.62 356 LEU A CA 1
ATOM 2696 C C . LEU A 1 356 ? -38.626 8.661 -31.323 1.00 33.62 356 LEU A C 1
ATOM 2698 O O . LEU A 1 356 ? -37.484 8.231 -31.477 1.00 33.62 356 LEU A O 1
ATOM 2702 N N . GLN A 1 357 ? -39.573 8.392 -32.227 1.00 35.19 357 GLN A N 1
ATOM 2703 C CA . GLN A 1 357 ? -39.245 8.120 -33.629 1.00 35.19 357 GLN A CA 1
ATOM 2704 C C . GLN A 1 357 ? -39.569 9.371 -34.437 1.00 35.19 357 GLN A C 1
ATOM 2706 O O . GLN A 1 357 ? -40.725 9.659 -34.724 1.00 35.19 357 GLN A O 1
ATOM 2711 N N . GLY A 1 358 ? -38.537 10.118 -34.821 1.00 29.66 358 GLY A N 1
ATOM 2712 C CA . GLY A 1 358 ? -38.704 11.193 -35.790 1.00 29.66 358 GLY A CA 1
ATOM 2713 C C . GLY A 1 358 ? -37.658 12.282 -35.674 1.00 29.66 358 GLY A C 1
ATOM 2714 O O . GLY A 1 358 ? -37.929 13.318 -35.079 1.00 29.66 358 GLY A O 1
ATOM 2715 N N . ARG A 1 359 ? -36.494 12.056 -36.297 1.00 31.52 359 ARG A N 1
ATOM 2716 C CA . ARG A 1 359 ? -35.793 12.993 -37.205 1.00 31.52 359 ARG A CA 1
ATOM 2717 C C . ARG A 1 359 ? -34.321 12.596 -37.363 1.00 31.52 359 ARG A C 1
ATOM 2719 O O . ARG A 1 359 ? -33.607 12.411 -36.389 1.00 31.52 359 ARG A O 1
ATOM 2726 N N . GLY A 1 360 ? -33.866 12.567 -38.616 1.00 27.41 360 GLY A N 1
ATOM 2727 C CA . GLY A 1 360 ? -32.509 13.014 -38.938 1.00 27.41 360 GLY A CA 1
ATOM 2728 C C . GLY A 1 360 ? -31.443 11.957 -39.202 1.00 27.41 360 GLY A C 1
ATOM 2729 O O . GLY A 1 360 ? -30.371 12.007 -38.613 1.00 27.41 360 GLY A O 1
ATOM 2730 N N . ARG A 1 361 ? -31.666 11.076 -40.183 1.00 29.94 361 ARG A N 1
ATOM 2731 C CA . ARG A 1 361 ? -30.559 10.594 -41.024 1.00 29.94 361 ARG A CA 1
ATOM 2732 C C . ARG A 1 361 ? -29.959 11.795 -41.766 1.00 29.94 361 ARG A C 1
ATOM 2734 O O . ARG A 1 361 ? -30.686 12.439 -42.514 1.00 29.94 361 ARG A O 1
ATOM 2741 N N . SER A 1 362 ? -28.668 12.071 -41.606 1.00 29.47 362 SER A N 1
ATOM 2742 C CA . SER A 1 362 ? -27.723 12.450 -42.679 1.00 29.47 362 SER A CA 1
ATOM 2743 C C . SER A 1 362 ? -26.439 13.046 -42.094 1.00 29.47 362 SER A C 1
ATOM 2745 O O . SER A 1 362 ? -26.481 13.687 -41.053 1.00 29.47 362 SER A O 1
ATOM 2747 N N . LEU A 1 363 ? -25.333 12.850 -42.823 1.00 29.00 363 LEU A N 1
ATOM 2748 C CA . LEU A 1 363 ? -23.981 13.417 -42.654 1.00 29.00 363 LEU A CA 1
ATOM 2749 C C . LEU A 1 363 ? -22.911 12.447 -42.123 1.00 29.00 363 LEU A C 1
ATOM 2751 O O . LEU A 1 363 ? -22.243 12.686 -41.128 1.00 29.00 363 LEU A O 1
ATOM 2755 N N . TRP A 1 364 ? -22.680 11.391 -42.906 1.00 27.48 364 TRP A N 1
ATOM 2756 C CA . TRP A 1 364 ? -21.323 10.934 -43.215 1.00 27.48 364 TRP A CA 1
ATOM 2757 C C . TRP A 1 364 ? -21.183 10.898 -44.741 1.00 27.48 364 TRP A C 1
ATOM 2759 O O . TRP A 1 364 ? -21.702 9.998 -45.400 1.00 27.48 364 TRP A O 1
ATOM 2769 N N . ARG A 1 365 ? -20.508 11.901 -45.310 1.00 27.89 365 ARG A N 1
ATOM 2770 C CA . ARG A 1 365 ? -19.797 11.782 -46.586 1.00 27.89 365 ARG A CA 1
ATOM 2771 C C . ARG A 1 365 ? -18.443 12.463 -46.439 1.00 27.89 365 ARG A C 1
ATOM 2773 O O . ARG A 1 365 ? -18.343 13.641 -46.124 1.00 27.89 365 ARG A O 1
ATOM 2780 N N . SER A 1 366 ? -17.441 11.631 -46.645 1.00 29.52 366 SER A N 1
ATOM 2781 C CA . SER A 1 366 ? -16.066 11.895 -47.036 1.00 29.52 366 SER A CA 1
ATOM 2782 C C . SER A 1 366 ? -15.937 13.019 -48.072 1.00 29.52 366 SER A C 1
ATOM 2784 O O . SER A 1 366 ? -16.760 13.094 -48.982 1.00 29.52 366 SER A O 1
ATOM 2786 N N . SER A 1 367 ? -14.849 13.795 -47.994 1.00 29.86 367 SER A N 1
ATOM 2787 C CA . SER A 1 367 ? -13.820 13.801 -49.048 1.00 29.86 367 SER A CA 1
ATOM 2788 C C . SER A 1 367 ? -12.540 14.571 -48.650 1.00 29.86 367 SER A C 1
ATOM 2790 O O . SER A 1 367 ? -12.607 15.464 -47.807 1.00 29.86 367 SER A O 1
ATOM 2792 N N . PRO A 1 368 ? -11.383 14.210 -49.245 1.00 42.28 368 PRO A N 1
ATOM 2793 C CA . PRO A 1 368 ? -10.063 14.827 -49.067 1.00 42.28 368 PRO A CA 1
ATOM 2794 C C . PRO A 1 368 ? -9.781 15.897 -50.140 1.00 42.28 368 PRO A C 1
ATOM 2796 O O . PRO A 1 368 ? -10.323 15.773 -51.233 1.00 42.28 368 PRO A O 1
ATOM 2799 N N . THR A 1 369 ? -8.893 16.875 -49.894 1.00 33.94 369 THR A N 1
ATOM 2800 C CA . THR A 1 369 ? -7.799 17.303 -50.811 1.00 33.94 369 THR A CA 1
ATOM 2801 C C . THR A 1 369 ? -6.962 18.464 -50.244 1.00 33.94 369 THR A C 1
ATOM 2803 O O . THR A 1 369 ? -7.484 19.410 -49.669 1.00 33.94 369 THR A O 1
ATOM 2806 N N . SER A 1 370 ? -5.649 18.309 -50.430 1.00 35.03 370 SER A N 1
ATOM 2807 C CA . SER A 1 370 ? -4.562 19.283 -50.643 1.00 35.03 370 SER A CA 1
ATOM 2808 C C . SER A 1 370 ? -4.862 20.786 -50.756 1.00 35.03 370 SER A C 1
ATOM 2810 O O . SER A 1 370 ? -5.657 21.190 -51.603 1.00 35.03 370 SER A O 1
ATOM 2812 N N . LEU A 1 371 ? -4.038 21.584 -50.064 1.00 41.91 371 LEU A N 1
ATOM 2813 C CA . LEU A 1 371 ? -3.054 22.512 -50.651 1.00 41.91 371 LEU A CA 1
ATOM 2814 C C . LEU A 1 371 ? -1.936 22.802 -49.642 1.00 41.91 371 LEU A C 1
ATOM 2816 O O . LEU A 1 371 ? -2.261 22.893 -48.437 1.00 41.91 371 LEU A O 1
#

Sequence (371 aa):
MHTGQWRGDDAEASGVTVTSDDDGSQLRVTVGGRWDWRVALAVRTAVNKCLAEHPGAVIVDLGGADDPRGSSVALLAVAYRVGRAMRPRVSVAVCIAPGSPLERRMGSLGAAWFVPRFTSVPLARAALEQDRVVPSHLSMRLQPVPVAARQARRLVAEAGYGWDDVVRPAQLVVSELVTNVVRHVGTEMSVSVSRRHSGLFLAVRDGGPVLPRGAERYGLGLSLVDRIASVWGSHPTHQRTGKVVWAVVRQGHHLDAAASTARQILEYLPTTLSTEDIATRLRIPVNTMRAHLKAIYRKLGVSQRQEAASASRGRPVQGRSRPPETYAGLSRARGPARTAARWPARDCPAVDCSDLQGRGRSLWRSSPTSL

Radius of gyration: 28.11 Å; Cα contacts (8 Å, |Δi|>4): 549; chains: 1; bounding box: 76×53×89 Å

Me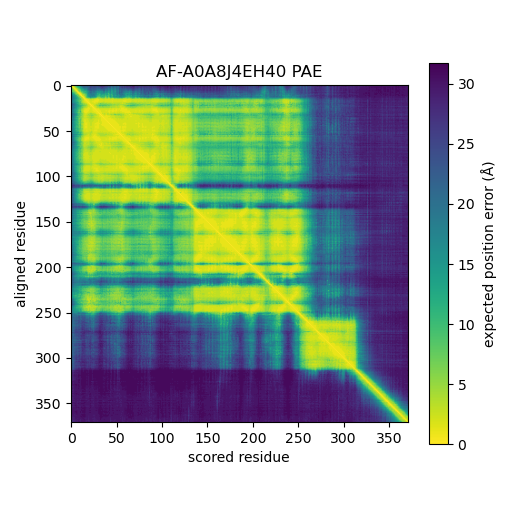an predicted aligned error: 16.85 Å

Secondary structure (DSSP, 8-state):
-------THHHHTTTEEEEE-TTS-EEEEEEEEE--HHHHHHHHHHHHHHHHH--SEEEEEEEEEE-TT-TTHHHHHHHHHHHHHSSS--EEEEE--TT-HHHHHHHHTGGG----EESSHHHHHHHHHHT---SSEEEEEE-SSTTHHHHHHHHHHHHTTT-HHHHHHHHHHHHHHHHHHHHHT-S-EEEEEEEETTEEEEEEEES------HHHHS-HHHHHHHHH-SEEEEEEBTTSSSEEEEEEEETTHHHHHHHHHHHHHHHHTTSS--HHHHHHHTT--HHHHHHHHHHHHHHHT-SSHHHHHHHTTS----------------------------PPP--PPPPP-------------------

InterPro domains:
  IPR000792 Transcription regulator LuxR, C-terminal [PF00196] (263-310)
  IPR000792 Transcription regulator LuxR, C-terminal [SM00421] (255-312)
  IPR000792 Transcription regulator LuxR, C-terminal [cd06170] (263-309)
  IPR003594 Histidine kinase/HSP90-like ATPase domain [PF02518] (169-247)
  IPR016032 Signal transduction response regulator, C-terminal effector [SSF46894] (263-311)
  IPR036388 Winged helix-like DNA-binding domain superfamily [G3DSA:1.10.10.10] (261-314)
  IPR036513 STAS domain superfamily [G3DSA:3.30.750.24] (12-134)
  IPR036890 Histidine kinase/HSP90-like ATPase superfamily [G3DSA:3.30.565.10] (135-260)
  IPR036890 Histidine kinase/HSP90-like ATPase superfamily [SSF55874] (150-253)
  IPR050267 Bacterial Anti-sigma-factor Serine-Protein Kinases [PTHR35526] (132-251)

pLDDT: mean 72.84, std 22.09, range [21.17, 96.94]

Nearest PDB structures (foldseek):
  8ih8-assembly1_A  TM=8.282E-01  e=1.443E-05  Mycobacterium tuberculosis H37Rv
  4qtp-assembly2_B  TM=8.326E-01  e=1.114E-04  Mycobacterium avium subsp. paratuberculosis K-10
  6m36-assembly1_G  TM=6.905E-01  e=4.753E-05  Bacillus subtilis subsp. subtilis str. 168
  6m36-assembly1_E  TM=7.367E-01  e=1.754E-04  Bacillus subtilis subsp. subtilis str. 168
  7x1k-assembly1_B  TM=8.742E-01  e=4.079E-02  Listeria monocytogenes